Protein AF-0000000080868663 (afdb_homodimer)

InterPro domains:
  IPR003010 Carbon-nitrogen hydrolase [PF00795] (5-243)
  IPR003010 Carbon-nitrogen hydrolase [PS50263] (1-236)
  IPR036526 Carbon-nitrogen hydrolase superfamily [G3DSA:3.60.110.10] (1-256)
  IPR036526 Carbon-nitrogen hydrolase superfamily [SSF56317] (1-253)
  IPR050345 Aliphatic Amidase/Beta-Ureidopropionase [PTHR43674] (3-254)

Secondary structure (DSSP, 8-state):
-EEEEEE----TT-HHHHHHHHHHHHHHHHHTT-SEEE--TTTTT-SS-GGGHHHHPEETT-HHHHHHHHHHHHHT-EEEEEEEEE-TTS-EEEEEEEE-TTS-EEEEEE--S--GGGGGT-PPP---EEEEETTEEEEE--GGGGGSHHHHHHHHHTT-SEEEEE---BTT-HHHHHHHHHHHHHHHTSEEEEE---SEETTEEB----EEE-TTS-EEEE--SSSEEEEEE--THHHHHHTSS--HHHHPPPPPP---/-EEEEEE----TT-HHHHHHHHHHHHHHHHHTT-SEEE--TTTTT-SS-GGGHHHHPEETT-HHHHHHHHHHHHHT-EEEEEEEEE-TTS-EEEEEEEE-TTS-EEEEEE--S--GGGGGT-PPP---EEEEETTEEEEE--GGGGGSHHHHHHHHHTT-SEEEEE---BTT-HHHHHHHHHHHHHHHTSEEEEE---SEETTEEB----EEE-TTS-EEEE--SSSEEEEEE--THHHHHHTSS--HHHHPPPPPP---

Structure (mmCIF, N/CA/C/O backbone):
data_AF-0000000080868663-model_v1
#
loop_
_entity.id
_entity.type
_entity.pdbx_description
1 polymer 'Nitrilase-related carbon-nitrogen hydrolase'
#
loop_
_atom_site.group_PDB
_atom_site.id
_atom_site.type_symbol
_atom_site.label_atom_id
_atom_site.label_alt_id
_atom_site.label_comp_id
_atom_site.label_asym_id
_atom_site.label_entity_id
_atom_site.label_seq_id
_atom_site.pdbx_PDB_ins_code
_atom_site.Cartn_x
_atom_site.Cartn_y
_atom_site.Cartn_z
_atom_site.occupancy
_atom_site.B_iso_or_equiv
_ato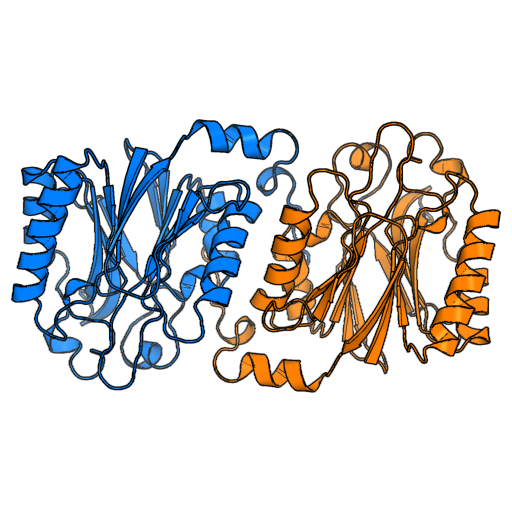m_site.auth_seq_id
_atom_site.auth_comp_id
_atom_site.auth_asym_id
_atom_site.auth_atom_id
_atom_site.pdbx_PDB_model_num
ATOM 1 N N . MET A 1 1 ? 17.953 15.281 8.109 1 97.31 1 MET A N 1
ATOM 2 C CA . MET A 1 1 ? 16.953 16.156 8.695 1 97.31 1 MET A CA 1
ATOM 3 C C . MET A 1 1 ? 16.453 15.602 10.023 1 97.31 1 MET A C 1
ATOM 5 O O . MET A 1 1 ? 16.203 14.398 10.133 1 97.31 1 MET A O 1
ATOM 9 N N . ARG A 1 2 ? 16.469 16.438 11.008 1 98.75 2 ARG A N 1
ATOM 10 C CA . ARG A 1 2 ? 15.836 16.062 12.273 1 98.75 2 ARG A CA 1
ATOM 11 C C . ARG A 1 2 ? 14.398 16.562 12.336 1 98.75 2 ARG A C 1
ATOM 13 O O . ARG A 1 2 ? 14.148 17.766 12.312 1 98.75 2 ARG A O 1
ATOM 20 N N . LEU A 1 3 ? 13.328 15.594 12.422 1 98.94 3 LEU A N 1
ATOM 21 C CA . LEU A 1 3 ? 11.898 15.844 12.328 1 98.94 3 LEU A CA 1
ATOM 22 C C . LEU A 1 3 ? 11.219 15.625 13.68 1 98.94 3 LEU A C 1
ATOM 24 O O . LEU A 1 3 ? 11.43 14.594 14.32 1 98.94 3 LEU A O 1
ATOM 28 N N . MET A 1 4 ? 10.5 16.594 14.125 1 98.94 4 MET A N 1
ATOM 29 C CA . MET A 1 4 ? 9.672 16.406 15.312 1 98.94 4 MET A CA 1
ATOM 30 C C . MET A 1 4 ? 8.195 16.359 14.945 1 98.94 4 MET A C 1
ATOM 32 O O . MET A 1 4 ? 7.684 17.281 14.305 1 98.94 4 MET A O 1
ATOM 36 N N . LEU A 1 5 ? 7.543 15.297 15.258 1 98.94 5 LEU A N 1
ATOM 37 C CA . LEU A 1 5 ? 6.09 15.188 15.18 1 98.94 5 LEU A CA 1
ATOM 38 C C . LEU A 1 5 ? 5.445 15.562 16.5 1 98.94 5 LEU A C 1
ATOM 40 O O . LEU A 1 5 ? 5.855 15.07 17.562 1 98.94 5 LEU A O 1
ATOM 44 N N . ALA A 1 6 ? 4.504 16.422 16.453 1 98.94 6 ALA A N 1
ATOM 45 C CA . ALA A 1 6 ? 3.719 16.734 17.656 1 98.94 6 ALA A CA 1
ATOM 46 C C . ALA A 1 6 ? 2.307 16.172 17.547 1 98.94 6 ALA A C 1
ATOM 48 O O . ALA A 1 6 ? 1.45 16.734 16.859 1 98.94 6 ALA A O 1
ATOM 49 N N . GLN A 1 7 ? 2.07 15.055 18.188 1 98.94 7 GLN A N 1
ATOM 50 C CA . GLN A 1 7 ? 0.729 14.492 18.312 1 98.94 7 GLN A CA 1
ATOM 51 C C . GLN A 1 7 ? -0.086 15.242 19.359 1 98.94 7 GLN A C 1
ATOM 53 O O . GLN A 1 7 ? -0.091 14.867 20.531 1 98.94 7 GLN A O 1
ATOM 58 N N . THR A 1 8 ? -0.831 16.234 18.906 1 98.75 8 THR A N 1
ATOM 59 C CA . THR A 1 8 ? -1.467 17.141 19.859 1 98.75 8 THR A CA 1
ATOM 60 C C . THR A 1 8 ? -2.91 16.719 20.125 1 98.75 8 THR A C 1
ATOM 62 O O . THR A 1 8 ? -3.516 16.016 19.312 1 98.75 8 THR A O 1
ATOM 65 N N . ALA A 1 9 ? -3.445 17.125 21.25 1 98.25 9 ALA A N 1
ATOM 66 C CA . ALA A 1 9 ? -4.859 17.172 21.594 1 98.25 9 ALA A CA 1
ATOM 67 C C . ALA A 1 9 ? -5.324 18.609 21.828 1 98.25 9 ALA A C 1
ATOM 69 O O . ALA A 1 9 ? -5.484 19.031 22.969 1 98.25 9 ALA A O 1
ATOM 70 N N . PRO A 1 10 ? -5.539 19.312 20.781 1 96.62 10 PRO A N 1
ATOM 71 C CA . PRO A 1 10 ? -5.816 20.75 20.922 1 96.62 10 PRO A CA 1
ATOM 72 C C . PRO A 1 10 ? -7.086 21.031 21.719 1 96.62 10 PRO A C 1
ATOM 74 O O . PRO A 1 10 ? -7.977 20.172 21.797 1 96.62 10 PRO A O 1
ATOM 77 N N . GLN A 1 11 ? -7.055 22.25 22.359 1 96.62 11 GLN A N 1
ATOM 78 C CA . GLN A 1 11 ? -8.312 22.734 22.922 1 96.62 11 GLN A CA 1
ATOM 79 C C . GLN A 1 11 ? -9.32 23.031 21.812 1 96.62 11 GLN A C 1
ATOM 81 O O . GLN A 1 11 ? -9.07 23.859 20.938 1 96.62 11 GLN A O 1
ATOM 86 N N . TRP A 1 12 ? -10.422 22.312 21.906 1 95.88 12 TRP A N 1
ATOM 87 C CA . TRP A 1 12 ? -11.43 22.328 20.844 1 95.88 12 TRP A CA 1
ATOM 88 C C . TRP A 1 12 ? -12 23.719 20.656 1 95.88 12 TRP A C 1
ATOM 90 O O . TRP A 1 12 ? -12.562 24.297 21.594 1 95.88 12 TRP A O 1
ATOM 100 N N . GLY A 1 13 ? -11.789 24.297 19.531 1 96.06 13 GLY A N 1
ATOM 101 C CA . GLY A 1 13 ? -12.344 25.594 19.156 1 96.06 13 GLY A CA 1
ATOM 102 C C . GLY A 1 13 ? -11.641 26.75 19.828 1 96.06 13 GLY A C 1
ATOM 103 O O . GLY A 1 13 ? -12.203 27.844 19.922 1 96.06 13 GLY A O 1
ATOM 104 N N . ASP A 1 14 ? -10.508 26.578 20.281 1 96.88 14 ASP A N 1
ATOM 105 C CA . ASP A 1 14 ? -9.773 27.641 20.969 1 96.88 14 ASP A CA 1
ATOM 106 C C . ASP A 1 14 ? -8.422 27.906 20.297 1 96.88 14 ASP A C 1
ATOM 108 O O . ASP A 1 14 ? -7.375 27.547 20.859 1 96.88 14 ASP A O 1
ATOM 112 N N . VAL A 1 15 ? -8.438 28.656 19.188 1 97.19 15 VAL A N 1
ATOM 113 C CA . VAL A 1 15 ? -7.258 28.906 18.375 1 97.19 15 VAL A CA 1
ATOM 114 C C . VAL A 1 15 ? -6.203 29.641 19.188 1 97.19 15 VAL A C 1
ATOM 116 O O . VAL A 1 15 ? -5.031 29.266 19.203 1 97.19 15 VAL A O 1
ATOM 119 N N . PRO A 1 16 ? -6.578 30.688 20 1 97.19 16 PRO A N 1
ATOM 120 C CA . PRO A 1 16 ? -5.559 31.375 20.797 1 97.19 16 PRO A CA 1
ATOM 121 C C . PRO A 1 16 ? -4.824 30.438 21.766 1 97.19 16 PRO A C 1
ATOM 123 O O . PRO A 1 16 ? -3.598 30.484 21.859 1 97.19 16 PRO A O 1
ATOM 126 N N . ALA A 1 17 ? -5.562 29.625 22.438 1 98.25 17 ALA A N 1
ATOM 127 C CA . ALA A 1 17 ? -4.941 28.703 23.375 1 98.25 17 ALA A CA 1
ATOM 128 C C . ALA A 1 17 ? -4.016 27.719 22.641 1 98.25 17 ALA A C 1
ATOM 130 O O . ALA A 1 17 ? -2.951 27.375 23.156 1 98.25 17 ALA A O 1
ATOM 131 N N . ASN A 1 18 ? -4.402 27.281 21.516 1 98.38 18 ASN A N 1
ATOM 132 C CA . ASN A 1 18 ? -3.598 26.312 20.766 1 98.38 18 ASN A CA 1
ATOM 133 C C . ASN A 1 18 ? -2.359 26.969 20.156 1 98.38 18 ASN A C 1
ATOM 135 O O . ASN A 1 18 ? -1.34 26.297 19.953 1 98.38 18 ASN A O 1
ATOM 139 N N . LEU A 1 19 ? -2.416 28.25 19.875 1 98.31 19 LEU A N 1
ATOM 140 C CA . LEU A 1 19 ? -1.23 28.984 19.438 1 98.31 19 LEU A CA 1
ATOM 141 C C . LEU A 1 19 ? -0.206 29.078 20.562 1 98.31 19 LEU A C 1
ATOM 143 O O . LEU A 1 19 ? 1.001 29.047 20.312 1 98.31 19 LEU A O 1
ATOM 147 N N . VAL A 1 20 ? -0.698 29.234 21.766 1 98.5 20 VAL A N 1
ATOM 148 C CA . VAL A 1 20 ? 0.197 29.219 22.922 1 98.5 20 VAL A CA 1
ATOM 149 C C . VAL A 1 20 ? 0.878 27.859 23.031 1 98.5 20 VAL A C 1
ATOM 151 O O . VAL A 1 20 ? 2.09 27.781 23.25 1 98.5 20 VAL A O 1
ATOM 154 N N . THR A 1 21 ? 0.083 26.828 22.906 1 98.5 21 THR A N 1
ATOM 155 C CA . THR A 1 21 ? 0.634 25.484 22.922 1 98.5 21 THR A CA 1
ATOM 156 C C . THR A 1 21 ? 1.666 25.312 21.812 1 98.5 21 THR A C 1
ATOM 158 O O . THR A 1 21 ? 2.707 24.688 22.016 1 98.5 21 THR A O 1
ATOM 161 N N . LEU A 1 22 ? 1.365 25.812 20.594 1 98.81 22 LEU A N 1
ATOM 162 C CA . LEU A 1 22 ? 2.293 25.734 19.484 1 98.81 22 LEU A CA 1
ATOM 163 C C . LEU A 1 22 ? 3.619 26.406 19.812 1 98.81 22 LEU A C 1
ATOM 165 O O . LEU A 1 22 ? 4.688 25.891 19.484 1 98.81 22 LEU A O 1
ATOM 169 N N . GLU A 1 23 ? 3.557 27.531 20.406 1 98.81 23 GLU A N 1
ATOM 170 C CA . GLU A 1 23 ? 4.797 28.219 20.766 1 98.81 23 GLU A CA 1
ATOM 171 C C . GLU A 1 23 ? 5.629 27.359 21.719 1 98.81 23 GLU A C 1
ATOM 173 O O . GLU A 1 23 ? 6.855 27.297 21.594 1 98.81 23 GLU A O 1
ATOM 178 N N . ALA A 1 24 ? 4.965 26.766 22.703 1 98.81 24 ALA A N 1
ATOM 179 C CA . ALA A 1 24 ? 5.668 25.859 23.609 1 98.81 24 ALA A CA 1
ATOM 180 C C . ALA A 1 24 ? 6.297 24.703 22.844 1 98.81 24 ALA A C 1
ATOM 182 O O . ALA A 1 24 ? 7.41 24.266 23.156 1 98.81 24 ALA A O 1
ATOM 183 N N . LEU A 1 25 ? 5.621 24.156 21.875 1 98.88 25 LEU A N 1
ATOM 184 C CA . LEU A 1 25 ? 6.145 23.078 21.047 1 98.88 25 LEU A CA 1
ATOM 185 C C . LEU A 1 25 ? 7.344 23.562 20.234 1 98.88 25 LEU A C 1
ATOM 187 O O . LEU A 1 25 ? 8.297 22.812 20.031 1 98.88 25 LEU A O 1
ATOM 191 N N . CYS A 1 26 ? 7.223 24.781 19.672 1 98.88 26 CYS A N 1
ATOM 192 C CA . CYS A 1 26 ? 8.367 25.344 18.969 1 98.88 26 CYS A CA 1
ATOM 193 C C . CYS A 1 26 ? 9.602 25.391 19.859 1 98.88 26 CYS A C 1
ATOM 195 O O . CYS A 1 26 ? 10.695 25.047 19.422 1 98.88 26 CYS A O 1
ATOM 197 N N . ARG A 1 27 ? 9.375 25.859 21.062 1 98.75 27 ARG A N 1
ATOM 198 C CA . ARG A 1 27 ? 10.469 25.891 22.031 1 98.75 27 ARG A CA 1
ATOM 199 C C . ARG A 1 27 ? 11.055 24.484 22.234 1 98.75 27 ARG A C 1
ATOM 201 O O . ARG A 1 27 ? 12.273 24.328 22.266 1 98.75 27 ARG A O 1
ATOM 208 N N . GLN A 1 28 ? 10.219 23.531 22.422 1 98.81 28 GLN A N 1
ATOM 209 C CA . GLN A 1 28 ? 10.648 22.141 22.609 1 98.81 28 GLN A CA 1
ATOM 210 C C . GLN A 1 28 ? 11.406 21.641 21.375 1 98.81 28 GLN A C 1
ATOM 212 O O . GLN A 1 28 ? 12.43 20.969 21.516 1 98.81 28 GLN A O 1
ATOM 217 N N . ALA A 1 29 ? 10.875 21.891 20.203 1 98.88 29 ALA A N 1
ATOM 218 C CA . ALA A 1 29 ? 11.5 21.469 18.953 1 98.88 29 ALA A CA 1
ATOM 219 C C . ALA A 1 29 ? 12.891 22.078 18.797 1 98.88 29 ALA A C 1
ATOM 221 O O . ALA A 1 29 ? 13.844 21.375 18.453 1 98.88 29 ALA A O 1
ATOM 222 N N . SER A 1 30 ? 12.938 23.359 19.031 1 98.5 30 SER A N 1
ATOM 223 C CA . SER A 1 30 ? 14.219 24.047 18.953 1 98.5 30 SER A CA 1
ATOM 224 C C . SER A 1 30 ? 15.227 23.453 19.938 1 98.5 30 SER A C 1
ATOM 226 O O . SER A 1 30 ? 16.375 23.219 19.578 1 98.5 30 SER A O 1
ATOM 228 N N . ALA A 1 31 ? 14.766 23.203 21.172 1 98.38 31 ALA A N 1
ATOM 229 C CA . ALA A 1 31 ? 15.625 22.609 22.203 1 98.38 31 ALA A CA 1
ATOM 230 C C . ALA A 1 31 ? 16.109 21.219 21.781 1 98.38 31 ALA A C 1
ATOM 232 O O . ALA A 1 31 ? 17.219 20.828 22.125 1 98.38 31 ALA A O 1
ATOM 233 N N . ALA A 1 32 ? 15.312 20.516 21.078 1 98.56 32 ALA A N 1
ATOM 234 C CA . ALA A 1 32 ? 15.633 19.156 20.641 1 98.56 32 ALA A CA 1
ATOM 235 C C . ALA A 1 32 ? 16.5 19.172 19.375 1 98.56 32 ALA A C 1
ATOM 237 O O . ALA A 1 32 ? 16.938 18.125 18.906 1 98.56 32 ALA A O 1
ATOM 238 N N . GLY A 1 33 ? 16.703 20.375 18.844 1 98.69 33 GLY A N 1
ATOM 239 C CA . GLY A 1 33 ? 17.5 20.5 17.625 1 98.69 33 GLY A CA 1
ATOM 240 C C . GLY A 1 33 ? 16.75 20.078 16.375 1 98.69 33 GLY A C 1
ATOM 241 O O . GLY A 1 33 ? 17.375 19.672 15.391 1 98.69 33 GLY A O 1
ATOM 242 N N . ALA A 1 34 ? 15.469 20.094 16.391 1 98.88 34 ALA A N 1
ATOM 243 C CA . ALA A 1 34 ? 14.672 19.719 15.234 1 98.88 34 ALA A CA 1
ATOM 244 C C . ALA A 1 34 ? 14.812 20.75 14.117 1 98.88 34 ALA A C 1
ATOM 246 O O . ALA A 1 34 ? 14.977 21.953 14.391 1 98.88 34 ALA A O 1
ATOM 247 N N . ASP A 1 35 ? 14.812 20.25 12.898 1 98.94 35 ASP A N 1
ATOM 248 C CA . ASP A 1 35 ? 14.781 21.125 11.734 1 98.94 35 ASP A CA 1
ATOM 249 C C . ASP A 1 35 ? 13.344 21.484 11.367 1 98.94 35 ASP A C 1
ATOM 251 O O . ASP A 1 35 ? 13.094 22.594 10.867 1 98.94 35 ASP A O 1
ATOM 255 N N . LEU A 1 36 ? 12.406 20.609 11.555 1 98.94 36 LEU A N 1
ATOM 256 C CA . LEU A 1 36 ? 11.008 20.75 11.148 1 98.94 36 LEU A CA 1
ATOM 257 C C . LEU A 1 36 ? 10.078 20.234 12.242 1 98.94 36 LEU A C 1
ATOM 259 O O . LEU A 1 36 ? 10.281 19.141 12.766 1 98.94 36 LEU A O 1
ATOM 263 N N . LEU A 1 37 ? 9.156 21.047 12.68 1 99 37 LEU A N 1
ATOM 264 C CA . LEU A 1 37 ? 8.055 20.672 13.555 1 99 37 LEU A CA 1
ATOM 265 C C . LEU A 1 37 ? 6.754 20.516 12.766 1 99 37 LEU A C 1
ATOM 267 O O . LEU A 1 37 ? 6.355 21.438 12.047 1 99 37 LEU A O 1
ATOM 271 N N . ALA A 1 38 ? 6.164 19.391 12.828 1 98.94 38 ALA A N 1
ATOM 272 C CA . ALA A 1 38 ? 4.93 19.125 12.094 1 98.94 38 ALA A CA 1
ATOM 273 C C . ALA A 1 38 ? 3.77 18.859 13.047 1 98.94 38 ALA A C 1
ATOM 275 O O . ALA A 1 38 ? 3.93 18.141 14.039 1 98.94 38 ALA A O 1
ATOM 276 N N . LEU A 1 39 ? 2.648 19.406 12.797 1 98.94 39 LEU A N 1
ATOM 277 C CA . LEU A 1 39 ? 1.442 19.25 13.602 1 98.94 39 LEU A CA 1
ATOM 278 C C . LEU A 1 39 ? 0.352 18.531 12.82 1 98.94 39 LEU A C 1
ATOM 280 O O . LEU A 1 39 ? 0.471 18.344 11.602 1 98.94 39 LEU A O 1
ATOM 284 N N . PRO A 1 40 ? -0.752 18.094 13.5 1 98.94 40 PRO A N 1
ATOM 285 C CA . PRO A 1 40 ? -1.833 17.328 12.875 1 98.94 40 PRO A CA 1
ATOM 286 C C . PRO A 1 40 ? -2.717 18.188 11.977 1 98.94 40 PRO A C 1
ATOM 288 O O . PRO A 1 40 ? -2.486 19.391 11.844 1 98.94 40 PRO A O 1
ATOM 291 N N . GLU A 1 41 ? -3.625 17.484 11.266 1 98.88 41 GLU A N 1
ATOM 292 C CA . GLU A 1 41 ? -4.707 18.078 10.484 1 98.88 41 GLU A CA 1
ATOM 293 C C . GLU A 1 41 ? -5.574 18.984 11.352 1 98.88 41 GLU A C 1
ATOM 295 O O . GLU A 1 41 ? -5.973 18.609 12.453 1 98.88 41 GLU A O 1
ATOM 300 N N . LEU A 1 42 ? -5.754 20.25 10.883 1 98.38 42 LEU A N 1
ATOM 301 C CA . LEU A 1 42 ? -6.586 21.219 11.578 1 98.38 42 LEU A CA 1
ATOM 302 C C . LEU A 1 42 ? -6.172 21.344 13.039 1 98.38 42 LEU A C 1
ATOM 304 O O . LEU A 1 42 ? -7.02 21.359 13.93 1 98.38 42 LEU A O 1
ATOM 308 N N . ALA A 1 43 ? -4.938 21.469 13.234 1 97.62 43 ALA A N 1
ATOM 309 C CA . ALA A 1 43 ? -4.312 21.344 14.547 1 97.62 43 ALA A CA 1
ATOM 310 C C . ALA A 1 43 ? -4.668 22.531 15.438 1 97.62 43 ALA A C 1
ATOM 312 O O . ALA A 1 43 ? -4.613 22.438 16.672 1 97.62 43 ALA A O 1
ATOM 313 N N . LEU A 1 44 ? -5.016 23.672 14.898 1 97.25 44 LEU A N 1
ATOM 314 C CA . LEU A 1 44 ? -5.156 24.875 15.703 1 97.25 44 LEU A CA 1
ATOM 315 C C . LEU A 1 44 ? -6.602 25.062 16.156 1 97.25 44 LEU A C 1
ATOM 317 O O . LEU A 1 44 ? -6.859 25.672 17.188 1 97.25 44 LEU A O 1
ATOM 321 N N . SER A 1 45 ? -7.527 24.594 15.383 1 96.94 45 SER A N 1
ATOM 322 C CA . SER A 1 45 ? -8.938 24.781 15.711 1 96.94 45 SER A CA 1
ATOM 323 C C . SER A 1 45 ? -9.531 23.516 16.328 1 96.94 45 SER A C 1
ATOM 325 O O . SER A 1 45 ? -10.531 23.578 17.047 1 96.94 45 SER A O 1
ATOM 327 N N . GLY A 1 46 ? -8.875 22.375 16.125 1 96.94 46 GLY A N 1
ATOM 328 C CA . GLY A 1 46 ? -9.555 21.109 16.234 1 96.94 46 GLY A CA 1
ATOM 329 C C . GLY A 1 46 ? -10.164 20.625 14.938 1 96.94 46 GLY A C 1
ATOM 330 O O . GLY A 1 46 ? -10.406 21.422 14.031 1 96.94 46 GLY A O 1
ATOM 331 N N . TYR A 1 47 ? -10.484 19.391 14.836 1 97.5 47 TYR A N 1
ATOM 332 C CA . TYR A 1 47 ? -10.945 18.781 13.594 1 97.5 47 TYR A CA 1
ATOM 333 C C . TYR A 1 47 ? -12.469 18.812 13.516 1 97.5 47 TYR A C 1
ATOM 335 O O . TYR A 1 47 ? -13.039 19.203 12.492 1 97.5 47 TYR A O 1
ATOM 343 N N . ASN A 1 48 ? -13.141 18.312 14.57 1 96.19 48 ASN A N 1
ATOM 344 C CA . ASN A 1 48 ? -14.602 18.219 14.578 1 96.19 48 ASN A CA 1
ATOM 345 C C . ASN A 1 48 ? -15.25 19.594 14.727 1 96.19 48 ASN A C 1
ATOM 347 O O . ASN A 1 48 ? -16.078 19.797 15.617 1 96.19 48 ASN A O 1
ATOM 351 N N . ILE A 1 49 ? -14.906 20.484 13.844 1 93.56 49 ILE A N 1
ATOM 352 C CA . ILE A 1 49 ? -15.289 21.891 13.977 1 93.56 49 ILE A CA 1
ATOM 353 C C . ILE A 1 49 ? -16.203 22.281 12.82 1 93.56 49 ILE A C 1
ATOM 355 O O . ILE A 1 49 ? -16.312 23.453 12.477 1 93.56 49 ILE A O 1
ATOM 359 N N . PHE A 1 50 ? -16.812 21.375 12.141 1 93.44 50 PHE A N 1
ATOM 360 C CA . PHE A 1 50 ? -17.516 21.562 10.875 1 93.44 50 PHE A CA 1
ATOM 361 C C . PHE A 1 50 ? -18.688 22.516 11.047 1 93.44 50 PHE A C 1
ATOM 363 O O . PHE A 1 50 ? -18.922 23.391 10.203 1 93.44 50 PHE A O 1
ATOM 370 N N . ALA A 1 51 ? -19.359 22.422 12.133 1 92.5 51 ALA A N 1
ATOM 371 C CA . ALA A 1 51 ? -20.531 23.266 12.375 1 92.5 51 ALA A CA 1
ATOM 372 C C . ALA A 1 51 ? -20.109 24.719 12.594 1 92.5 51 ALA A C 1
ATOM 374 O O . ALA A 1 51 ? -20.906 25.641 12.383 1 92.5 51 ALA A O 1
ATOM 375 N N . ARG A 1 52 ? -18.875 25 12.961 1 93.94 52 ARG A N 1
ATOM 376 C CA . ARG A 1 52 ? -18.375 26.328 13.258 1 93.94 52 ARG A CA 1
ATOM 377 C C . ARG A 1 52 ? -17.203 26.703 12.352 1 93.94 52 ARG A C 1
ATOM 379 O O . ARG A 1 52 ? -16.375 27.547 12.695 1 93.94 52 ARG A O 1
ATOM 386 N N . LEU A 1 53 ? -17.078 26.031 11.305 1 93.31 53 LEU A N 1
ATOM 387 C CA . LEU A 1 53 ? -15.922 26.156 10.414 1 93.31 53 LEU A CA 1
ATOM 388 C C . LEU A 1 53 ? -15.688 27.609 10.023 1 93.31 53 LEU A C 1
ATOM 390 O O . LEU A 1 53 ? -14.547 28.078 10.023 1 93.31 53 LEU A O 1
ATOM 394 N N . GLU A 1 54 ? -16.703 28.359 9.758 1 92.69 54 GLU A N 1
ATOM 395 C CA . GLU A 1 54 ? -16.625 29.75 9.32 1 92.69 54 GLU A CA 1
ATOM 396 C C . GLU A 1 54 ? -15.945 30.625 10.367 1 92.69 54 GLU A C 1
ATOM 398 O O . GLU A 1 54 ? -15.25 31.578 10.031 1 92.69 54 GLU A O 1
ATOM 403 N N . GLU A 1 55 ? -16.156 30.25 11.578 1 93.19 55 GLU A N 1
ATOM 404 C CA . GLU A 1 55 ? -15.602 31.016 12.688 1 93.19 55 GLU A CA 1
ATOM 405 C C . GLU A 1 55 ? -14.086 30.859 12.766 1 93.19 55 GLU A C 1
ATOM 407 O O . GLU A 1 55 ? -13.383 31.734 13.258 1 93.19 55 GLU A O 1
ATOM 412 N N . PHE A 1 56 ? -13.602 29.797 12.258 1 92.12 56 PHE A N 1
ATOM 413 C CA . PHE A 1 56 ? -12.211 29.453 12.539 1 92.12 56 PHE A CA 1
ATOM 414 C C . PHE A 1 56 ? -11.383 29.469 11.258 1 92.12 56 PHE A C 1
ATOM 416 O O . PHE A 1 56 ? -10.156 29.344 11.312 1 92.12 56 PHE A O 1
ATOM 423 N N . ALA A 1 57 ? -12.016 29.625 10.164 1 94.62 57 ALA A N 1
ATOM 424 C CA . ALA A 1 57 ? -11.297 29.625 8.898 1 94.62 57 ALA A CA 1
ATOM 425 C C . ALA A 1 57 ? -10.398 30.859 8.773 1 94.62 57 ALA A C 1
ATOM 427 O O . ALA A 1 57 ? -10.828 31.984 9.07 1 94.62 57 ALA A O 1
ATOM 428 N N . GLU A 1 58 ? -9.234 30.562 8.398 1 94.12 58 GLU A N 1
ATOM 429 C CA . GLU A 1 58 ? -8.211 31.594 8.203 1 94.12 58 GLU A CA 1
ATOM 430 C C . GLU A 1 58 ? -8.242 32.125 6.781 1 94.12 58 GLU A C 1
ATOM 432 O O . GLU A 1 58 ? -8.203 31.359 5.816 1 94.12 58 GLU A O 1
ATOM 437 N N . PRO A 1 59 ? -8.266 33.5 6.684 1 93.88 59 PRO A N 1
ATOM 438 C CA . PRO A 1 59 ? -8.039 34 5.328 1 93.88 59 PRO A CA 1
ATOM 439 C C . PRO A 1 59 ? -6.609 33.781 4.84 1 93.88 59 PRO A C 1
ATOM 441 O O . PRO A 1 59 ? -5.684 33.656 5.648 1 93.88 59 PRO A O 1
ATOM 444 N N . VAL A 1 60 ? -6.484 33.625 3.504 1 93.31 60 VAL A N 1
ATOM 445 C CA . VAL A 1 60 ? -5.152 33.469 2.932 1 93.31 60 VAL A CA 1
ATOM 446 C C . VAL A 1 60 ? -4.266 34.625 3.398 1 93.31 60 VAL A C 1
ATOM 448 O O . VAL A 1 60 ? -4.625 35.812 3.246 1 93.31 60 VAL A O 1
ATOM 451 N N . GLY A 1 61 ? -3.129 34.25 4.012 1 92.44 61 GLY A N 1
ATOM 452 C CA . GLY A 1 61 ? -2.225 35.281 4.516 1 92.44 61 GLY A CA 1
ATOM 453 C C . GLY A 1 61 ? -2.74 35.969 5.77 1 92.44 61 GLY A C 1
ATOM 454 O O . GLY A 1 61 ? -2.291 37.062 6.113 1 92.44 61 GLY A O 1
ATOM 455 N N . GLY A 1 62 ? -3.629 35.406 6.434 1 95.25 62 GLY A N 1
ATOM 456 C CA . GLY A 1 62 ? -4.27 35.969 7.598 1 95.25 62 GLY A CA 1
ATOM 457 C C . GLY A 1 62 ? -3.398 35.969 8.836 1 95.25 62 GLY A C 1
ATOM 458 O O . GLY A 1 62 ? -2.197 35.688 8.758 1 95.25 62 GLY A O 1
ATOM 459 N N . PRO A 1 63 ? -3.996 36.344 9.984 1 96.19 63 PRO A N 1
ATOM 460 C CA . PRO A 1 63 ? -3.24 36.531 11.227 1 96.19 63 PRO A CA 1
ATOM 461 C C . PRO A 1 63 ? -2.561 35.25 11.688 1 96.19 63 PRO A C 1
ATOM 463 O O . PRO A 1 63 ? -1.451 35.281 12.227 1 96.19 63 PRO A O 1
ATOM 466 N N . ILE A 1 64 ? -3.234 34.125 11.578 1 96.88 64 ILE A N 1
ATOM 467 C CA . ILE A 1 64 ? -2.645 32.875 12.008 1 96.88 64 ILE A CA 1
ATOM 468 C C . ILE A 1 64 ? -1.384 32.562 11.188 1 96.88 64 ILE A C 1
ATOM 470 O O . ILE A 1 64 ? -0.336 32.25 11.75 1 96.88 64 ILE A O 1
ATOM 474 N N . ALA A 1 65 ? -1.485 32.719 9.867 1 97.06 65 ALA A N 1
ATOM 475 C CA . ALA A 1 65 ? -0.335 32.5 8.992 1 97.06 65 ALA A CA 1
ATOM 476 C C . ALA A 1 65 ? 0.825 33.406 9.367 1 97.06 65 ALA A C 1
ATOM 478 O O . ALA A 1 65 ? 1.982 32.969 9.375 1 97.06 65 ALA A O 1
ATOM 479 N N . ARG A 1 66 ? 0.52 34.625 9.656 1 97.88 66 ARG A N 1
ATOM 480 C CA . ARG A 1 66 ? 1.548 35.594 10.062 1 97.88 66 ARG A CA 1
ATOM 481 C C . ARG A 1 66 ? 2.213 35.156 11.367 1 97.88 66 ARG A C 1
ATOM 483 O O . ARG A 1 66 ? 3.438 35.188 11.492 1 97.88 66 ARG A O 1
ATOM 490 N N . ARG A 1 67 ? 1.391 34.781 12.281 1 98.38 67 ARG A N 1
ATOM 491 C CA . ARG A 1 67 ? 1.914 34.312 13.562 1 98.38 67 ARG A CA 1
ATOM 492 C C . ARG A 1 67 ? 2.803 33.094 13.375 1 98.38 67 ARG A C 1
ATOM 494 O O . ARG A 1 67 ? 3.842 32.969 14.031 1 98.38 67 ARG A O 1
ATOM 501 N N . LEU A 1 68 ? 2.4 32.188 12.539 1 98.62 68 LEU A N 1
ATOM 502 C CA . LEU A 1 68 ? 3.205 31 12.242 1 98.62 68 LEU A CA 1
ATOM 503 C C . LEU A 1 68 ? 4.566 31.406 11.68 1 98.62 68 LEU A C 1
ATOM 505 O O . LEU A 1 68 ? 5.59 30.828 12.062 1 98.62 68 LEU A O 1
ATOM 509 N N . GLY A 1 69 ? 4.57 32.312 10.727 1 98.75 69 GLY A N 1
ATOM 510 C CA . GLY A 1 69 ? 5.828 32.812 10.203 1 98.75 69 GLY A CA 1
ATOM 511 C C . GLY A 1 69 ? 6.742 33.375 11.273 1 98.75 69 GLY A C 1
ATOM 512 O O . GLY A 1 69 ? 7.949 33.094 11.266 1 98.75 69 GLY A O 1
ATOM 513 N N . GLU A 1 70 ? 6.148 34.156 12.195 1 98.81 70 GLU A N 1
ATOM 514 C CA . GLU A 1 70 ? 6.91 34.719 13.297 1 98.81 70 GLU A CA 1
ATOM 515 C C . GLU A 1 70 ? 7.531 33.625 14.172 1 98.81 70 GLU A C 1
ATOM 517 O O . GLU A 1 70 ? 8.711 33.719 14.516 1 98.81 70 GLU A O 1
ATOM 522 N N . LEU A 1 71 ? 6.723 32.656 14.562 1 98.81 71 LEU A N 1
ATOM 523 C CA . LEU A 1 71 ? 7.215 31.578 15.398 1 98.81 71 LEU A CA 1
ATOM 524 C C . LEU A 1 71 ? 8.336 30.812 14.703 1 98.81 71 LEU A C 1
ATOM 526 O O . LEU A 1 71 ? 9.359 30.516 15.312 1 98.81 71 LEU A O 1
ATOM 530 N N . ALA A 1 72 ? 8.102 30.5 13.406 1 98.88 72 ALA A N 1
ATOM 531 C CA . ALA A 1 72 ? 9.117 29.781 12.641 1 98.88 72 ALA A CA 1
ATOM 532 C C . ALA A 1 72 ? 10.445 30.547 12.641 1 98.88 72 ALA A C 1
ATOM 534 O O . ALA A 1 72 ? 11.5 29.953 12.883 1 98.88 72 ALA A O 1
ATOM 535 N N . ALA A 1 73 ? 10.375 31.828 12.391 1 98.81 73 ALA A N 1
ATOM 536 C CA . ALA A 1 73 ? 11.562 32.688 12.344 1 98.81 73 ALA A CA 1
ATOM 537 C C . ALA A 1 73 ? 12.219 32.75 13.719 1 98.81 73 ALA A C 1
ATOM 539 O O . ALA A 1 73 ? 13.445 32.656 13.844 1 98.81 73 ALA A O 1
ATOM 540 N N . ASP A 1 74 ? 11.445 33 14.727 1 98.75 74 ASP A N 1
ATOM 541 C CA . ASP A 1 74 ? 11.945 33.188 16.094 1 98.75 74 ASP A CA 1
ATOM 542 C C . ASP A 1 74 ? 12.727 31.969 16.547 1 98.75 74 ASP A C 1
ATOM 544 O O . ASP A 1 74 ? 13.734 32.094 17.25 1 98.75 74 ASP A O 1
ATOM 548 N N . TYR A 1 75 ? 12.258 30.766 16.188 1 98.75 75 TYR A N 1
ATOM 549 C CA . TYR A 1 75 ? 12.844 29.547 16.734 1 98.75 75 TYR A CA 1
ATOM 550 C C . TYR A 1 75 ? 13.711 28.844 15.695 1 98.75 75 TYR A C 1
ATOM 552 O O . TYR A 1 75 ? 14.328 27.812 15.984 1 98.75 75 TYR A O 1
ATOM 560 N N . GLY A 1 76 ? 13.789 29.422 14.492 1 98.5 76 GLY A N 1
ATOM 561 C CA . GLY A 1 76 ? 14.594 28.844 13.43 1 98.5 76 GLY A CA 1
ATOM 562 C C . GLY A 1 76 ? 14.133 27.453 13.023 1 98.5 76 GLY A C 1
ATOM 563 O O . GLY A 1 76 ? 14.945 26.516 12.938 1 98.5 76 GLY A O 1
ATOM 564 N N . LEU A 1 77 ? 12.82 27.281 12.812 1 98.62 77 LEU A N 1
ATOM 565 C CA . LEU A 1 77 ? 12.211 26 12.516 1 98.62 77 LEU A CA 1
ATOM 566 C C . LEU A 1 77 ? 11.398 26.062 11.234 1 98.62 77 LEU A C 1
ATOM 568 O O . LEU A 1 77 ? 10.727 27.062 10.969 1 98.62 77 LEU A O 1
ATOM 572 N N . PHE A 1 78 ? 11.484 24.969 10.398 1 98.94 78 PHE A N 1
ATOM 573 C CA . PHE A 1 78 ? 10.367 24.734 9.492 1 98.94 78 PHE A CA 1
ATOM 574 C C . PHE A 1 78 ? 9.125 24.328 10.273 1 98.94 78 PHE A C 1
ATOM 576 O O . PHE A 1 78 ? 9.211 23.578 11.258 1 98.94 78 PHE A O 1
ATOM 583 N N . LEU A 1 79 ? 7.988 24.828 9.852 1 98.94 79 LEU A N 1
ATOM 584 C CA . LEU A 1 79 ? 6.711 24.438 10.445 1 98.94 79 LEU A CA 1
ATOM 585 C C . LEU A 1 79 ? 5.77 23.875 9.398 1 98.94 79 LEU A C 1
ATOM 587 O O . LEU A 1 79 ? 5.695 24.391 8.273 1 98.94 79 LEU A O 1
ATOM 591 N N . LEU A 1 80 ? 5.172 22.797 9.648 1 98.94 80 LEU A N 1
ATOM 592 C CA . LEU A 1 80 ? 4 22.297 8.938 1 98.94 80 LEU A CA 1
ATOM 593 C C . LEU A 1 80 ? 2.771 22.312 9.844 1 98.94 80 LEU A C 1
ATOM 595 O O . LEU A 1 80 ? 2.715 21.578 10.836 1 98.94 80 LEU A O 1
ATOM 599 N N . VAL A 1 81 ? 1.774 23.109 9.531 1 98.88 81 VAL A N 1
ATOM 600 C CA . VAL A 1 81 ? 0.631 23.312 10.414 1 98.88 81 VAL A CA 1
ATOM 601 C C . VAL A 1 81 ? -0.666 23.219 9.617 1 98.88 81 VAL A C 1
ATOM 603 O O . VAL A 1 81 ? -0.813 23.875 8.586 1 98.88 81 VAL A O 1
ATOM 606 N N . GLY A 1 82 ? -1.551 22.359 10.07 1 98.31 82 GLY A N 1
ATOM 607 C CA . GLY A 1 82 ? -2.863 22.234 9.461 1 98.31 82 GLY A CA 1
ATOM 608 C C . GLY A 1 82 ? -3.855 23.266 9.961 1 98.31 82 GLY A C 1
ATOM 609 O O . GLY A 1 82 ? -3.9 23.562 11.156 1 98.31 82 GLY A O 1
ATOM 610 N N . LEU A 1 83 ? -4.676 23.828 9.086 1 97.5 83 LEU A N 1
ATOM 611 C CA . LEU A 1 83 ? -5.734 24.781 9.43 1 97.5 83 LEU A CA 1
ATOM 612 C C . LEU A 1 83 ? -6.789 24.828 8.328 1 97.5 83 LEU A C 1
ATOM 614 O O . LEU A 1 83 ? -6.578 24.312 7.23 1 97.5 83 LEU A O 1
ATOM 618 N N . ALA A 1 84 ? -7.934 25.391 8.68 1 98 84 ALA A N 1
ATOM 619 C CA . ALA A 1 84 ? -8.945 25.703 7.668 1 98 84 ALA A CA 1
ATOM 620 C C . ALA A 1 84 ? -8.664 27.047 7.004 1 98 84 ALA A C 1
ATOM 622 O O . ALA A 1 84 ? -8.359 28.031 7.68 1 98 84 ALA A O 1
ATOM 623 N N . GLN A 1 85 ? -8.711 27.016 5.676 1 97.94 85 GLN A N 1
ATOM 624 C CA . GLN A 1 85 ? -8.398 28.25 4.977 1 97.94 85 GLN A CA 1
ATOM 625 C C . GLN A 1 85 ? -9.578 28.719 4.125 1 97.94 85 GLN A C 1
ATOM 627 O O . GLN A 1 85 ? -10.172 27.922 3.395 1 97.94 85 GLN A O 1
ATOM 632 N N . ARG A 1 86 ? -9.914 29.938 4.293 1 97.19 86 ARG A N 1
ATOM 633 C CA . ARG A 1 86 ? -10.906 30.578 3.428 1 97.19 86 ARG A CA 1
ATOM 634 C C . ARG A 1 86 ? -10.242 31.172 2.184 1 97.19 86 ARG A C 1
ATOM 636 O O . ARG A 1 86 ? -9.406 32.062 2.285 1 97.19 86 ARG A O 1
ATOM 643 N N . GLN A 1 87 ? -10.688 30.672 1.055 1 95.5 87 GLN A N 1
ATOM 644 C CA . GLN A 1 87 ? -10.133 31.125 -0.216 1 95.5 87 GLN A CA 1
ATOM 645 C C . GLN A 1 87 ? -10.781 32.438 -0.666 1 95.5 87 GLN A C 1
ATOM 647 O O . GLN A 1 87 ? -11.797 32.844 -0.113 1 95.5 87 GLN A O 1
ATOM 652 N N . ALA A 1 88 ? -10.141 33 -1.668 1 92.69 88 ALA A N 1
ATOM 653 C CA . ALA A 1 88 ? -10.602 34.312 -2.168 1 92.69 88 ALA A CA 1
ATOM 654 C C . ALA A 1 88 ? -12.031 34.188 -2.703 1 92.69 88 ALA A C 1
ATOM 656 O O . ALA A 1 88 ? -12.805 35.156 -2.596 1 92.69 88 ALA A O 1
ATOM 657 N N . ASP A 1 89 ? -12.383 33.062 -3.252 1 94.62 89 ASP A N 1
ATOM 658 C CA . ASP A 1 89 ? -13.703 32.875 -3.846 1 94.62 89 ASP A CA 1
ATOM 659 C C . ASP A 1 89 ? -14.727 32.469 -2.795 1 94.62 89 ASP A C 1
ATOM 661 O O . ASP A 1 89 ? -15.883 32.188 -3.125 1 94.62 89 ASP A O 1
ATOM 665 N N . GLY A 1 90 ? -14.336 32.406 -1.542 1 93.38 90 GLY A N 1
ATOM 666 C CA . GLY A 1 90 ? -15.25 32.125 -0.45 1 93.38 90 GLY A CA 1
ATOM 667 C C . GLY A 1 90 ? -15.242 30.656 -0.031 1 93.38 90 GLY A C 1
ATOM 668 O O . GLY A 1 90 ? -15.75 30.312 1.038 1 93.38 90 GLY A O 1
ATOM 669 N N . ARG A 1 91 ? -14.734 29.875 -0.849 1 95.19 91 ARG A N 1
ATOM 670 C CA . ARG A 1 91 ? -14.68 28.453 -0.493 1 95.19 91 ARG A CA 1
ATOM 671 C C . ARG A 1 91 ? -13.727 28.219 0.669 1 95.19 91 ARG A C 1
ATOM 673 O O . ARG A 1 91 ? -12.758 28.953 0.844 1 95.19 91 ARG A O 1
ATOM 680 N N . MET A 1 92 ? -14.039 27.172 1.42 1 97.75 92 MET A N 1
ATOM 681 C CA . MET A 1 92 ? -13.164 26.734 2.506 1 97.75 92 MET A CA 1
ATOM 682 C C . MET A 1 92 ? -12.398 25.469 2.123 1 97.75 92 MET A C 1
ATOM 684 O O . MET A 1 92 ? -12.969 24.562 1.52 1 97.75 92 MET A O 1
ATOM 688 N N . THR A 1 93 ? -11.18 25.453 2.443 1 98.19 93 THR A N 1
ATOM 689 C CA . THR A 1 93 ? -10.367 24.281 2.168 1 98.19 93 THR A CA 1
ATOM 690 C C . THR A 1 93 ? -9.672 23.797 3.436 1 98.19 93 THR A C 1
ATOM 692 O O . THR A 1 93 ? -9.414 24.578 4.348 1 98.19 93 THR A O 1
ATOM 695 N N . ASN A 1 94 ? -9.547 22.484 3.605 1 98.5 94 ASN A N 1
ATOM 696 C CA . ASN A 1 94 ? -8.648 21.859 4.574 1 98.5 94 ASN A CA 1
ATOM 697 C C . ASN A 1 94 ? -7.199 21.922 4.109 1 98.5 94 ASN A C 1
ATOM 699 O O . ASN A 1 94 ? -6.812 21.234 3.166 1 98.5 94 ASN A O 1
ATOM 703 N N . ALA A 1 95 ? -6.41 22.75 4.832 1 98.56 95 ALA A N 1
ATOM 704 C CA . ALA A 1 95 ? -5.105 23.109 4.277 1 98.56 95 ALA A CA 1
ATOM 705 C C . ALA A 1 95 ? -3.984 22.781 5.258 1 98.56 95 ALA A C 1
ATOM 707 O O . ALA A 1 95 ? -4.23 22.609 6.457 1 98.56 95 ALA A O 1
ATOM 708 N N . ALA A 1 96 ? -2.822 22.594 4.762 1 98.75 96 ALA A N 1
ATOM 709 C CA . ALA A 1 96 ? -1.564 22.531 5.504 1 98.75 96 ALA A CA 1
ATOM 710 C C . ALA A 1 96 ? -0.574 23.578 4.984 1 98.75 96 ALA A C 1
ATOM 712 O O . ALA A 1 96 ? -0.324 23.656 3.781 1 98.75 96 ALA A O 1
ATOM 713 N N . LEU A 1 97 ? -0.038 24.391 5.859 1 98.69 97 LEU A N 1
ATOM 714 C CA . LEU A 1 97 ? 0.955 25.391 5.508 1 98.69 97 LEU A CA 1
ATOM 715 C C . LEU A 1 97 ? 2.361 24.906 5.852 1 98.69 97 LEU A C 1
ATOM 717 O O . LEU A 1 97 ? 2.607 24.438 6.961 1 98.69 97 LEU A O 1
ATOM 721 N N . LEU A 1 98 ? 3.238 24.984 4.875 1 98.88 98 LEU A N 1
ATOM 722 C CA . LEU A 1 98 ? 4.66 24.75 5.094 1 98.88 98 LEU A CA 1
ATOM 723 C C . LEU A 1 98 ? 5.43 26.062 5.145 1 98.88 98 LEU A C 1
ATOM 725 O O . LEU A 1 98 ? 5.422 26.828 4.18 1 98.88 98 LEU A O 1
ATOM 729 N N . ILE A 1 99 ? 6.062 26.328 6.266 1 98.81 99 ILE A N 1
ATOM 730 C CA . ILE A 1 99 ? 6.789 27.562 6.512 1 98.81 99 ILE A CA 1
ATOM 731 C C . ILE A 1 99 ? 8.266 27.25 6.766 1 98.81 99 ILE A C 1
ATOM 733 O O . ILE A 1 99 ? 8.594 26.297 7.477 1 98.81 99 ILE A O 1
ATOM 737 N N . ASP A 1 100 ? 9.195 28.078 6.199 1 98.81 100 ASP A N 1
ATOM 738 C CA . ASP A 1 100 ? 10.617 27.812 6.402 1 98.81 100 ASP A CA 1
ATOM 739 C C . ASP A 1 100 ? 11.125 28.484 7.672 1 98.81 100 ASP A C 1
ATOM 741 O O . ASP A 1 100 ? 10.352 29.109 8.406 1 98.81 100 ASP A O 1
ATOM 745 N N . ASP A 1 101 ? 12.414 28.281 7.98 1 98.69 101 ASP A N 1
ATOM 746 C CA . ASP A 1 101 ? 12.992 28.734 9.242 1 98.69 101 ASP A CA 1
ATOM 747 C C . ASP A 1 101 ? 13.281 30.234 9.211 1 98.69 101 ASP A C 1
ATOM 749 O O . ASP A 1 101 ? 13.82 30.797 10.172 1 98.69 101 ASP A O 1
ATOM 753 N N . HIS A 1 102 ? 12.867 30.938 8.141 1 98.5 102 HIS A N 1
ATOM 754 C CA . HIS A 1 102 ? 12.938 32.406 8.062 1 98.5 102 HIS A CA 1
ATOM 755 C C . HIS A 1 102 ? 11.547 33 8.164 1 98.5 102 HIS A C 1
ATOM 757 O O . HIS A 1 102 ? 11.406 34.25 8.133 1 98.5 102 HIS A O 1
ATOM 763 N N . GLY A 1 103 ? 10.555 32.156 8.273 1 98.62 103 GLY A N 1
ATOM 764 C CA . GLY A 1 103 ? 9.195 32.625 8.445 1 98.62 103 GLY A CA 1
ATOM 765 C C . GLY A 1 103 ? 8.438 32.781 7.141 1 98.62 103 GLY A C 1
ATOM 766 O O . GLY A 1 103 ? 7.32 33.312 7.117 1 98.62 103 GLY A O 1
ATOM 767 N N . GLU A 1 104 ? 9.031 32.344 6.035 1 98.25 104 GLU A N 1
ATOM 768 C CA . GLU A 1 104 ? 8.391 32.438 4.727 1 98.25 104 GLU A CA 1
ATOM 769 C C . GLU A 1 104 ? 7.523 31.219 4.445 1 98.25 104 GLU A C 1
ATOM 771 O O . GLU A 1 104 ? 7.961 30.094 4.645 1 98.25 104 GLU A O 1
ATOM 776 N N . ARG A 1 105 ? 6.332 31.5 4.031 1 98.19 105 ARG A N 1
ATOM 777 C CA . ARG A 1 105 ? 5.477 30.406 3.586 1 98.19 105 ARG A CA 1
ATOM 778 C C . ARG A 1 105 ? 5.965 29.812 2.264 1 98.19 105 ARG A C 1
ATOM 780 O O . ARG A 1 105 ? 5.996 30.516 1.248 1 98.19 105 ARG A O 1
ATOM 787 N N . LEU A 1 106 ? 6.297 28.578 2.266 1 98.44 106 LEU A N 1
ATOM 788 C CA . LEU A 1 106 ? 6.836 27.938 1.077 1 98.44 106 LEU A CA 1
ATOM 789 C C . LEU A 1 106 ? 5.715 27.328 0.239 1 98.44 106 LEU A C 1
ATOM 791 O O . LEU A 1 106 ? 5.805 27.281 -0.99 1 98.44 106 LEU A O 1
ATOM 795 N N . ALA A 1 107 ? 4.703 26.828 0.873 1 98 107 ALA A N 1
ATOM 796 C CA . ALA A 1 107 ? 3.633 26.125 0.163 1 98 107 ALA A CA 1
ATOM 797 C C . ALA A 1 107 ? 2.367 26.047 1.013 1 98 107 ALA A C 1
ATOM 799 O O . ALA A 1 107 ? 2.432 26.125 2.242 1 98 107 ALA A O 1
ATOM 800 N N . THR A 1 108 ? 1.325 26.031 0.389 1 98 108 THR A N 1
ATOM 801 C CA . THR A 1 108 ? 0.038 25.641 0.946 1 98 108 THR A CA 1
ATOM 802 C C . THR A 1 108 ? -0.547 24.453 0.167 1 98 108 THR A C 1
ATOM 804 O O . THR A 1 108 ? -0.681 24.531 -1.057 1 98 108 THR A O 1
ATOM 807 N N . TYR A 1 109 ? -0.789 23.438 0.854 1 98.38 109 TYR A N 1
ATOM 808 C CA . TYR A 1 109 ? -1.459 22.297 0.243 1 98.38 109 TYR A CA 1
ATOM 809 C C . TYR A 1 109 ? -2.908 22.203 0.707 1 98.38 109 TYR A C 1
ATOM 811 O O . TYR A 1 109 ? -3.203 22.406 1.888 1 98.38 109 TYR A O 1
ATOM 819 N N . HIS A 1 110 ? -3.777 21.938 -0.236 1 98.44 110 HIS A N 1
ATOM 820 C CA . HIS A 1 110 ? -5.199 21.75 0.043 1 98.44 110 HIS A CA 1
ATOM 821 C C . HIS A 1 110 ? -5.613 20.297 -0.143 1 98.44 110 HIS A C 1
ATOM 823 O O . HIS A 1 110 ? -5.371 19.703 -1.198 1 98.44 110 HIS A O 1
ATOM 829 N N . LYS A 1 111 ? -6.258 19.781 0.897 1 98.56 111 LYS A N 1
ATOM 830 C CA . LYS A 1 111 ? -6.656 18.375 0.911 1 98.56 111 LYS A CA 1
ATOM 831 C C . LYS A 1 111 ? -7.48 18.031 -0.326 1 98.56 111 LYS A C 1
ATOM 833 O O . LYS A 1 111 ? -8.383 18.766 -0.708 1 98.56 111 LYS A O 1
ATOM 838 N N . ARG A 1 112 ? -7.145 16.891 -0.859 1 98 112 ARG A N 1
ATOM 839 C CA . ARG A 1 112 ? -7.809 16.516 -2.102 1 98 112 ARG A CA 1
ATOM 840 C C . ARG A 1 112 ? -8.883 15.461 -1.847 1 98 112 ARG A C 1
ATOM 842 O O . ARG A 1 112 ? -9.992 15.555 -2.381 1 98 112 ARG A O 1
ATOM 849 N N . GLN A 1 113 ? -8.484 14.391 -1.16 1 98.06 113 GLN A N 1
ATOM 850 C CA . GLN A 1 113 ? -9.453 13.359 -0.805 1 98.06 113 GLN A CA 1
ATOM 851 C C . GLN A 1 113 ? -10.234 13.75 0.442 1 98.06 113 GLN A C 1
ATOM 853 O O . GLN A 1 113 ? -9.758 13.578 1.564 1 98.06 113 GLN A O 1
ATOM 858 N N . LEU A 1 114 ? -11.453 14.156 0.242 1 97.75 114 LEU A N 1
ATOM 859 C CA . LEU A 1 114 ? -12.289 14.562 1.369 1 97.75 114 LEU A CA 1
ATOM 860 C C . LEU A 1 114 ? -13 13.359 1.979 1 97.75 114 LEU A C 1
ATOM 862 O O . LEU A 1 114 ? -13.492 12.492 1.256 1 97.75 114 LEU A O 1
ATOM 866 N N . TRP A 1 115 ? -13.078 13.281 3.262 1 95.75 115 TRP A N 1
ATOM 867 C CA . TRP A 1 115 ? -13.703 12.172 3.977 1 95.75 115 TRP A CA 1
ATOM 868 C C . TRP A 1 115 ? -15.109 12.555 4.438 1 95.75 115 TRP A C 1
ATOM 870 O O . TRP A 1 115 ? -15.297 13.578 5.105 1 95.75 115 TRP A O 1
ATOM 880 N N . ASP A 1 116 ? -16.094 11.781 4.059 1 92.88 116 ASP A N 1
ATOM 881 C CA . ASP A 1 116 ? -17.438 11.766 4.598 1 92.88 116 ASP A CA 1
ATOM 882 C C . ASP A 1 116 ? -17.984 13.188 4.727 1 92.88 116 ASP A C 1
ATOM 884 O O . ASP A 1 116 ? -18.312 13.828 3.725 1 92.88 116 ASP A O 1
ATOM 888 N N . ARG A 1 117 ? -18 13.742 6.016 1 91.56 117 ARG A N 1
ATOM 889 C CA . ARG A 1 117 ? -18.641 15.008 6.336 1 91.56 117 ARG A CA 1
ATOM 890 C C . ARG A 1 117 ? -17.891 16.172 5.723 1 91.56 117 ARG A C 1
ATOM 892 O O . ARG A 1 117 ? -18.438 17.281 5.586 1 91.56 117 ARG A O 1
ATOM 899 N N . GLU A 1 118 ? -16.641 15.93 5.391 1 96.44 118 GLU A N 1
ATOM 900 C CA . GLU A 1 118 ? -15.828 17.016 4.844 1 96.44 118 GLU A CA 1
ATOM 901 C C . GLU A 1 118 ? -16.406 17.531 3.529 1 96.44 118 GLU A C 1
ATOM 903 O O . GLU A 1 118 ? -16.266 18.703 3.203 1 96.44 118 GLU A O 1
ATOM 908 N N . HIS A 1 119 ? -17.141 16.672 2.863 1 95.62 119 HIS A N 1
ATOM 909 C CA . HIS A 1 119 ? -17.703 17.047 1.568 1 95.62 119 HIS A CA 1
ATOM 910 C C . HIS A 1 119 ? -18.703 18.172 1.708 1 95.62 119 HIS A C 1
ATOM 912 O O . HIS A 1 119 ? -18.906 18.953 0.768 1 95.62 119 HIS A O 1
ATOM 918 N N . ALA A 1 120 ? -19.25 18.266 2.848 1 95.81 120 ALA A N 1
ATOM 919 C CA . ALA A 1 120 ? -20.297 19.25 3.062 1 95.81 120 ALA A CA 1
ATOM 920 C C . ALA A 1 120 ? -19.703 20.625 3.357 1 95.81 120 ALA A C 1
ATOM 922 O O . ALA A 1 120 ? -20.391 21.641 3.242 1 95.81 120 ALA A O 1
ATOM 923 N N . VAL A 1 121 ? -18.406 20.672 3.668 1 96.75 121 VAL A N 1
ATOM 924 C CA . VAL A 1 121 ? -17.953 21.953 4.207 1 96.75 121 VAL A CA 1
ATOM 925 C C . VAL A 1 121 ? -16.672 22.375 3.502 1 96.75 121 VAL A C 1
ATOM 927 O O . VAL A 1 121 ? -16.344 23.562 3.453 1 96.75 121 VAL A O 1
ATOM 930 N N . PHE A 1 122 ? -15.875 21.438 2.994 1 98.19 122 PHE A N 1
ATOM 931 C CA . PHE A 1 122 ? -14.602 21.781 2.357 1 98.19 122 PHE A CA 1
ATOM 932 C C . PHE A 1 122 ? -14.68 21.562 0.851 1 98.19 122 PHE A C 1
ATOM 934 O O . PHE A 1 122 ? -15.32 20.609 0.387 1 98.19 122 PHE A O 1
ATOM 941 N N . ALA A 1 123 ? -14.031 22.469 0.138 1 97.69 123 ALA A N 1
ATOM 942 C CA . ALA A 1 123 ? -13.734 22.234 -1.271 1 97.69 123 ALA A CA 1
ATOM 943 C C . ALA A 1 123 ? -12.438 21.438 -1.426 1 97.69 123 ALA A C 1
ATOM 945 O O . ALA A 1 123 ? -11.461 21.688 -0.717 1 97.69 123 ALA A O 1
ATOM 946 N N . ALA A 1 124 ? -12.484 20.469 -2.312 1 97.94 124 ALA A N 1
ATOM 947 C CA . ALA A 1 124 ? -11.312 19.625 -2.555 1 97.94 124 ALA A CA 1
ATOM 948 C C . ALA A 1 124 ? -10.227 20.406 -3.293 1 97.94 124 ALA A C 1
ATOM 950 O O . ALA A 1 124 ? -10.531 21.188 -4.203 1 97.94 124 ALA A O 1
ATOM 951 N N . GLY A 1 125 ? -8.984 20.172 -2.848 1 96.81 125 GLY A N 1
ATOM 952 C CA . GLY A 1 125 ? -7.883 20.672 -3.646 1 96.81 125 GLY A CA 1
ATOM 953 C C . GLY A 1 125 ? -7.742 19.969 -4.984 1 96.81 125 GLY A C 1
ATOM 954 O O . GLY A 1 125 ? -8.32 18.906 -5.191 1 96.81 125 GLY A O 1
ATOM 955 N N . ASP A 1 126 ? -6.898 20.609 -5.875 1 94.12 126 ASP A N 1
ATOM 956 C CA . ASP A 1 126 ? -6.793 20.016 -7.211 1 94.12 126 ASP A CA 1
ATOM 957 C C . ASP A 1 126 ? -5.336 19.812 -7.605 1 94.12 126 ASP A C 1
ATOM 959 O O . ASP A 1 126 ? -5.043 19.422 -8.742 1 94.12 126 ASP A O 1
ATOM 963 N N . ALA A 1 127 ? -4.441 20.031 -6.684 1 95.38 127 ALA A N 1
ATOM 964 C CA . ALA A 1 127 ? -3.023 19.922 -7.008 1 95.38 127 ALA A CA 1
ATOM 965 C C . ALA A 1 127 ? -2.287 19.078 -5.961 1 95.38 127 ALA A C 1
ATOM 967 O O . ALA A 1 127 ? -2.695 19.031 -4.801 1 95.38 127 ALA A O 1
ATOM 968 N N . CYS A 1 128 ? -1.237 18.391 -6.473 1 97.38 128 CYS A N 1
ATOM 969 C CA . CYS A 1 128 ? -0.265 17.828 -5.547 1 97.38 128 CYS A CA 1
ATOM 970 C C . CYS A 1 128 ? 0.744 18.875 -5.098 1 97.38 128 CYS A C 1
ATOM 972 O O . CYS A 1 128 ? 0.842 19.938 -5.699 1 97.38 128 CYS A O 1
ATOM 974 N N . CYS A 1 129 ? 1.428 18.578 -4.055 1 97.69 129 CYS A N 1
ATOM 975 C CA . CYS A 1 129 ? 2.377 19.547 -3.518 1 97.69 129 CYS A CA 1
ATOM 976 C C . CYS A 1 129 ? 3.707 18.891 -3.188 1 97.69 129 CYS A C 1
ATOM 978 O O . CYS A 1 129 ? 3.773 18.031 -2.307 1 97.69 129 CYS A O 1
ATOM 980 N N . VAL A 1 130 ? 4.719 19.172 -3.916 1 98.44 130 VAL A N 1
ATOM 981 C CA . VAL A 1 130 ? 6.102 18.828 -3.613 1 98.44 130 VAL A CA 1
ATOM 982 C C . VAL A 1 130 ? 6.957 20.094 -3.604 1 98.44 130 VAL A C 1
ATOM 984 O O . VAL A 1 130 ? 7 20.828 -4.594 1 98.44 130 VAL A O 1
ATOM 987 N N . GLU A 1 131 ? 7.582 20.344 -2.5 1 98.25 131 GLU A N 1
ATOM 988 C CA . GLU A 1 131 ? 8.359 21.578 -2.33 1 98.25 131 GLU A CA 1
ATOM 989 C C . GLU A 1 131 ? 9.852 21.266 -2.203 1 98.25 131 GLU A C 1
ATOM 991 O O . GLU A 1 131 ? 10.25 20.406 -1.41 1 98.25 131 GLU A O 1
ATOM 996 N N . ASP A 1 132 ? 10.703 21.953 -3.021 1 98 132 ASP A N 1
ATOM 997 C CA . ASP A 1 132 ? 12.156 21.875 -2.891 1 98 132 ASP A CA 1
ATOM 998 C C . ASP A 1 132 ? 12.656 22.781 -1.76 1 98 132 ASP A C 1
ATOM 1000 O O . ASP A 1 132 ? 12.484 24 -1.81 1 98 132 ASP A O 1
ATOM 1004 N N . THR A 1 133 ? 13.258 22.188 -0.721 1 98.38 133 THR A N 1
ATOM 1005 C CA . THR A 1 133 ? 13.734 22.938 0.43 1 98.38 133 THR A CA 1
ATOM 1006 C C . THR A 1 133 ? 15.164 22.531 0.78 1 98.38 133 THR A C 1
ATOM 1008 O O . THR A 1 133 ? 15.688 21.562 0.246 1 98.38 133 THR A O 1
ATOM 1011 N N . ARG A 1 134 ? 15.789 23.25 1.646 1 97.5 134 ARG A N 1
ATOM 1012 C CA . ARG A 1 134 ? 17.125 22.891 2.088 1 97.5 134 ARG A CA 1
ATOM 1013 C C . ARG A 1 134 ? 17.109 21.594 2.9 1 97.5 134 ARG A C 1
ATOM 1015 O O . ARG A 1 134 ? 18.156 20.984 3.125 1 97.5 134 ARG A O 1
ATOM 1022 N N . LEU A 1 135 ? 15.914 21.188 3.371 1 98.44 135 LEU A N 1
ATOM 1023 C CA . LEU A 1 135 ? 15.789 19.938 4.113 1 98.44 135 LEU A CA 1
ATOM 1024 C C . LEU A 1 135 ? 15.609 18.766 3.166 1 98.44 135 LEU A C 1
ATOM 1026 O O . LEU A 1 135 ? 15.609 17.609 3.6 1 98.44 135 LEU A O 1
ATOM 1030 N N . GLY A 1 136 ? 15.477 19.047 1.925 1 97.94 136 GLY A N 1
ATOM 1031 C CA . GLY A 1 136 ? 15.109 18.078 0.914 1 97.94 136 GLY A CA 1
ATOM 1032 C C . GLY A 1 136 ? 13.773 18.375 0.254 1 97.94 136 GLY A C 1
ATOM 1033 O O . GLY A 1 136 ? 13.188 19.438 0.483 1 97.94 136 GLY A O 1
ATOM 1034 N N . ARG A 1 137 ? 13.383 17.562 -0.626 1 98.38 137 ARG A N 1
ATOM 1035 C CA . ARG A 1 137 ? 12.086 17.719 -1.288 1 98.38 137 ARG A CA 1
ATOM 1036 C C . ARG A 1 137 ? 10.961 17.125 -0.443 1 98.38 137 ARG A C 1
ATOM 1038 O O . ARG A 1 137 ? 10.922 15.922 -0.204 1 98.38 137 ARG A O 1
ATOM 1045 N N . LEU A 1 138 ? 10.078 17.938 -0.025 1 98.88 138 LEU A N 1
ATOM 1046 C CA . LEU A 1 138 ? 9 17.578 0.886 1 98.88 138 LEU A CA 1
ATOM 1047 C C . LEU A 1 138 ? 7.672 17.484 0.143 1 98.88 138 LEU A C 1
ATOM 1049 O O . LEU A 1 138 ? 7.277 18.422 -0.552 1 98.88 138 LEU A O 1
ATOM 1053 N N . GLY A 1 139 ? 7.027 16.312 0.176 1 98.81 139 GLY A N 1
ATOM 1054 C CA . GLY A 1 139 ? 5.66 16.172 -0.303 1 98.81 139 GLY A CA 1
ATOM 1055 C C . GLY A 1 139 ? 4.625 16.266 0.802 1 98.81 139 GLY A C 1
ATOM 1056 O O . GLY A 1 139 ? 4.891 15.891 1.944 1 98.81 139 GLY A O 1
ATOM 1057 N N . LEU A 1 140 ? 3.432 16.734 0.444 1 98.81 140 LEU A N 1
ATOM 1058 C CA . LEU A 1 140 ? 2.389 16.922 1.447 1 98.81 140 LEU A CA 1
ATOM 1059 C C . LEU A 1 140 ? 1.123 16.172 1.06 1 98.81 140 LEU A C 1
ATOM 1061 O O . LEU A 1 140 ? 0.724 16.172 -0.107 1 98.81 140 LEU A O 1
ATOM 1065 N N . MET A 1 141 ? 0.561 15.453 1.917 1 98.19 141 MET A N 1
ATOM 1066 C CA . MET A 1 141 ? -0.806 14.945 1.852 1 98.19 141 MET A CA 1
ATOM 1067 C C . MET A 1 141 ? -1.504 15.086 3.201 1 98.19 141 MET A C 1
ATOM 1069 O O . MET A 1 141 ? -0.852 15.297 4.223 1 98.19 141 MET A O 1
ATOM 1073 N N . ILE A 1 142 ? -2.795 15.102 3.254 1 98.88 142 ILE A N 1
ATOM 1074 C CA . ILE A 1 142 ? -3.52 15.305 4.504 1 98.88 142 ILE A CA 1
ATOM 1075 C C . ILE A 1 142 ? -4.465 14.133 4.754 1 98.88 142 ILE A C 1
ATOM 1077 O O . ILE A 1 142 ? -5.426 13.938 4.008 1 98.88 142 ILE A O 1
ATOM 1081 N N . CYS A 1 143 ? -4.195 13.352 5.715 1 98.75 143 CYS A N 1
ATOM 1082 C CA . CYS A 1 143 ? -5.07 12.352 6.32 1 98.75 143 CYS A CA 1
ATOM 1083 C C . CYS A 1 143 ? -5.656 11.43 5.262 1 98.75 143 CYS A C 1
ATOM 1085 O O . CYS A 1 143 ? -4.926 10.648 4.645 1 98.75 143 CYS A O 1
ATOM 1087 N N . TYR A 1 144 ? -6.984 11.586 4.918 1 98.62 144 TYR A N 1
ATOM 1088 C CA . TYR A 1 144 ? -7.648 10.688 3.98 1 98.62 144 TYR A CA 1
ATOM 1089 C C . TYR A 1 144 ? -6.848 10.562 2.689 1 98.62 144 TYR A C 1
ATOM 1091 O O . TYR A 1 144 ? -6.887 9.523 2.027 1 98.62 144 TYR A O 1
ATOM 1099 N N . ASP A 1 145 ? -6.035 11.555 2.268 1 98.5 145 ASP A N 1
ATOM 1100 C CA . ASP A 1 145 ? -5.133 11.469 1.123 1 98.5 145 ASP A CA 1
ATOM 1101 C C . ASP A 1 145 ? -4.207 10.258 1.247 1 98.5 145 ASP A C 1
ATOM 1103 O O . ASP A 1 145 ? -3.951 9.562 0.262 1 98.5 145 ASP A O 1
ATOM 1107 N N . ASN A 1 146 ? -3.701 10.008 2.447 1 98.19 146 ASN A N 1
ATOM 1108 C CA . ASN A 1 146 ? -2.66 8.992 2.576 1 98.19 146 ASN A CA 1
ATOM 1109 C C . ASN A 1 146 ? -3.24 7.582 2.496 1 98.19 146 ASN A C 1
ATOM 1111 O O . ASN A 1 146 ? -2.496 6.602 2.455 1 98.19 146 ASN A O 1
ATOM 1115 N N . GLU A 1 147 ? -4.586 7.457 2.477 1 98.56 147 GLU A N 1
ATOM 1116 C CA . GLU A 1 147 ? -5.219 6.145 2.379 1 98.56 147 GLU A CA 1
ATOM 1117 C C . GLU A 1 147 ? -5.32 5.691 0.926 1 98.56 147 GLU A C 1
ATOM 1119 O O . GLU A 1 147 ? -5.746 4.566 0.652 1 98.56 147 GLU A O 1
ATOM 1124 N N . PHE A 1 148 ? -4.957 6.48 0.026 1 98.38 148 PHE A N 1
ATOM 1125 C CA . PHE A 1 148 ? -4.934 6.191 -1.403 1 98.38 148 PHE A CA 1
ATOM 1126 C C . PHE A 1 148 ? -3.498 6.117 -1.915 1 98.38 148 PHE A C 1
ATOM 1128 O O . PHE A 1 148 ? -2.793 7.125 -1.95 1 98.38 148 PHE A O 1
ATOM 1135 N N . PRO A 1 149 ? -3.07 4.902 -2.381 1 98.38 149 PRO A N 1
ATOM 1136 C CA . PRO A 1 149 ? -1.684 4.789 -2.84 1 98.38 149 PRO A CA 1
ATOM 1137 C C . PRO A 1 149 ? -1.36 5.742 -3.986 1 98.38 149 PRO A C 1
ATOM 1139 O O . PRO A 1 149 ? -0.203 6.129 -4.164 1 98.38 149 PRO A O 1
ATOM 1142 N N . GLU A 1 150 ? -2.354 6.215 -4.746 1 97.44 150 GLU A N 1
ATOM 1143 C CA . GLU A 1 150 ? -2.176 7.133 -5.867 1 97.44 150 GLU A CA 1
ATOM 1144 C C . GLU A 1 150 ? -1.506 8.43 -5.418 1 97.44 150 GLU A C 1
ATOM 1146 O O . GLU A 1 150 ? -0.655 8.969 -6.129 1 97.44 150 GLU A O 1
ATOM 1151 N N . MET A 1 151 ? -1.867 8.891 -4.254 1 97.81 151 MET A N 1
ATOM 1152 C CA . MET A 1 151 ? -1.379 10.18 -3.787 1 97.81 151 MET A CA 1
ATOM 1153 C C . MET A 1 151 ? 0.111 10.117 -3.467 1 97.81 151 MET A C 1
ATOM 1155 O O . MET A 1 151 ? 0.893 10.93 -3.967 1 97.81 151 MET A O 1
ATOM 1159 N N . ALA A 1 152 ? 0.478 9.141 -2.635 1 98.44 152 ALA A N 1
ATOM 1160 C CA . ALA A 1 152 ? 1.895 8.992 -2.307 1 98.44 152 ALA A CA 1
ATOM 1161 C C . ALA A 1 152 ? 2.723 8.742 -3.562 1 98.44 152 ALA A C 1
ATOM 1163 O O . ALA A 1 152 ? 3.842 9.242 -3.689 1 98.44 152 ALA A O 1
ATOM 1164 N N . ARG A 1 153 ? 2.221 7.941 -4.473 1 97.56 153 ARG A N 1
ATOM 1165 C CA . ARG A 1 153 ? 2.914 7.652 -5.723 1 97.56 153 ARG A CA 1
ATOM 1166 C C . ARG A 1 153 ? 3.129 8.922 -6.539 1 97.56 153 ARG A C 1
ATOM 1168 O O . ARG A 1 153 ? 4.223 9.148 -7.062 1 97.56 153 ARG A O 1
ATOM 1175 N N . ALA A 1 154 ? 2.061 9.711 -6.652 1 97.62 154 ALA A N 1
ATOM 1176 C CA . ALA A 1 154 ? 2.178 10.969 -7.383 1 97.62 154 ALA A CA 1
ATOM 1177 C C . ALA A 1 154 ? 3.254 11.859 -6.77 1 97.62 154 ALA A C 1
ATOM 1179 O O . ALA A 1 154 ? 4.059 12.453 -7.488 1 97.62 154 ALA A O 1
ATOM 1180 N N . LEU A 1 155 ? 3.295 11.984 -5.473 1 98.44 155 LEU A N 1
ATOM 1181 C CA . LEU A 1 155 ? 4.289 12.797 -4.785 1 98.44 155 LEU A CA 1
ATOM 1182 C C . LEU A 1 155 ? 5.695 12.266 -5.035 1 98.44 155 LEU A C 1
ATOM 1184 O O . LEU A 1 155 ? 6.625 13.039 -5.285 1 98.44 155 LEU A O 1
ATOM 1188 N N . ALA A 1 156 ? 5.84 10.953 -4.926 1 97.81 156 ALA A N 1
ATOM 1189 C CA . ALA A 1 156 ? 7.141 10.336 -5.176 1 97.81 156 ALA A CA 1
ATOM 1190 C C . ALA A 1 156 ? 7.598 10.586 -6.609 1 97.81 156 ALA A C 1
ATOM 1192 O O . ALA A 1 156 ? 8.773 10.867 -6.852 1 97.81 156 ALA A O 1
ATOM 1193 N N . ARG A 1 157 ? 6.68 10.453 -7.562 1 96.69 157 ARG A N 1
ATOM 1194 C CA . ARG A 1 157 ? 6.996 10.75 -8.953 1 96.69 157 ARG A CA 1
ATOM 1195 C C . ARG A 1 157 ? 7.426 12.203 -9.125 1 96.69 157 ARG A C 1
ATOM 1197 O O . ARG A 1 157 ? 8.234 12.516 -9.992 1 96.69 157 ARG A O 1
ATOM 1204 N N . GLY A 1 158 ? 6.812 13.062 -8.328 1 97.44 158 GLY A N 1
ATOM 1205 C CA . GLY A 1 158 ? 7.195 14.469 -8.32 1 97.44 158 GLY A CA 1
ATOM 1206 C C . GLY A 1 158 ? 8.531 14.719 -7.648 1 97.44 158 GLY A C 1
ATOM 1207 O O . GLY A 1 158 ? 9.008 15.859 -7.617 1 97.44 158 GLY A O 1
ATOM 1208 N N . GLY A 1 159 ? 9.109 13.695 -7.039 1 97.56 159 GLY A N 1
ATOM 1209 C CA . GLY A 1 159 ? 10.461 13.789 -6.504 1 97.56 159 GLY A CA 1
ATOM 1210 C C . GLY A 1 159 ? 10.492 13.875 -4.988 1 97.56 159 GLY A C 1
ATOM 1211 O O . GLY A 1 159 ? 11.555 14.078 -4.398 1 97.56 159 GLY A O 1
ATOM 1212 N N . ALA A 1 160 ? 9.414 13.711 -4.312 1 98.5 160 ALA A N 1
ATOM 1213 C CA . ALA A 1 160 ? 9.383 13.82 -2.855 1 98.5 160 ALA A CA 1
ATOM 1214 C C . ALA A 1 160 ? 10.328 12.812 -2.211 1 98.5 160 ALA A C 1
ATOM 1216 O O . ALA A 1 160 ? 10.336 11.633 -2.58 1 98.5 160 ALA A O 1
ATOM 1217 N N . GLU A 1 161 ? 11.133 13.266 -1.298 1 98.75 161 GLU A N 1
ATOM 1218 C CA . GLU A 1 161 ? 12.016 12.422 -0.491 1 98.75 161 GLU A CA 1
ATOM 1219 C C . GLU A 1 161 ? 11.391 12.102 0.861 1 98.75 161 GLU A C 1
ATOM 1221 O O . GLU A 1 161 ? 11.664 11.055 1.447 1 98.75 161 GLU A O 1
ATOM 1226 N N . VAL A 1 162 ? 10.648 13.023 1.336 1 98.94 162 VAL A N 1
ATOM 1227 C CA . VAL A 1 162 ? 9.898 12.914 2.582 1 98.94 162 VAL A CA 1
ATOM 1228 C C . VAL A 1 162 ? 8.461 13.375 2.357 1 98.94 162 VAL A C 1
ATOM 1230 O O . VAL A 1 162 ? 8.227 14.461 1.814 1 98.94 162 VAL A O 1
ATOM 1233 N N . ILE A 1 163 ? 7.535 12.523 2.684 1 98.94 163 ILE A N 1
ATOM 1234 C CA . ILE A 1 163 ? 6.129 12.898 2.613 1 98.94 163 ILE A CA 1
ATOM 1235 C C . ILE A 1 163 ? 5.582 13.125 4.023 1 98.94 163 ILE A C 1
ATOM 1237 O O . ILE A 1 163 ? 5.754 12.281 4.906 1 98.94 163 ILE A O 1
ATOM 1241 N N . LEU A 1 164 ? 5.055 14.242 4.289 1 99 164 LEU A N 1
ATOM 1242 C CA . LEU A 1 164 ? 4.441 14.609 5.562 1 99 164 LEU A CA 1
ATOM 1243 C C . LEU A 1 164 ? 2.92 14.586 5.461 1 99 164 LEU A C 1
ATOM 1245 O O . LEU A 1 164 ? 2.346 15.164 4.535 1 99 164 LEU A O 1
ATOM 1249 N N . SER A 1 165 ? 2.301 13.938 6.41 1 98.94 165 SER A N 1
ATOM 1250 C CA . SER A 1 165 ? 0.855 13.742 6.344 1 98.94 165 SER A CA 1
ATOM 1251 C C . SER A 1 165 ? 0.18 14.172 7.645 1 98.94 165 SER A C 1
ATOM 1253 O O . SER A 1 165 ? -0.115 13.328 8.5 1 98.94 165 SER A O 1
ATOM 1255 N N . PRO A 1 166 ? -0.148 15.516 7.793 1 98.94 166 PRO A N 1
ATOM 1256 C CA . PRO A 1 166 ? -1.036 15.883 8.898 1 98.94 166 PRO A CA 1
ATOM 1257 C C . PRO A 1 166 ? -2.342 15.094 8.898 1 98.94 166 PRO A C 1
ATOM 1259 O O . PRO A 1 166 ? -2.99 14.969 7.855 1 98.94 166 PRO A O 1
ATOM 1262 N N . THR A 1 167 ? -2.723 14.555 10.039 1 98.94 167 THR A N 1
ATOM 1263 C CA . THR A 1 167 ? -3.811 13.586 10.07 1 98.94 167 THR A CA 1
ATOM 1264 C C . THR A 1 167 ? -4.688 13.789 11.305 1 98.94 167 THR A C 1
ATOM 1266 O O . THR A 1 167 ? -4.195 14.188 12.359 1 98.94 167 THR A O 1
ATOM 1269 N N . ALA A 1 168 ? -5.941 13.625 11.219 1 98.75 168 ALA A N 1
ATOM 1270 C CA . ALA A 1 168 ? -6.918 13.461 12.289 1 98.75 168 ALA A CA 1
ATOM 1271 C C . ALA A 1 168 ? -7.742 12.195 12.094 1 98.75 168 ALA A C 1
ATOM 1273 O O . ALA A 1 168 ? -8.898 12.258 11.664 1 98.75 168 ALA A O 1
ATOM 1274 N N . ASN A 1 169 ? -7.203 11.125 12.383 1 98.5 169 ASN A N 1
ATOM 1275 C CA . ASN A 1 169 ? -7.809 9.805 12.211 1 98.5 169 ASN A CA 1
ATOM 1276 C C . ASN A 1 169 ? -8.289 9.242 13.547 1 98.5 169 ASN A C 1
ATOM 1278 O O . ASN A 1 169 ? -7.688 9.492 14.586 1 98.5 169 ASN A O 1
ATOM 1282 N N . MET A 1 170 ? -9.328 8.508 13.539 1 98 170 MET A N 1
ATOM 1283 C CA . MET A 1 170 ? -10.023 8.094 14.758 1 98 170 MET A CA 1
ATOM 1284 C C . MET A 1 170 ? -9.859 6.598 15 1 98 170 MET A C 1
ATOM 1286 O O . MET A 1 170 ? -9.375 5.875 14.125 1 98 170 MET A O 1
ATOM 1290 N N . VAL A 1 171 ? -10.195 6.23 16.203 1 97.25 171 VAL A N 1
ATOM 1291 C CA . VAL A 1 171 ? -10.391 4.812 16.484 1 97.25 171 VAL A CA 1
ATOM 1292 C C . VAL A 1 171 ? -11.5 4.254 15.594 1 97.25 171 VAL A C 1
ATOM 1294 O O . VAL A 1 171 ? -12.484 4.941 15.32 1 97.25 171 VAL A O 1
ATOM 1297 N N . PRO A 1 172 ? -11.414 2.979 15.195 1 96.25 172 PRO A N 1
ATOM 1298 C CA . PRO A 1 172 ? -10.375 1.986 15.484 1 96.25 172 PRO A CA 1
ATOM 1299 C C . PRO A 1 172 ? -9.344 1.868 14.367 1 96.25 172 PRO A C 1
ATOM 1301 O O . PRO A 1 172 ? -8.938 0.759 14.008 1 96.25 172 PRO A O 1
ATOM 1304 N N . ASN A 1 173 ? -8.836 3.039 13.805 1 97.38 173 ASN A N 1
ATOM 1305 C CA . ASN A 1 173 ? -8.086 2.984 12.555 1 97.38 173 ASN A CA 1
ATOM 1306 C C . ASN A 1 173 ? -6.582 2.914 12.812 1 97.38 173 ASN A C 1
ATOM 1308 O O . ASN A 1 173 ? -5.781 2.986 11.875 1 97.38 173 ASN A O 1
ATOM 1312 N N . ALA A 1 174 ? -6.148 2.75 14.07 1 98.31 174 ALA A N 1
ATOM 1313 C CA . ALA A 1 174 ? -4.734 2.844 14.414 1 98.31 174 ALA A CA 1
ATOM 1314 C C . ALA A 1 174 ? -3.906 1.843 13.609 1 98.31 174 ALA A C 1
ATOM 1316 O O . ALA A 1 174 ? -2.898 2.207 13 1 98.31 174 ALA A O 1
ATOM 1317 N N . GLU A 1 175 ? -4.344 0.598 13.57 1 97.75 175 GLU A N 1
ATOM 1318 C CA . GLU A 1 175 ? -3.586 -0.439 12.875 1 97.75 175 GLU A CA 1
ATOM 1319 C C . GLU A 1 175 ? -3.574 -0.199 11.367 1 97.75 175 GLU A C 1
ATOM 1321 O O . GLU A 1 175 ? -2.545 -0.375 10.719 1 97.75 175 GLU A O 1
ATOM 1326 N N . ARG A 1 176 ? -4.723 0.144 10.828 1 98.12 176 ARG A N 1
ATOM 1327 C CA . ARG A 1 176 ? -4.82 0.441 9.406 1 98.12 176 ARG A CA 1
ATOM 1328 C C . ARG A 1 176 ? -3.92 1.614 9.031 1 98.12 176 ARG A C 1
ATOM 1330 O O . ARG A 1 176 ? -3.268 1.594 7.98 1 98.12 176 ARG A O 1
ATOM 1337 N N . GLN A 1 177 ? -3.885 2.619 9.859 1 98.69 177 GLN A N 1
ATOM 1338 C CA . GLN A 1 177 ? -3.037 3.789 9.664 1 98.69 177 GLN A CA 1
ATOM 1339 C C . GLN A 1 177 ? -1.565 3.395 9.578 1 98.69 177 GLN A C 1
ATOM 1341 O O . GLN A 1 177 ? -0.862 3.801 8.648 1 98.69 177 GLN A O 1
ATOM 1346 N N . VAL A 1 178 ? -1.126 2.6 10.5 1 98.88 178 VAL A N 1
ATOM 1347 C CA . VAL A 1 178 ? 0.266 2.162 10.523 1 98.88 178 VAL A CA 1
ATOM 1348 C C . VAL A 1 178 ? 0.583 1.368 9.266 1 98.88 178 VAL A C 1
ATOM 1350 O O . VAL A 1 178 ? 1.608 1.6 8.617 1 98.88 178 VAL A O 1
ATOM 1353 N N . LEU A 1 179 ? -0.293 0.489 8.93 1 98.88 179 LEU A N 1
ATOM 1354 C CA . LEU A 1 179 ? -0.111 -0.35 7.75 1 98.88 179 LEU A CA 1
ATOM 1355 C C . LEU A 1 179 ? 0.003 0.501 6.488 1 98.88 179 LEU A C 1
ATOM 1357 O O . LEU A 1 179 ? 0.932 0.326 5.699 1 98.88 179 LEU A O 1
ATOM 1361 N N . GLN A 1 180 ? -0.863 1.412 6.309 1 98.94 180 GLN A N 1
ATOM 1362 C CA . GLN A 1 180 ? -0.907 2.211 5.086 1 98.94 180 GLN A CA 1
ATOM 1363 C C . GLN A 1 180 ? 0.301 3.141 4.992 1 98.94 180 GLN A C 1
ATOM 1365 O O . GLN A 1 180 ? 0.898 3.283 3.926 1 98.94 180 GLN A O 1
ATOM 1370 N N . ILE A 1 181 ? 0.679 3.76 6.082 1 98.94 181 ILE A N 1
ATOM 1371 C CA . ILE A 1 181 ? 1.809 4.684 6.066 1 98.94 181 ILE A CA 1
ATOM 1372 C C . ILE A 1 181 ? 3.09 3.926 5.727 1 98.94 181 ILE A C 1
ATOM 1374 O O . ILE A 1 181 ? 3.902 4.395 4.926 1 98.94 181 ILE A O 1
ATOM 1378 N N . ARG A 1 182 ? 3.268 2.76 6.336 1 98.94 182 ARG A N 1
ATOM 1379 C CA . ARG A 1 182 ? 4.43 1.932 6.027 1 98.94 182 ARG A CA 1
ATOM 1380 C C . ARG A 1 182 ? 4.441 1.531 4.555 1 98.94 182 ARG A C 1
ATOM 1382 O O . ARG A 1 182 ? 5.488 1.548 3.91 1 98.94 182 ARG A O 1
ATOM 1389 N N . ALA A 1 183 ? 3.316 1.16 4.074 1 98.94 183 ALA A N 1
ATOM 1390 C CA . ALA A 1 183 ? 3.219 0.744 2.678 1 98.94 183 ALA A CA 1
ATOM 1391 C C . ALA A 1 183 ? 3.506 1.91 1.738 1 98.94 183 ALA A C 1
ATOM 1393 O O . ALA A 1 183 ? 4.152 1.736 0.702 1 98.94 183 ALA A O 1
ATOM 1394 N N . ARG A 1 184 ? 2.916 3.156 2.07 1 98.94 184 ARG A N 1
ATOM 1395 C CA . ARG A 1 184 ? 3.236 4.324 1.258 1 98.94 184 ARG A CA 1
ATOM 1396 C C . ARG A 1 184 ? 4.746 4.527 1.161 1 98.94 184 ARG A C 1
ATOM 1398 O O . ARG A 1 184 ? 5.27 4.824 0.085 1 98.94 184 ARG A O 1
ATOM 1405 N N . ALA A 1 185 ? 5.383 4.367 2.285 1 98.94 185 ALA A N 1
ATOM 1406 C CA . ALA A 1 185 ? 6.828 4.566 2.328 1 98.94 185 ALA A CA 1
ATOM 1407 C C . ALA A 1 185 ? 7.551 3.518 1.489 1 98.94 185 ALA A C 1
ATOM 1409 O O . ALA A 1 185 ? 8.359 3.857 0.619 1 98.94 185 ALA A O 1
ATOM 1410 N N . LEU A 1 186 ? 7.266 2.264 1.69 1 98.88 186 LEU A N 1
ATOM 1411 C CA . LEU A 1 186 ? 7.938 1.156 1.019 1 98.88 186 LEU A CA 1
ATOM 1412 C C . LEU A 1 186 ? 7.699 1.21 -0.487 1 98.88 186 LEU A C 1
ATOM 1414 O O . LEU A 1 186 ? 8.648 1.123 -1.271 1 98.88 186 LEU A O 1
ATOM 1418 N N . ASP A 1 187 ? 6.449 1.384 -0.916 1 98.81 187 ASP A N 1
ATOM 1419 C CA . ASP A 1 187 ? 6.078 1.344 -2.326 1 98.81 187 ASP A CA 1
ATOM 1420 C C . ASP A 1 187 ? 6.766 2.463 -3.107 1 98.81 187 ASP A C 1
ATOM 1422 O O . ASP A 1 187 ? 6.902 2.381 -4.332 1 98.81 187 ASP A O 1
ATOM 1426 N N . ASN A 1 188 ? 7.109 3.51 -2.395 1 98.75 188 ASN A N 1
ATOM 1427 C CA . ASN A 1 188 ? 7.68 4.668 -3.07 1 98.75 188 ASN A CA 1
ATOM 1428 C C . ASN A 1 188 ? 9.141 4.887 -2.676 1 98.75 188 ASN A C 1
ATOM 1430 O O . ASN A 1 188 ? 9.789 5.805 -3.174 1 98.75 188 ASN A O 1
ATOM 1434 N N . GLN A 1 189 ? 9.625 4.047 -1.76 1 98.62 189 GLN A N 1
ATOM 1435 C CA . GLN A 1 189 ? 11 4.07 -1.264 1 98.62 189 GLN A CA 1
ATOM 1436 C C . GLN A 1 189 ? 11.422 5.484 -0.877 1 98.62 189 GLN A C 1
ATOM 1438 O O . GLN A 1 189 ? 12.469 5.965 -1.316 1 98.62 189 GLN A O 1
ATOM 1443 N N . CYS A 1 190 ? 10.602 6.137 -0.027 1 98.75 190 CYS A N 1
ATOM 1444 C CA . CYS A 1 190 ? 10.844 7.426 0.607 1 98.75 190 CYS A CA 1
ATOM 1445 C C . CYS A 1 190 ? 10.352 7.426 2.051 1 98.75 190 CYS A C 1
ATOM 1447 O O . CYS A 1 190 ? 9.836 6.418 2.533 1 98.75 190 CYS A O 1
ATOM 1449 N N . PHE A 1 191 ? 10.688 8.5 2.801 1 98.94 191 PHE A N 1
ATOM 1450 C CA . PHE A 1 191 ? 10.18 8.625 4.16 1 98.94 191 PHE A CA 1
ATOM 1451 C C . PHE A 1 191 ? 8.727 9.102 4.152 1 98.94 191 PHE A C 1
ATOM 1453 O O . PHE A 1 191 ? 8.359 9.961 3.35 1 98.94 191 PHE A O 1
ATOM 1460 N N . VAL A 1 192 ? 7.938 8.57 5 1 99 192 VAL A N 1
ATOM 1461 C CA . VAL A 1 192 ? 6.574 9.062 5.191 1 99 192 VAL A CA 1
ATOM 1462 C C . VAL A 1 192 ? 6.305 9.266 6.684 1 99 192 VAL A C 1
ATOM 1464 O O . VAL A 1 192 ? 6.547 8.367 7.492 1 99 192 VAL A O 1
ATOM 1467 N N . ALA A 1 193 ? 5.906 10.414 7.039 1 99 193 ALA A N 1
ATOM 1468 C CA . ALA A 1 193 ? 5.551 10.742 8.414 1 99 193 ALA A CA 1
ATOM 1469 C C . ALA A 1 193 ? 4.062 11.055 8.531 1 99 193 ALA A C 1
ATOM 1471 O O . ALA A 1 193 ? 3.537 11.898 7.801 1 99 193 ALA A O 1
ATOM 1472 N N . CYS A 1 194 ? 3.414 10.359 9.336 1 99 194 CYS A N 1
ATOM 1473 C CA . CYS A 1 194 ? 2.02 10.609 9.68 1 99 194 CYS A CA 1
ATOM 1474 C C . CYS A 1 194 ? 1.903 11.281 11.047 1 99 194 CYS A C 1
ATOM 1476 O O . CYS A 1 194 ? 2.299 10.703 12.062 1 99 194 CYS A O 1
ATOM 1478 N N . ILE A 1 195 ? 1.442 12.508 11.07 1 98.94 195 ILE A N 1
ATOM 1479 C CA . ILE A 1 195 ? 1.236 13.25 12.312 1 98.94 195 ILE A CA 1
ATOM 1480 C C . ILE A 1 195 ? -0.248 13.258 12.664 1 98.94 195 ILE A C 1
ATOM 1482 O O . ILE A 1 195 ? -1.012 14.086 12.156 1 98.94 195 ILE A O 1
ATOM 1486 N N . ASN A 1 196 ? -0.631 12.367 13.516 1 98.94 196 ASN A N 1
ATOM 1487 C CA . ASN A 1 196 ? -2.045 12.219 13.844 1 98.94 196 ASN A CA 1
ATOM 1488 C C . ASN A 1 196 ? -2.396 12.938 15.141 1 98.94 196 ASN A C 1
ATOM 1490 O O . ASN A 1 196 ? -1.508 13.352 15.883 1 98.94 196 ASN A O 1
ATOM 1494 N N . ARG A 1 197 ? -3.689 13.055 15.344 1 98.38 197 ARG A N 1
ATOM 1495 C CA . ARG A 1 197 ? -4.219 13.711 16.531 1 98.38 197 ARG A CA 1
ATOM 1496 C C . ARG A 1 197 ? -4.406 12.719 17.672 1 98.38 197 ARG A C 1
ATOM 1498 O O . ARG A 1 197 ? -4.543 11.516 17.438 1 98.38 197 ARG A O 1
ATOM 1505 N N . ALA A 1 198 ? -4.371 13.312 18.891 1 98.69 198 ALA A N 1
ATOM 1506 C CA . ALA A 1 198 ? -4.824 12.617 20.094 1 98.69 198 ALA A CA 1
ATOM 1507 C C . ALA A 1 198 ? -6.043 13.305 20.703 1 98.69 198 ALA A C 1
ATOM 1509 O O . ALA A 1 198 ? -6.406 14.406 20.297 1 98.69 198 ALA A O 1
ATOM 1510 N N . GLY A 1 199 ? -6.621 12.625 21.625 1 98.12 199 GLY A N 1
ATOM 1511 C CA . GLY A 1 199 ? -7.715 13.227 22.375 1 98.12 199 GLY A CA 1
ATOM 1512 C C . GLY A 1 199 ? -9.078 12.906 21.797 1 98.12 199 GLY A C 1
ATOM 1513 O O . GLY A 1 199 ? -9.219 11.977 21 1 98.12 199 GLY A O 1
ATOM 1514 N N . THR A 1 200 ? -10.07 13.633 22.297 1 98 200 THR A N 1
ATOM 1515 C CA . THR A 1 200 ? -11.469 13.43 21.938 1 98 200 THR A CA 1
ATOM 1516 C C . THR A 1 200 ? -12.156 14.773 21.672 1 98 200 THR A C 1
ATOM 1518 O O . THR A 1 200 ? -11.906 15.75 22.375 1 98 200 THR A O 1
ATOM 1521 N N . GLU A 1 201 ? -12.859 14.859 20.656 1 96.88 201 GLU A N 1
ATOM 1522 C CA . GLU A 1 201 ? -13.766 15.969 20.375 1 96.88 201 GLU A CA 1
ATOM 1523 C C . GLU A 1 201 ? -15.195 15.477 20.172 1 96.88 201 GLU A C 1
ATOM 1525 O O . GLU A 1 201 ? -15.539 14.945 19.125 1 96.88 201 GLU A O 1
ATOM 1530 N N . ALA A 1 202 ? -15.992 15.719 21.188 1 95 202 ALA A N 1
ATOM 1531 C CA . ALA A 1 202 ? -17.359 15.203 21.172 1 95 202 ALA A CA 1
ATOM 1532 C C . ALA A 1 202 ? -17.375 13.695 20.938 1 95 202 ALA A C 1
ATOM 1534 O O . ALA A 1 202 ? -16.719 12.938 21.641 1 95 202 ALA A O 1
ATOM 1535 N N . GLU A 1 203 ? -17.953 13.273 19.797 1 94.62 203 GLU A N 1
ATOM 1536 C CA . GLU A 1 203 ? -18.125 11.844 19.562 1 94.62 203 GLU A CA 1
ATOM 1537 C C . GLU A 1 203 ? -16.891 11.242 18.875 1 94.62 203 GLU A C 1
ATOM 1539 O O . GLU A 1 203 ? -16.75 10.023 18.797 1 94.62 203 GLU A O 1
ATOM 1544 N N . LEU A 1 204 ? -15.984 12.055 18.438 1 96.75 204 LEU A N 1
ATOM 1545 C CA . LEU A 1 204 ? -14.805 11.562 17.719 1 96.75 204 LEU A CA 1
ATOM 1546 C C . LEU A 1 204 ? -13.656 11.312 18.688 1 96.75 204 LEU A C 1
ATOM 1548 O O . LEU A 1 204 ? -13.273 12.203 19.453 1 96.75 204 LEU A O 1
ATOM 1552 N N . HIS A 1 205 ? -13.172 10.086 18.734 1 98.25 205 HIS A N 1
ATOM 1553 C CA . HIS A 1 205 ? -11.984 9.688 19.5 1 98.25 205 HIS A CA 1
ATOM 1554 C C . HIS A 1 205 ? -10.812 9.398 18.562 1 98.25 205 HIS A C 1
ATOM 1556 O O . HIS A 1 205 ? -10.844 8.422 17.812 1 98.25 205 HIS A O 1
ATOM 1562 N N . TYR A 1 206 ? -9.812 10.227 18.625 1 98.69 206 TYR A N 1
ATOM 1563 C CA . TYR A 1 206 ? -8.68 10.109 17.719 1 98.69 206 TYR A CA 1
ATOM 1564 C C . TYR A 1 206 ? -7.715 9.023 18.188 1 98.69 206 TYR A C 1
ATOM 1566 O O . TYR A 1 206 ? -7.492 8.859 19.391 1 98.69 206 TYR A O 1
ATOM 1574 N N . CYS A 1 207 ? -7.062 8.344 17.281 1 98.62 207 CYS A N 1
ATOM 1575 C CA . CYS A 1 207 ? -6.402 7.09 17.641 1 98.62 207 CYS A CA 1
ATOM 1576 C C . CYS A 1 207 ? -4.922 7.312 17.906 1 98.62 207 CYS A C 1
ATOM 1578 O O . CYS A 1 207 ? -4.234 6.418 18.391 1 98.62 207 CYS A O 1
ATOM 1580 N N . GLY A 1 208 ? -4.398 8.586 17.719 1 98.81 208 GLY A N 1
ATOM 1581 C CA . GLY A 1 208 ? -2.961 8.781 17.828 1 98.81 208 GLY A CA 1
ATOM 1582 C C . GLY A 1 208 ? -2.162 7.918 16.875 1 98.81 208 GLY A C 1
ATOM 1583 O O . GLY A 1 208 ? -2.449 7.891 15.672 1 98.81 208 GLY A O 1
ATOM 1584 N N . ASN A 1 209 ? -1.082 7.34 17.438 1 98.88 209 ASN A N 1
ATOM 1585 C CA . ASN A 1 209 ? -0.225 6.449 16.656 1 98.88 209 ASN A CA 1
ATOM 1586 C C . ASN A 1 209 ? 0.459 7.188 15.516 1 98.88 209 ASN A C 1
ATOM 1588 O O . ASN A 1 209 ? 0.575 6.656 14.414 1 98.88 209 ASN A O 1
ATOM 1592 N N . SER A 1 210 ? 0.848 8.484 15.742 1 98.94 210 SER A N 1
ATOM 1593 C CA . SER A 1 210 ? 1.76 9.141 14.812 1 98.94 210 SER A CA 1
ATOM 1594 C C . SER A 1 210 ? 3.023 8.312 14.602 1 98.94 210 SER A C 1
ATOM 1596 O O . SER A 1 210 ? 3.508 7.66 15.523 1 98.94 210 SER A O 1
ATOM 1598 N N . LEU A 1 211 ? 3.518 8.328 13.359 1 98.94 211 LEU A N 1
ATOM 1599 C CA . LEU A 1 211 ? 4.691 7.5 13.117 1 98.94 211 LEU A CA 1
ATOM 1600 C C . LEU A 1 211 ? 5.484 8.023 11.922 1 98.94 211 LEU A C 1
ATOM 1602 O O . LEU A 1 211 ? 4.969 8.797 11.117 1 98.94 211 LEU A O 1
ATOM 1606 N N . VAL A 1 212 ? 6.742 7.613 11.883 1 99 212 VAL A N 1
ATOM 1607 C CA . VAL A 1 212 ? 7.609 7.816 10.727 1 99 212 VAL A CA 1
ATOM 1608 C C . VAL A 1 212 ? 8.039 6.469 10.156 1 99 212 VAL A C 1
ATOM 1610 O O . VAL A 1 212 ? 8.539 5.609 10.891 1 99 212 VAL A O 1
ATOM 1613 N N . ALA A 1 213 ? 7.758 6.266 8.93 1 98.94 213 ALA A N 1
ATOM 1614 C CA . ALA A 1 213 ? 8.203 5.066 8.227 1 98.94 213 ALA A CA 1
ATOM 1615 C C . ALA A 1 213 ? 9.383 5.375 7.312 1 98.94 213 ALA A C 1
ATOM 1617 O O . ALA A 1 213 ? 9.414 6.414 6.645 1 98.94 213 ALA A O 1
ATOM 1618 N N . GLY A 1 214 ? 10.328 4.488 7.316 1 98.88 214 GLY A N 1
ATOM 1619 C CA . GLY A 1 214 ? 11.469 4.621 6.426 1 98.88 214 GLY A CA 1
ATOM 1620 C C . GLY A 1 214 ? 11.211 4.059 5.039 1 98.88 214 GLY A C 1
ATOM 1621 O O .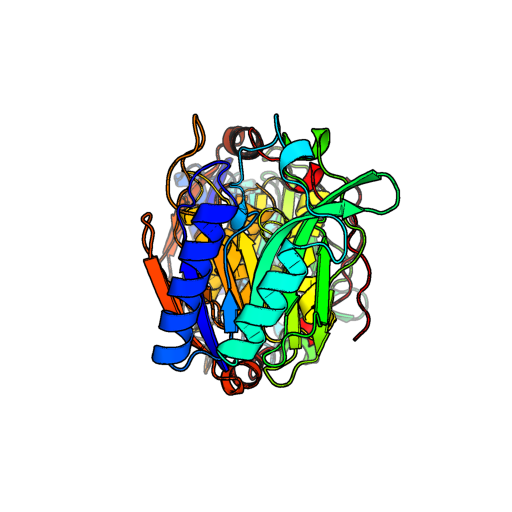 GLY A 1 214 ? 10.172 3.434 4.797 1 98.88 214 GLY A O 1
ATOM 1622 N N . PRO A 1 215 ? 12.234 4.27 4.125 1 98.75 215 PRO A N 1
ATOM 1623 C CA . PRO A 1 215 ? 12.039 3.914 2.719 1 98.75 215 PRO A CA 1
ATOM 1624 C C . PRO A 1 215 ? 11.859 2.412 2.508 1 98.75 215 PRO A C 1
ATOM 1626 O O . PRO A 1 215 ? 11.461 1.981 1.422 1 98.75 215 PRO A O 1
ATOM 1629 N N . ASP A 1 216 ? 12.086 1.579 3.537 1 98.12 216 ASP A N 1
ATOM 1630 C CA . ASP A 1 216 ? 11.883 0.137 3.428 1 98.12 216 ASP A CA 1
ATOM 1631 C C . ASP A 1 216 ? 10.625 -0.299 4.172 1 98.12 216 ASP A C 1
ATOM 1633 O O . ASP A 1 216 ? 10.422 -1.49 4.418 1 98.12 216 ASP A O 1
ATOM 1637 N N . GLY A 1 217 ? 9.883 0.687 4.613 1 98.56 217 GLY A N 1
ATOM 1638 C CA . GLY A 1 217 ? 8.641 0.39 5.309 1 98.56 217 GLY A CA 1
ATOM 1639 C C . GLY A 1 217 ? 8.82 0.168 6.797 1 98.56 217 GLY A C 1
ATOM 1640 O O . GLY A 1 217 ? 7.855 -0.082 7.52 1 98.56 217 GLY A O 1
ATOM 1641 N N . GLU A 1 218 ? 10.023 0.193 7.277 1 98.38 218 GLU A N 1
ATOM 1642 C CA . GLU A 1 218 ? 10.258 0.022 8.711 1 98.38 218 GLU A CA 1
ATOM 1643 C C . GLU A 1 218 ? 9.758 1.226 9.5 1 98.38 218 GLU A C 1
ATOM 1645 O O . GLU A 1 218 ? 9.758 2.352 9 1 98.38 218 GLU A O 1
ATOM 1650 N N . VAL A 1 219 ? 9.367 0.996 10.711 1 98.81 219 VAL A N 1
ATOM 1651 C CA . VAL A 1 219 ? 8.945 2.072 11.602 1 98.81 219 VAL A CA 1
ATOM 1652 C C . VAL A 1 219 ? 10.156 2.639 12.344 1 98.81 219 VAL A C 1
ATOM 1654 O O . VAL A 1 219 ? 10.789 1.938 13.133 1 98.81 219 VAL A O 1
ATOM 1657 N N . LEU A 1 220 ? 10.453 3.861 12.055 1 98.88 220 LEU A N 1
ATOM 1658 C CA . LEU A 1 220 ? 11.609 4.508 12.672 1 98.88 220 LEU A CA 1
ATOM 1659 C C . LEU A 1 220 ? 11.25 5.07 14.047 1 98.88 220 LEU A C 1
ATOM 1661 O O . LEU A 1 220 ? 12.117 5.254 14.898 1 98.88 220 LEU A O 1
ATOM 1665 N N . GLY A 1 221 ? 9.984 5.406 14.289 1 98.88 221 GLY A N 1
ATOM 1666 C CA . GLY A 1 221 ? 9.391 5.879 15.531 1 98.88 221 GLY A CA 1
ATOM 1667 C C . GLY A 1 221 ? 7.875 5.914 15.492 1 98.88 221 GLY A C 1
ATOM 1668 O O . GLY A 1 221 ? 7.281 6.172 14.445 1 98.88 221 GLY A O 1
ATOM 1669 N N . GLN A 1 222 ? 7.316 5.723 16.609 1 98.94 222 GLN A N 1
ATOM 1670 C CA . GLN A 1 222 ? 5.859 5.703 16.703 1 98.94 222 GLN A CA 1
ATOM 1671 C C . GLN A 1 222 ? 5.391 6.09 18.109 1 98.94 222 GLN A C 1
ATOM 1673 O O . GLN A 1 222 ? 5.984 5.676 19.109 1 98.94 222 GLN A O 1
ATOM 1678 N N . LEU A 1 223 ? 4.391 6.891 18.172 1 98.94 223 LEU A N 1
ATOM 1679 C CA . LEU A 1 223 ? 3.764 7.254 19.438 1 98.94 223 LEU A CA 1
ATOM 1680 C C . LEU A 1 223 ? 2.578 6.34 19.734 1 98.94 223 LEU A C 1
ATOM 1682 O O . LEU A 1 223 ? 2.143 5.578 18.859 1 98.94 223 LEU A O 1
ATOM 1686 N N . GLY A 1 224 ? 2.078 6.324 21.016 1 98.62 224 GLY A N 1
ATOM 1687 C CA . GLY A 1 224 ? 0.846 5.656 21.406 1 98.62 224 GLY A CA 1
ATOM 1688 C C . GLY A 1 224 ? -0.394 6.488 21.125 1 98.62 224 GLY A C 1
ATOM 1689 O O . GLY A 1 224 ? -0.395 7.332 20.234 1 98.62 224 GLY A O 1
ATOM 1690 N N . ALA A 1 225 ? -1.444 6.344 21.812 1 98.56 225 ALA A N 1
ATOM 1691 C CA . ALA A 1 225 ? -2.744 6.961 21.562 1 98.56 225 ALA A CA 1
ATOM 1692 C C . ALA A 1 225 ? -2.799 8.375 22.125 1 98.56 225 ALA A C 1
ATOM 1694 O O . ALA A 1 225 ? -3.545 9.219 21.641 1 98.56 225 ALA A O 1
ATOM 1695 N N . GLY A 1 226 ? -2.047 8.609 23.156 1 98.56 226 GLY A N 1
ATOM 1696 C CA . GLY A 1 226 ? -2.143 9.883 23.844 1 98.56 226 GLY A CA 1
ATOM 1697 C C . GLY A 1 226 ? -1.284 10.969 23.219 1 98.56 226 GLY A C 1
ATOM 1698 O O . GLY A 1 226 ? -0.469 10.695 22.344 1 98.56 226 GLY A O 1
ATOM 1699 N N . ALA A 1 227 ? -1.479 12.234 23.672 1 98.75 227 ALA A N 1
ATOM 1700 C CA . ALA A 1 227 ? -0.659 13.344 23.203 1 98.75 227 ALA A CA 1
ATOM 1701 C C . ALA A 1 227 ? 0.819 13.102 23.5 1 98.75 227 ALA A C 1
ATOM 1703 O O . ALA A 1 227 ? 1.163 12.438 24.469 1 98.75 227 ALA A O 1
ATOM 1704 N N . GLY A 1 228 ? 1.643 13.531 22.656 1 98.69 228 GLY A N 1
ATOM 1705 C CA . GLY A 1 228 ? 3.078 13.352 22.797 1 98.69 228 GLY A CA 1
ATOM 1706 C C . GLY A 1 228 ? 3.865 13.852 21.594 1 98.69 228 GLY A C 1
ATOM 1707 O O . GLY A 1 228 ? 3.285 14.375 20.641 1 98.69 228 GLY A O 1
ATOM 1708 N N . SER A 1 229 ? 5.148 13.844 21.719 1 98.69 229 SER A N 1
ATOM 1709 C CA . SER A 1 229 ? 6.027 14.242 20.625 1 98.69 229 SER A CA 1
ATOM 1710 C C . SER A 1 229 ? 7.031 13.148 20.281 1 98.69 229 SER A C 1
ATOM 1712 O O . SER A 1 229 ? 7.383 12.336 21.141 1 98.69 229 SER A O 1
ATOM 1714 N N . LEU A 1 230 ? 7.398 13.047 19.125 1 98.81 230 LEU A N 1
ATOM 1715 C CA . LEU A 1 230 ? 8.375 12.102 18.594 1 98.81 230 LEU A CA 1
ATOM 1716 C C . LEU A 1 230 ? 9.43 12.812 17.766 1 98.81 230 LEU A C 1
ATOM 1718 O O . LEU A 1 230 ? 9.102 13.633 16.906 1 98.81 230 LEU A O 1
ATOM 1722 N N . VAL A 1 231 ? 10.68 12.617 18.094 1 98.94 231 VAL A N 1
ATOM 1723 C CA . VAL A 1 231 ? 11.781 13.172 17.312 1 98.94 231 VAL A CA 1
ATOM 1724 C C . VAL A 1 231 ? 12.516 12.047 16.578 1 98.94 231 VAL A C 1
ATOM 1726 O O . VAL A 1 231 ? 12.906 11.047 17.203 1 98.94 231 VAL A O 1
ATOM 1729 N N . VAL A 1 232 ? 12.672 12.188 15.289 1 98.88 232 VAL A N 1
ATOM 1730 C CA . VAL A 1 232 ? 13.305 11.156 14.469 1 98.88 232 VAL A CA 1
ATOM 1731 C C . VAL A 1 232 ? 14.32 11.805 13.531 1 98.88 232 VAL A C 1
ATOM 1733 O O . VAL A 1 232 ? 14.039 12.836 12.914 1 98.88 232 VAL A O 1
ATOM 1736 N N . ASP A 1 233 ? 15.531 11.219 13.43 1 98.88 233 ASP A N 1
ATOM 1737 C CA . ASP A 1 233 ? 16.516 11.625 12.438 1 98.88 233 ASP A CA 1
ATOM 1738 C C . ASP A 1 233 ? 16.312 10.875 11.125 1 98.88 233 ASP A C 1
ATOM 1740 O O . ASP A 1 233 ? 16.328 9.641 11.102 1 98.88 233 ASP A O 1
ATOM 1744 N N . LEU A 1 234 ? 16.078 11.625 10.102 1 98.81 234 LEU A N 1
ATOM 1745 C CA . LEU A 1 234 ? 15.93 11.031 8.773 1 98.81 234 LEU A CA 1
ATOM 1746 C C . LEU A 1 234 ? 17.25 11.086 8 1 98.81 234 LEU A C 1
ATOM 1748 O O . LEU A 1 234 ? 17.719 12.172 7.645 1 98.81 234 LEU A O 1
ATOM 1752 N N . ASP A 1 235 ? 17.781 9.922 7.723 1 98.44 235 ASP A N 1
ATOM 1753 C CA . ASP A 1 235 ? 19.047 9.789 6.988 1 98.44 235 ASP A CA 1
ATOM 1754 C C . ASP A 1 235 ? 18.781 9.648 5.488 1 98.44 235 ASP A C 1
ATOM 1756 O O . ASP A 1 235 ? 18.375 8.586 5.023 1 98.44 235 ASP A O 1
ATOM 1760 N N . ARG A 1 236 ? 19.109 10.688 4.816 1 97 236 ARG A N 1
ATOM 1761 C CA . ARG A 1 236 ? 18.859 10.727 3.379 1 97 236 ARG A CA 1
ATOM 1762 C C . ARG A 1 236 ? 19.547 9.57 2.664 1 97 236 ARG A C 1
ATOM 1764 O O . ARG A 1 236 ? 19.109 9.148 1.59 1 97 236 ARG A O 1
ATOM 1771 N N . GLY A 1 237 ? 20.641 9.102 3.195 1 97.56 237 GLY A N 1
ATOM 1772 C CA . GLY A 1 237 ? 21.344 7.977 2.609 1 97.56 237 GLY A CA 1
ATOM 1773 C C . GLY A 1 237 ? 20.484 6.738 2.463 1 97.56 237 GLY A C 1
ATOM 1774 O O . GLY A 1 237 ? 20.734 5.906 1.585 1 97.56 237 GLY A O 1
ATOM 1775 N N . ARG A 1 238 ? 19.516 6.641 3.246 1 97.88 238 ARG A N 1
ATOM 1776 C CA . ARG A 1 238 ? 18.641 5.469 3.236 1 97.88 238 ARG A CA 1
ATOM 1777 C C . ARG A 1 238 ? 17.797 5.43 1.969 1 97.88 238 ARG A C 1
ATOM 1779 O O . ARG A 1 238 ? 17.281 4.375 1.596 1 97.88 238 ARG A O 1
ATOM 1786 N N . LEU A 1 239 ? 17.578 6.574 1.353 1 98.06 239 LEU A N 1
ATOM 1787 C CA . LEU A 1 239 ? 16.797 6.617 0.118 1 98.06 239 LEU A CA 1
ATOM 1788 C C . LEU A 1 239 ? 17.484 5.801 -0.978 1 98.06 239 LEU A C 1
ATOM 1790 O O . LEU A 1 239 ? 16.875 4.895 -1.551 1 98.06 239 LEU A O 1
ATOM 1794 N N . GLY A 1 240 ? 18.75 6.152 -1.219 1 96.94 240 GLY A N 1
ATOM 1795 C CA . GLY A 1 240 ? 19.5 5.41 -2.219 1 96.94 240 GLY A CA 1
ATOM 1796 C C . GLY A 1 240 ? 19.672 3.943 -1.873 1 96.94 240 GLY A C 1
ATOM 1797 O O . GLY A 1 240 ? 19.609 3.082 -2.752 1 96.94 240 GLY A O 1
ATOM 1798 N N . GLU A 1 241 ? 19.891 3.658 -0.618 1 97.06 241 GLU A N 1
ATOM 1799 C CA . GLU A 1 241 ? 20.062 2.283 -0.157 1 97.06 241 GLU A CA 1
ATOM 1800 C C . GLU A 1 241 ? 18.844 1.433 -0.46 1 97.06 241 GLU A C 1
ATOM 1802 O O . GLU A 1 241 ? 18.969 0.275 -0.867 1 97.06 241 GLU A O 1
ATOM 1807 N N . SER A 1 242 ? 17.703 1.964 -0.273 1 96.81 242 SER A N 1
ATOM 1808 C CA . SER A 1 242 ? 16.469 1.221 -0.465 1 96.81 242 SER A CA 1
ATOM 1809 C C . SER A 1 242 ? 16.25 0.883 -1.936 1 96.81 242 SER A C 1
ATOM 1811 O O . SER A 1 242 ? 15.453 0.001 -2.264 1 96.81 242 SER A O 1
ATOM 1813 N N . ARG A 1 243 ? 16.875 1.564 -2.801 1 95.88 243 ARG A N 1
ATOM 1814 C CA . ARG A 1 243 ? 16.656 1.417 -4.238 1 95.88 243 ARG A CA 1
ATOM 1815 C C . ARG A 1 243 ? 17.766 0.591 -4.871 1 95.88 243 ARG A C 1
ATOM 1817 O O . ARG A 1 243 ? 17.797 0.409 -6.09 1 95.88 243 ARG A O 1
ATOM 1824 N N . ALA A 1 244 ? 18.656 0.069 -4.086 1 92.56 244 ALA A N 1
ATOM 1825 C CA . ALA A 1 244 ? 19.875 -0.577 -4.578 1 92.56 244 ALA A CA 1
ATOM 1826 C C . ALA A 1 244 ? 19.531 -1.837 -5.375 1 92.56 244 ALA A C 1
ATOM 1828 O O . ALA A 1 244 ? 20.141 -2.096 -6.418 1 92.56 244 ALA A O 1
ATOM 1829 N N . ASN A 1 245 ? 18.594 -2.611 -4.883 1 86.12 245 ASN A N 1
ATOM 1830 C CA . ASN A 1 245 ? 18.297 -3.887 -5.527 1 86.12 245 ASN A CA 1
ATOM 1831 C C . ASN A 1 245 ? 17.078 -3.785 -6.43 1 86.12 245 ASN A C 1
ATOM 1833 O O . ASN A 1 245 ? 16.953 -4.531 -7.402 1 86.12 245 ASN A O 1
ATOM 1837 N N . GLN A 1 246 ? 16.188 -3.025 -6.023 1 91.75 246 GLN A N 1
ATOM 1838 C CA . GLN A 1 246 ? 15 -2.74 -6.828 1 91.75 246 GLN A CA 1
ATOM 1839 C C . GLN A 1 246 ? 14.562 -1.286 -6.668 1 91.75 246 GLN A C 1
ATOM 1841 O O . GLN A 1 246 ? 14.602 -0.739 -5.566 1 91.75 246 GLN A O 1
ATOM 1846 N N . A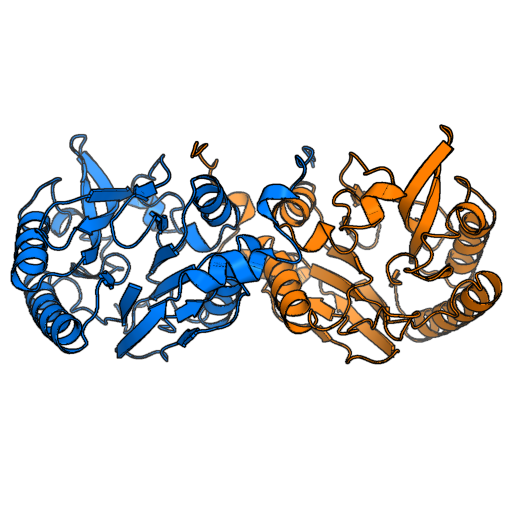SP A 1 247 ? 14.281 -0.661 -7.785 1 96 247 ASP A N 1
ATOM 1847 C CA . ASP A 1 247 ? 13.781 0.708 -7.863 1 96 247 ASP A CA 1
ATOM 1848 C C . ASP A 1 247 ? 12.375 0.748 -8.445 1 96 247 ASP A C 1
ATOM 1850 O O . ASP A 1 247 ? 12.203 0.693 -9.664 1 96 247 ASP A O 1
ATOM 1854 N N . TYR A 1 248 ? 11.398 0.859 -7.57 1 97.62 248 TYR A N 1
ATOM 1855 C CA . TYR A 1 248 ? 10.016 0.648 -7.965 1 97.62 248 TYR A CA 1
ATOM 1856 C C . TYR A 1 248 ? 9.562 1.699 -8.977 1 97.62 248 TYR A C 1
ATOM 1858 O O . TYR A 1 248 ? 8.844 1.39 -9.93 1 97.62 248 TYR A O 1
ATOM 1866 N N . LEU A 1 249 ? 9.938 2.971 -8.773 1 96.38 249 LEU A N 1
ATOM 1867 C CA . LEU A 1 249 ? 9.523 4.012 -9.711 1 96.38 249 LEU A CA 1
ATOM 1868 C C . LEU A 1 249 ? 10.109 3.754 -11.102 1 96.38 249 LEU A C 1
ATOM 1870 O O . LEU A 1 249 ? 9.414 3.928 -12.109 1 96.38 249 LEU A O 1
ATOM 1874 N N . LYS A 1 250 ? 11.328 3.348 -11.133 1 95.5 250 LYS A N 1
ATOM 1875 C CA . LYS A 1 250 ? 12.008 3.098 -12.398 1 95.5 250 LYS A CA 1
ATOM 1876 C C . LYS A 1 250 ? 11.445 1.854 -13.086 1 95.5 250 LYS A C 1
ATOM 1878 O O . LYS A 1 250 ? 11.328 1.813 -14.312 1 95.5 250 LYS A O 1
ATOM 1883 N N . ASP A 1 251 ? 11.07 0.835 -12.312 1 96.5 251 ASP A N 1
ATOM 1884 C CA . ASP A 1 251 ? 10.703 -0.475 -12.836 1 96.5 251 ASP A CA 1
ATOM 1885 C C . ASP A 1 251 ? 9.227 -0.522 -13.219 1 96.5 251 ASP A C 1
ATOM 1887 O O . ASP A 1 251 ? 8.789 -1.44 -13.914 1 96.5 251 ASP A O 1
ATOM 1891 N N . LEU A 1 252 ? 8.438 0.452 -12.75 1 96.19 252 LEU A N 1
ATOM 1892 C CA . LEU A 1 252 ? 6.996 0.43 -12.977 1 96.19 252 LEU A CA 1
ATOM 1893 C C . LEU A 1 252 ? 6.676 0.531 -14.469 1 96.19 252 LEU A C 1
ATOM 1895 O O . LEU A 1 252 ? 7.117 1.468 -15.141 1 96.19 252 LEU A O 1
ATOM 1899 N N . ARG A 1 253 ? 5.93 -0.429 -14.977 1 95.06 253 ARG A N 1
ATOM 1900 C CA . ARG A 1 253 ? 5.406 -0.396 -16.328 1 95.06 253 ARG A CA 1
ATOM 1901 C C . ARG A 1 253 ? 4.02 0.243 -16.375 1 95.06 253 ARG A C 1
ATOM 1903 O O . ARG A 1 253 ? 3.285 0.204 -15.383 1 95.06 253 ARG A O 1
ATOM 1910 N N . PRO A 1 254 ? 3.66 0.834 -17.516 1 91.75 254 PRO A N 1
ATOM 1911 C CA . PRO A 1 254 ? 2.295 1.354 -17.609 1 91.75 254 PRO A CA 1
ATOM 1912 C C . PRO A 1 254 ? 1.233 0.288 -17.359 1 91.75 254 PRO A C 1
ATOM 1914 O O . PRO A 1 254 ? 1.358 -0.843 -17.828 1 91.75 254 PRO A O 1
ATOM 1917 N N . THR A 1 255 ? 0.353 0.661 -16.531 1 89.31 255 THR A N 1
ATOM 1918 C CA . THR A 1 255 ? -0.704 -0.283 -16.188 1 89.31 255 THR A CA 1
ATOM 1919 C C . THR A 1 255 ? -1.866 -0.176 -17.172 1 89.31 255 THR A C 1
ATOM 1921 O O . THR A 1 255 ? -2.381 0.917 -17.406 1 89.31 255 THR A O 1
ATOM 1924 N N . PRO A 1 256 ? -2.168 -1.306 -17.734 1 86.69 256 PRO A N 1
ATOM 1925 C CA . PRO A 1 256 ? -3.287 -1.249 -18.672 1 86.69 256 PRO A CA 1
ATOM 1926 C C . PRO A 1 256 ? -4.617 -0.925 -17.984 1 86.69 256 PRO A C 1
ATOM 1928 O O . PRO A 1 256 ? -4.785 -1.193 -16.797 1 86.69 256 PRO A O 1
ATOM 1931 N N . GLU A 1 257 ? -5.48 -0.296 -18.781 1 78.75 257 GLU A N 1
ATOM 1932 C CA . GLU A 1 257 ? -6.836 -0.059 -18.281 1 78.75 257 GLU A CA 1
ATOM 1933 C C . GLU A 1 257 ? -7.652 -1.347 -18.281 1 78.75 257 GLU A C 1
ATOM 1935 O O . GLU A 1 257 ? -7.539 -2.168 -19.188 1 78.75 257 GLU A O 1
ATOM 1940 N N . ILE A 1 258 ? -8.203 -1.583 -17.078 1 78.88 258 ILE A N 1
ATOM 1941 C CA . ILE A 1 258 ? -9.125 -2.711 -17.016 1 78.88 258 ILE A CA 1
ATOM 1942 C C . ILE A 1 258 ? -10.555 -2.199 -16.844 1 78.88 258 ILE A C 1
ATOM 1944 O O . ILE A 1 258 ? -10.82 -1.337 -16.016 1 78.88 258 ILE A O 1
ATOM 1948 N N . THR A 1 259 ? -11.453 -2.322 -17.75 1 68.25 259 THR A N 1
ATOM 1949 C CA . THR A 1 259 ? -12.859 -1.964 -17.609 1 68.25 259 THR A CA 1
ATOM 1950 C C . THR A 1 259 ? -13.656 -3.121 -17 1 68.25 259 THR A C 1
ATOM 1952 O O . THR A 1 259 ? -13.508 -4.27 -17.438 1 68.25 259 THR A O 1
ATOM 1955 N N . PRO A 1 260 ? -14.414 -2.799 -15.953 1 67 260 PRO A N 1
ATOM 1956 C CA . PRO A 1 260 ? -15.266 -3.852 -15.398 1 67 260 PRO A CA 1
ATOM 1957 C C . PRO A 1 260 ? -16.125 -4.531 -16.453 1 67 260 PRO A C 1
ATOM 1959 O O . PRO A 1 260 ? -16.484 -3.91 -17.469 1 67 260 PRO A O 1
ATOM 1962 N N . MET B 1 1 ? -15.656 -19.078 -0.291 1 97.31 1 MET B N 1
ATOM 1963 C CA . MET B 1 1 ? -14.688 -19.938 -0.974 1 97.31 1 MET B CA 1
ATOM 1964 C C . MET B 1 1 ? -13.641 -20.453 0.003 1 97.31 1 MET B C 1
ATOM 1966 O O . MET B 1 1 ? -13.172 -19.719 0.869 1 97.31 1 MET B O 1
ATOM 1970 N N . ARG B 1 2 ? -13.422 -21.734 -0.056 1 98.75 2 ARG B N 1
ATOM 1971 C CA . ARG B 1 2 ? -12.32 -22.328 0.701 1 98.75 2 ARG 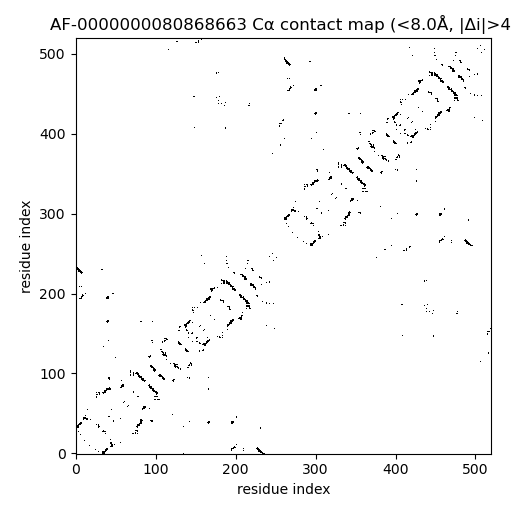B CA 1
ATOM 1972 C C . ARG B 1 2 ? -11.07 -22.453 -0.158 1 98.75 2 ARG B C 1
ATOM 1974 O O . ARG B 1 2 ? -11.062 -23.172 -1.159 1 98.75 2 ARG B O 1
ATOM 1981 N N . LEU B 1 3 ? -9.898 -21.703 0.217 1 98.94 3 LEU B N 1
ATOM 1982 C CA . LEU B 1 3 ? -8.664 -21.547 -0.548 1 98.94 3 LEU B CA 1
ATOM 1983 C C . LEU B 1 3 ? -7.512 -22.281 0.124 1 98.94 3 LEU B C 1
ATOM 1985 O O . LEU B 1 3 ? -7.293 -22.125 1.328 1 98.94 3 LEU B O 1
ATOM 1989 N N . MET B 1 4 ? -6.859 -23.109 -0.596 1 98.94 4 MET B N 1
ATOM 1990 C CA . MET B 1 4 ? -5.633 -23.719 -0.091 1 98.94 4 MET B CA 1
ATOM 1991 C C . MET B 1 4 ? -4.41 -23.172 -0.816 1 98.94 4 MET B C 1
ATOM 1993 O O . MET B 1 4 ? -4.344 -23.203 -2.045 1 98.94 4 MET B O 1
ATOM 1997 N N . LEU B 1 5 ? -3.525 -22.594 -0.087 1 98.94 5 LEU B N 1
ATOM 1998 C CA . LEU B 1 5 ? -2.207 -22.219 -0.586 1 98.94 5 LEU B CA 1
ATOM 1999 C C . LEU B 1 5 ? -1.199 -23.344 -0.355 1 98.94 5 LEU B C 1
ATOM 2001 O O . LEU B 1 5 ? -1.11 -23.875 0.749 1 98.94 5 LEU B O 1
ATOM 2005 N N . ALA B 1 6 ? -0.498 -23.688 -1.362 1 98.94 6 ALA B N 1
ATOM 2006 C CA . ALA B 1 6 ? 0.604 -24.641 -1.21 1 98.94 6 ALA B CA 1
ATOM 2007 C C . ALA B 1 6 ? 1.952 -23.953 -1.37 1 98.94 6 ALA B C 1
ATOM 2009 O O . ALA B 1 6 ? 2.381 -23.656 -2.49 1 98.94 6 ALA B O 1
ATOM 2010 N N . GLN B 1 7 ? 2.605 -23.672 -0.275 1 98.94 7 GLN B N 1
ATOM 2011 C CA . GLN B 1 7 ? 3.975 -23.156 -0.285 1 98.94 7 GLN B CA 1
ATOM 2012 C C . GLN B 1 7 ? 4.977 -24.281 -0.547 1 98.94 7 GLN B C 1
ATOM 2014 O O . GLN B 1 7 ? 5.477 -24.906 0.39 1 98.94 7 GLN B O 1
ATOM 2019 N N . THR B 1 8 ? 5.312 -24.469 -1.815 1 98.75 8 THR B N 1
ATOM 2020 C CA . THR B 1 8 ? 6.082 -25.656 -2.188 1 98.75 8 THR B CA 1
ATOM 2021 C C . THR B 1 8 ? 7.57 -25.328 -2.256 1 98.75 8 THR B C 1
ATOM 2023 O O . THR B 1 8 ? 7.949 -24.156 -2.42 1 98.75 8 THR B O 1
ATOM 2026 N N . ALA B 1 9 ? 8.398 -26.312 -2.094 1 98.25 9 ALA B N 1
ATOM 2027 C CA . ALA B 1 9 ? 9.82 -26.359 -2.447 1 98.25 9 ALA B CA 1
ATOM 2028 C C . ALA B 1 9 ? 10.07 -27.375 -3.555 1 98.25 9 ALA B C 1
ATOM 2030 O O . ALA B 1 9 ? 10.555 -28.469 -3.291 1 98.25 9 ALA B O 1
ATOM 2031 N N . PRO B 1 10 ? 9.773 -27.031 -4.75 1 96.62 10 PRO B N 1
ATOM 2032 C CA . PRO B 1 10 ? 9.828 -28.016 -5.832 1 96.62 10 PRO B CA 1
ATOM 2033 C C . PRO B 1 10 ? 11.234 -28.562 -6.059 1 96.62 10 PRO B C 1
ATOM 2035 O O . PRO B 1 10 ? 12.219 -27.922 -5.711 1 96.62 10 PRO B O 1
ATOM 2038 N N . GLN B 1 11 ? 11.219 -29.844 -6.59 1 96.62 11 GLN B N 1
ATOM 2039 C CA . GLN B 1 11 ? 12.484 -30.344 -7.098 1 96.62 11 GLN B CA 1
ATOM 2040 C C . GLN B 1 11 ? 12.953 -29.547 -8.312 1 96.62 11 GLN B C 1
ATOM 2042 O O . GLN B 1 11 ? 12.258 -29.5 -9.336 1 96.62 11 GLN B O 1
ATOM 2047 N N . TRP B 1 12 ? 14.117 -28.969 -8.133 1 96 12 TRP B N 1
ATOM 2048 C CA . TRP B 1 12 ? 14.641 -28.016 -9.109 1 96 12 TRP B CA 1
ATOM 2049 C C . TRP B 1 12 ? 14.859 -28.688 -10.461 1 96 12 TRP B C 1
ATOM 2051 O O . TRP B 1 12 ? 15.617 -29.641 -10.57 1 96 12 TRP B O 1
ATOM 2061 N N . GLY B 1 13 ? 14.141 -28.266 -11.438 1 96.12 13 GLY B N 1
ATOM 2062 C CA . GLY B 1 13 ? 14.297 -28.734 -12.805 1 96.12 13 GLY B CA 1
ATOM 2063 C C . GLY B 1 13 ? 13.688 -30.094 -13.039 1 96.12 13 GLY B C 1
ATOM 2064 O O . GLY B 1 13 ? 14.047 -30.781 -14 1 96.12 13 GLY B O 1
ATOM 2065 N N . ASP B 1 14 ? 12.859 -30.516 -12.227 1 96.94 14 ASP B N 1
ATOM 2066 C CA . ASP B 1 14 ? 12.258 -31.844 -12.352 1 96.94 14 ASP B CA 1
ATOM 2067 C C . ASP B 1 14 ? 10.734 -31.75 -12.422 1 96.94 14 ASP B C 1
ATOM 2069 O O . ASP B 1 14 ? 10.039 -32.125 -11.469 1 96.94 14 ASP B O 1
ATOM 2073 N N . VAL B 1 15 ? 10.211 -31.422 -13.633 1 97.25 15 VAL B N 1
ATOM 2074 C CA . VAL B 1 15 ? 8.789 -31.172 -13.844 1 97.25 15 VAL B CA 1
ATOM 2075 C C . VAL B 1 15 ? 7.996 -32.438 -13.547 1 97.25 15 VAL B C 1
ATOM 2077 O O . VAL B 1 15 ? 6.996 -32.406 -12.828 1 97.25 15 VAL B O 1
ATOM 2080 N N . PRO B 1 16 ? 8.445 -33.656 -13.984 1 97.25 16 PRO B N 1
ATOM 2081 C CA . PRO B 1 16 ? 7.684 -34.875 -13.672 1 97.25 16 PRO B CA 1
ATOM 2082 C C . PRO B 1 16 ? 7.531 -35.094 -12.172 1 97.25 16 PRO B C 1
ATOM 2084 O O . PRO B 1 16 ? 6.434 -35.406 -11.703 1 97.25 16 PRO B O 1
ATOM 2087 N N . ALA B 1 17 ? 8.594 -34.938 -11.453 1 98.25 17 ALA B N 1
ATOM 2088 C CA . ALA B 1 17 ? 8.531 -35.156 -10.008 1 98.25 17 ALA B CA 1
ATOM 2089 C C . ALA B 1 17 ? 7.59 -34.125 -9.359 1 98.25 17 ALA B C 1
ATOM 2091 O O . ALA B 1 17 ? 6.867 -34.469 -8.414 1 98.25 17 ALA B O 1
ATOM 2092 N N . ASN B 1 18 ? 7.609 -32.938 -9.805 1 98.38 18 ASN B N 1
ATOM 2093 C CA . ASN B 1 18 ? 6.77 -31.906 -9.219 1 98.38 18 ASN B CA 1
ATOM 2094 C C . ASN B 1 18 ? 5.305 -32.094 -9.594 1 98.38 18 ASN B C 1
ATOM 2096 O O . ASN B 1 18 ? 4.41 -31.688 -8.844 1 98.38 18 ASN B O 1
ATOM 2100 N N . LEU B 1 19 ? 5.023 -32.719 -10.727 1 98.31 19 LEU B N 1
ATOM 2101 C CA . LEU B 1 19 ? 3.652 -33.062 -11.078 1 98.31 19 LEU B CA 1
ATOM 2102 C C . LEU B 1 19 ? 3.107 -34.125 -10.141 1 98.31 19 LEU B C 1
ATOM 2104 O O . LEU B 1 19 ? 1.92 -34.125 -9.812 1 98.31 19 LEU B O 1
ATOM 2108 N N . VAL B 1 20 ? 3.969 -35.031 -9.758 1 98.5 20 VAL B N 1
ATOM 2109 C CA . VAL B 1 20 ? 3.574 -36.031 -8.773 1 98.5 20 VAL B CA 1
ATOM 2110 C C . VAL B 1 20 ? 3.23 -35.344 -7.453 1 98.5 20 VAL B C 1
ATOM 2112 O O . VAL B 1 20 ? 2.217 -35.656 -6.828 1 98.5 20 VAL B O 1
ATOM 2115 N N . THR B 1 21 ? 4.098 -34.438 -7.051 1 98.5 21 THR B N 1
ATOM 2116 C CA . THR B 1 21 ? 3.832 -33.688 -5.844 1 98.5 21 THR B CA 1
ATOM 2117 C C . THR B 1 21 ? 2.514 -32.906 -5.969 1 98.5 21 THR B C 1
ATOM 2119 O O . THR B 1 21 ? 1.741 -32.844 -5.008 1 98.5 21 THR B O 1
ATOM 2122 N N . LEU B 1 22 ? 2.256 -32.312 -7.137 1 98.81 22 LEU B N 1
ATOM 2123 C CA . LEU B 1 22 ? 1.011 -31.578 -7.367 1 98.81 22 LEU B CA 1
ATOM 2124 C C . LEU B 1 22 ? -0.194 -32.5 -7.191 1 98.81 22 LEU B C 1
ATOM 2126 O O . LEU B 1 22 ? -1.2 -32.094 -6.598 1 98.81 22 LEU B O 1
ATOM 2130 N N . GLU B 1 23 ? -0.122 -33.656 -7.719 1 98.81 23 GLU B N 1
ATOM 2131 C CA . GLU B 1 23 ? -1.236 -34.562 -7.559 1 98.81 23 GLU B CA 1
ATOM 2132 C C . GLU B 1 23 ? -1.501 -34.875 -6.086 1 98.81 23 GLU B C 1
ATOM 2134 O O . GLU B 1 23 ? -2.654 -34.938 -5.66 1 98.81 23 GLU B O 1
ATOM 2139 N N . ALA B 1 24 ? -0.43 -35.094 -5.336 1 98.81 24 ALA B N 1
ATOM 2140 C CA . ALA B 1 24 ? -0.583 -35.312 -3.896 1 98.81 24 ALA B CA 1
ATOM 2141 C C . ALA B 1 24 ? -1.238 -34.094 -3.236 1 98.81 24 ALA B C 1
ATOM 2143 O O . ALA B 1 24 ? -2.064 -34.25 -2.334 1 98.81 24 ALA B O 1
ATOM 2144 N N . LEU B 1 25 ? -0.878 -32.906 -3.631 1 98.88 25 LEU B N 1
ATOM 2145 C CA . LEU B 1 25 ? -1.476 -31.688 -3.115 1 98.88 25 LEU B CA 1
ATOM 2146 C C . LEU B 1 25 ? -2.951 -31.609 -3.488 1 98.88 25 LEU B C 1
ATOM 2148 O O . LEU B 1 25 ? -3.771 -31.125 -2.695 1 98.88 25 LEU B O 1
ATOM 2152 N N . CYS B 1 26 ? -3.258 -31.969 -4.742 1 98.88 26 CYS B N 1
ATOM 2153 C CA . CYS B 1 26 ? -4.66 -32.031 -5.145 1 98.88 26 CYS B CA 1
ATOM 2154 C C . CYS B 1 26 ? -5.465 -32.906 -4.219 1 98.88 26 CYS B C 1
ATOM 2156 O O . CYS B 1 26 ? -6.566 -32.562 -3.801 1 98.88 26 CYS B O 1
ATOM 2158 N N . ARG B 1 27 ? -4.902 -34.062 -3.969 1 98.75 27 ARG B N 1
ATOM 2159 C CA . ARG B 1 27 ? -5.559 -35 -3.049 1 98.75 27 ARG B CA 1
ATOM 2160 C C . ARG B 1 27 ? -5.773 -34.344 -1.684 1 98.75 27 ARG B C 1
ATOM 2162 O O . ARG B 1 27 ? -6.848 -34.469 -1.092 1 98.75 27 ARG B O 1
ATOM 2169 N N . GLN B 1 28 ? -4.766 -33.719 -1.169 1 98.81 28 GLN B N 1
ATOM 2170 C CA . GLN B 1 28 ? -4.848 -33.031 0.113 1 98.81 28 GLN B CA 1
ATOM 2171 C C . GLN B 1 28 ? -5.902 -31.922 0.075 1 98.81 28 GLN B C 1
ATOM 2173 O O . GLN B 1 28 ? -6.672 -31.75 1.024 1 98.81 28 GLN B O 1
ATOM 2178 N N . ALA B 1 29 ? -5.895 -31.125 -0.971 1 98.88 29 ALA B N 1
ATOM 2179 C CA . ALA B 1 29 ? -6.848 -30.031 -1.123 1 98.88 29 ALA B CA 1
ATOM 2180 C C . ALA B 1 29 ? -8.281 -30.547 -1.153 1 98.88 29 ALA B C 1
ATOM 2182 O O . ALA B 1 29 ? -9.164 -30 -0.486 1 98.88 29 ALA B O 1
ATOM 2183 N N . SER B 1 30 ? -8.469 -31.547 -1.956 1 98.5 30 SER B N 1
ATOM 2184 C CA . SER B 1 30 ? -9.797 -32.156 -2.037 1 98.5 30 SER B CA 1
ATOM 2185 C C . SER B 1 30 ? -10.25 -32.688 -0.674 1 98.5 30 SER B C 1
ATOM 2187 O O . SER B 1 30 ? -11.391 -32.469 -0.275 1 98.5 30 SER B O 1
ATOM 2189 N N . ALA B 1 31 ? -9.32 -33.344 0.037 1 98.38 31 ALA B N 1
ATOM 2190 C CA . ALA B 1 31 ? -9.633 -33.875 1.361 1 98.38 31 ALA B CA 1
ATOM 2191 C C . ALA B 1 31 ? -9.977 -32.75 2.336 1 98.38 31 ALA B C 1
ATOM 2193 O O . ALA B 1 31 ? -10.805 -32.938 3.232 1 98.38 31 ALA B O 1
ATOM 2194 N N . ALA B 1 32 ? -9.391 -31.641 2.17 1 98.56 32 ALA B N 1
ATOM 2195 C CA . ALA B 1 32 ? -9.609 -30.484 3.049 1 98.56 32 ALA B CA 1
ATOM 2196 C C . ALA B 1 32 ? -10.859 -29.719 2.643 1 98.56 32 ALA B C 1
ATOM 2198 O O . ALA B 1 32 ? -11.258 -28.766 3.32 1 98.56 32 ALA B O 1
ATOM 2199 N N . GLY B 1 33 ? -11.461 -30.125 1.534 1 98.69 33 GLY B N 1
ATOM 2200 C CA . GLY B 1 33 ? -12.656 -29.453 1.049 1 98.69 33 GLY B CA 1
ATOM 2201 C C . GLY B 1 33 ? -12.367 -28.125 0.375 1 98.69 33 GLY B C 1
ATOM 2202 O O . GLY B 1 33 ? -13.219 -27.234 0.349 1 98.69 33 GLY B O 1
ATOM 2203 N N . ALA B 1 34 ? -11.18 -27.938 -0.09 1 98.88 34 ALA B N 1
ATOM 2204 C CA . ALA B 1 34 ? -10.812 -26.688 -0.769 1 98.88 34 ALA B CA 1
ATOM 2205 C C . ALA B 1 34 ? -11.539 -26.562 -2.107 1 98.88 34 ALA B C 1
ATOM 2207 O O . ALA B 1 34 ? -11.797 -27.562 -2.779 1 98.88 34 ALA B O 1
ATOM 2208 N N . ASP B 1 35 ? -11.891 -25.328 -2.414 1 98.94 35 ASP B N 1
ATOM 2209 C CA . ASP B 1 35 ? -12.445 -25.031 -3.73 1 98.94 35 ASP B CA 1
ATOM 2210 C C . ASP B 1 35 ? -11.336 -24.75 -4.738 1 98.94 35 ASP B C 1
ATOM 2212 O O . ASP B 1 35 ? -11.477 -25.047 -5.926 1 98.94 35 ASP B O 1
ATOM 2216 N N . LEU B 1 36 ? -10.25 -24.156 -4.328 1 98.94 36 LEU B N 1
ATOM 2217 C CA . LEU B 1 36 ? -9.148 -23.703 -5.168 1 98.94 36 LEU B CA 1
ATOM 2218 C C . LEU B 1 36 ? -7.805 -24 -4.512 1 98.94 36 LEU B C 1
ATOM 2220 O O . LEU B 1 36 ? -7.609 -23.719 -3.33 1 98.94 36 LEU B O 1
ATOM 2224 N N . LEU B 1 37 ? -6.941 -24.688 -5.203 1 99 37 LEU B N 1
ATOM 2225 C CA . LEU B 1 37 ? -5.547 -24.906 -4.832 1 99 37 LEU B CA 1
ATOM 2226 C C . LEU B 1 37 ? -4.625 -24 -5.648 1 99 37 LEU B C 1
ATOM 2228 O O . LEU B 1 37 ? -4.684 -24 -6.883 1 99 37 LEU B O 1
ATOM 2232 N N . ALA B 1 38 ? -3.865 -23.219 -4.992 1 98.94 38 ALA B N 1
ATOM 2233 C CA . ALA B 1 38 ? -2.963 -22.281 -5.668 1 98.94 38 ALA B CA 1
ATOM 2234 C C . ALA B 1 38 ? -1.505 -22.609 -5.359 1 98.94 38 ALA B C 1
ATOM 2236 O O . ALA B 1 38 ? -1.16 -22.922 -4.215 1 98.94 38 ALA B O 1
ATOM 2237 N N . LEU B 1 39 ? -0.663 -22.578 -6.309 1 98.94 39 LEU B N 1
ATOM 2238 C CA . LEU B 1 39 ? 0.762 -22.875 -6.188 1 98.94 39 LEU B CA 1
ATOM 2239 C C . LEU B 1 39 ? 1.597 -21.641 -6.5 1 98.94 39 LEU B C 1
ATOM 2241 O O . LEU B 1 39 ? 1.074 -20.641 -7.008 1 98.94 39 LEU B O 1
ATOM 2245 N N . PRO B 1 40 ? 2.93 -21.672 -6.195 1 98.94 40 PRO B N 1
ATOM 2246 C CA . PRO B 1 40 ? 3.82 -20.531 -6.383 1 98.94 40 PRO B CA 1
ATOM 2247 C C . PRO B 1 40 ? 4.148 -20.266 -7.852 1 98.94 40 PRO B C 1
ATOM 2249 O O . PRO B 1 40 ? 3.682 -21 -8.734 1 98.94 40 PRO B O 1
ATOM 2252 N N . GLU B 1 41 ? 4.844 -19.125 -8.062 1 98.88 41 GLU B N 1
ATOM 2253 C CA . GLU B 1 41 ? 5.445 -18.75 -9.344 1 98.88 41 GLU B CA 1
ATOM 2254 C C . GLU B 1 41 ? 6.398 -19.828 -9.844 1 98.88 41 GLU B C 1
ATOM 2256 O O . GLU B 1 41 ? 7.227 -20.328 -9.078 1 98.88 41 GLU B O 1
ATOM 2261 N N . LEU B 1 42 ? 6.172 -20.266 -11.109 1 98.38 42 LEU B N 1
ATOM 2262 C CA . LEU B 1 42 ? 7.016 -21.281 -11.75 1 98.38 42 LEU B CA 1
ATOM 2263 C C . LEU B 1 42 ? 7.145 -22.516 -10.859 1 98.38 42 LEU B C 1
ATOM 2265 O O . LEU B 1 42 ? 8.25 -23.031 -10.672 1 98.38 42 LEU B O 1
ATOM 2269 N N . ALA B 1 43 ? 6.062 -22.953 -10.398 1 97.69 43 ALA B N 1
ATOM 2270 C CA . ALA B 1 43 ? 5.992 -23.953 -9.328 1 97.69 43 ALA B CA 1
ATOM 2271 C C . ALA B 1 43 ? 6.441 -25.328 -9.828 1 97.69 43 ALA B C 1
ATOM 2273 O O . ALA B 1 43 ? 6.855 -26.172 -9.039 1 97.69 43 ALA B O 1
ATOM 2274 N N . LEU B 1 44 ? 6.375 -25.594 -11.109 1 97.31 44 LEU B N 1
ATOM 2275 C CA . LEU B 1 44 ? 6.59 -26.953 -11.594 1 97.31 44 LEU B CA 1
ATOM 2276 C C . LEU B 1 44 ? 8.047 -27.156 -12.008 1 97.31 44 LEU B C 1
ATOM 2278 O O . LEU B 1 44 ? 8.555 -28.281 -11.945 1 97.31 44 LEU B O 1
ATOM 2282 N N . SER B 1 45 ? 8.688 -26.125 -12.438 1 96.94 45 SER B N 1
ATOM 2283 C CA . SER B 1 45 ? 10.07 -26.25 -12.906 1 96.94 45 SER B CA 1
ATOM 2284 C C . SER B 1 45 ? 11.055 -25.781 -11.836 1 96.94 45 SER B C 1
ATOM 2286 O O . SER B 1 45 ? 12.219 -26.172 -11.844 1 96.94 45 SER B O 1
ATOM 2288 N N . GLY B 1 46 ? 10.57 -24.984 -10.883 1 97 46 GLY B N 1
ATOM 2289 C CA . GLY B 1 46 ? 11.453 -24.125 -10.117 1 97 46 GLY B CA 1
ATOM 2290 C C . GLY B 1 46 ? 11.617 -22.75 -10.727 1 97 46 GLY B C 1
ATOM 2291 O O . GLY B 1 46 ? 11.367 -22.547 -11.914 1 97 46 GLY B O 1
ATOM 2292 N N . TYR B 1 47 ? 12.078 -21.812 -9.977 1 97.62 47 TYR B N 1
ATOM 2293 C CA . TYR B 1 47 ? 12.148 -20.422 -10.406 1 97.62 47 TYR B CA 1
ATOM 2294 C C . TYR B 1 47 ? 13.508 -20.109 -11.023 1 97.62 47 TYR B C 1
ATOM 2296 O O . TYR B 1 47 ? 13.586 -19.516 -12.102 1 97.62 47 TYR B O 1
ATOM 2304 N N . ASN B 1 48 ? 14.602 -20.438 -10.297 1 96.31 48 ASN B N 1
ATOM 2305 C CA . ASN B 1 48 ? 15.945 -20.141 -10.758 1 96.31 48 ASN B CA 1
ATOM 2306 C C . ASN B 1 48 ? 16.359 -21.031 -11.922 1 96.31 48 ASN B C 1
ATOM 2308 O O . ASN B 1 48 ? 17.406 -21.672 -11.875 1 96.31 48 ASN B O 1
ATOM 2312 N N . ILE B 1 49 ? 15.57 -21.016 -12.961 1 93.88 49 ILE B N 1
ATOM 2313 C CA . ILE B 1 49 ? 15.727 -21.953 -14.062 1 93.88 49 ILE B CA 1
ATOM 2314 C C . ILE B 1 49 ? 16.062 -21.203 -15.344 1 93.88 49 ILE B C 1
ATOM 2316 O O . ILE B 1 49 ? 15.82 -21.703 -16.453 1 93.88 49 ILE B O 1
ATOM 2320 N N . PHE B 1 50 ? 16.531 -20 -15.289 1 93.75 50 PHE B N 1
ATOM 2321 C CA . PHE B 1 50 ? 16.672 -19.062 -16.391 1 93.75 50 PHE B CA 1
ATOM 2322 C C . PHE B 1 50 ? 17.641 -19.609 -17.438 1 93.75 50 PHE B C 1
ATOM 2324 O O . PHE B 1 50 ? 17.375 -19.531 -18.641 1 93.75 50 PHE B O 1
ATOM 2331 N N . ALA B 1 51 ? 18.672 -20.234 -17.016 1 92.69 51 ALA B N 1
ATOM 2332 C CA . ALA B 1 51 ? 19.672 -20.766 -17.922 1 92.69 51 ALA B CA 1
ATOM 2333 C C . ALA B 1 51 ? 19.109 -21.953 -18.719 1 92.69 51 ALA B C 1
ATOM 2335 O O . ALA B 1 51 ? 19.609 -22.266 -19.812 1 92.69 51 ALA B O 1
ATOM 2336 N N . ARG B 1 52 ? 18.062 -22.609 -18.266 1 94.06 52 ARG B N 1
ATOM 2337 C CA . ARG B 1 52 ? 17.484 -23.781 -18.891 1 94.06 52 ARG B CA 1
ATOM 2338 C C . ARG B 1 52 ? 16.031 -23.547 -19.25 1 94.06 52 ARG B C 1
ATOM 2340 O O . ARG B 1 52 ? 15.25 -24.5 -19.391 1 94.06 52 ARG B O 1
ATOM 2347 N N . LEU B 1 53 ? 15.648 -22.359 -19.312 1 93.44 53 LEU B N 1
ATOM 2348 C CA . LEU B 1 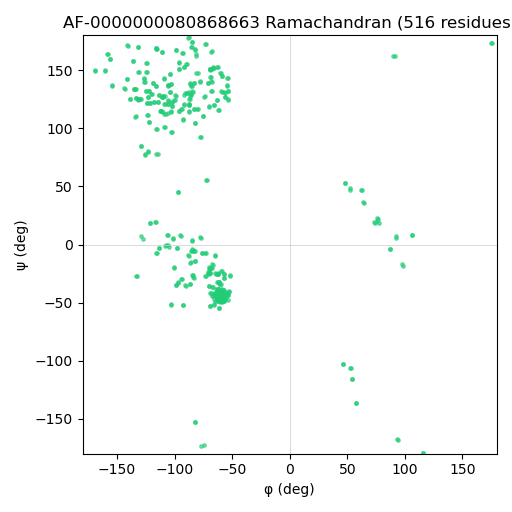53 ? 14.25 -21.984 -19.5 1 93.44 53 LEU B CA 1
ATOM 2349 C C . LEU B 1 53 ? 13.648 -22.688 -20.703 1 93.44 53 LEU B C 1
ATOM 2351 O O . LEU B 1 53 ? 12.523 -23.188 -20.641 1 93.44 53 LEU B O 1
ATOM 2355 N N . GLU B 1 54 ? 14.359 -22.797 -21.766 1 92.69 54 GLU B N 1
ATOM 2356 C CA . GLU B 1 54 ? 13.891 -23.391 -23.016 1 92.69 54 GLU B CA 1
ATOM 2357 C C . GLU B 1 54 ? 13.5 -24.859 -22.828 1 92.69 54 GLU B C 1
ATOM 2359 O O . GLU B 1 54 ? 12.578 -25.344 -23.484 1 92.69 54 GLU B O 1
ATOM 2364 N N . GLU B 1 55 ? 14.203 -25.469 -21.953 1 93.31 55 GLU B N 1
ATOM 2365 C CA . GLU B 1 55 ? 13.969 -26.891 -21.688 1 93.31 55 GLU B CA 1
ATOM 2366 C C . GLU B 1 55 ? 12.633 -27.109 -20.969 1 93.31 55 GLU B C 1
ATOM 2368 O O . GLU B 1 55 ? 12.016 -28.156 -21.109 1 93.31 55 GLU B O 1
ATOM 2373 N N . PHE B 1 56 ? 12.203 -26.125 -20.281 1 92.19 56 PHE B N 1
ATOM 2374 C CA . PHE B 1 56 ? 11.102 -26.359 -19.359 1 92.19 56 PHE B CA 1
ATOM 2375 C C . PHE B 1 56 ? 9.867 -25.578 -19.781 1 92.19 56 PHE B C 1
ATOM 2377 O O . PHE B 1 56 ? 8.789 -25.75 -19.219 1 92.19 56 PHE B O 1
ATOM 2384 N N . ALA B 1 57 ? 10.008 -24.75 -20.75 1 94.56 57 ALA B N 1
ATOM 2385 C CA . ALA B 1 57 ? 8.883 -23.938 -21.188 1 94.56 57 ALA B CA 1
ATOM 2386 C C . ALA B 1 57 ? 7.805 -24.797 -21.844 1 94.56 57 ALA B C 1
ATOM 2388 O O . ALA B 1 57 ? 8.109 -25.672 -22.656 1 94.56 57 ALA B O 1
ATOM 2389 N N . GLU B 1 58 ? 6.66 -24.531 -21.406 1 94.19 58 GLU B N 1
ATOM 2390 C CA . GLU B 1 58 ? 5.477 -25.234 -21.906 1 94.19 58 GLU B CA 1
ATOM 2391 C C . GLU B 1 58 ? 4.883 -24.531 -23.125 1 94.19 58 GLU B C 1
ATOM 2393 O O . GLU B 1 58 ? 4.633 -23.328 -23.078 1 94.19 58 GLU B O 1
ATOM 2398 N N . PRO B 1 59 ? 4.625 -25.344 -24.203 1 93.88 59 PRO B N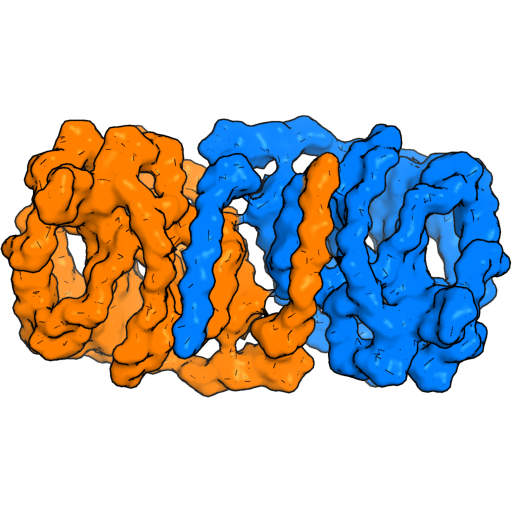 1
ATOM 2399 C CA . PRO B 1 59 ? 3.834 -24.703 -25.266 1 93.88 59 PRO B CA 1
ATOM 2400 C C . PRO B 1 59 ? 2.395 -24.438 -24.844 1 93.88 59 PRO B C 1
ATOM 2402 O O . PRO B 1 59 ? 1.86 -25.125 -23.969 1 93.88 59 PRO B O 1
ATOM 2405 N N . VAL B 1 60 ? 1.822 -23.375 -25.438 1 93.44 60 VAL B N 1
ATOM 2406 C CA . VAL B 1 60 ? 0.417 -23.094 -25.156 1 93.44 60 VAL B CA 1
ATOM 2407 C C . VAL B 1 60 ? -0.422 -24.344 -25.438 1 93.44 60 VAL B C 1
ATOM 2409 O O . VAL B 1 60 ? -0.352 -24.922 -26.516 1 93.44 60 VAL B O 1
ATOM 2412 N N . GLY B 1 61 ? -1.176 -24.75 -24.406 1 92.56 61 GLY B N 1
ATOM 2413 C CA . GLY B 1 61 ? -1.993 -25.938 -24.547 1 92.56 61 GLY B CA 1
ATOM 2414 C C . GLY B 1 61 ? -1.183 -27.219 -24.531 1 92.56 61 GLY B C 1
ATOM 2415 O O . GLY B 1 61 ? -1.657 -28.266 -24.984 1 92.56 61 GLY B O 1
ATOM 2416 N N . GLY B 1 62 ? -0.034 -27.188 -24.047 1 95.31 62 GLY B N 1
ATOM 2417 C CA . GLY B 1 62 ? 0.876 -28.312 -24.062 1 95.31 62 GLY B CA 1
ATOM 2418 C C . GLY B 1 62 ? 0.535 -29.359 -23.016 1 95.31 62 GLY B C 1
ATOM 2419 O O . GLY B 1 62 ? -0.545 -29.328 -22.422 1 95.31 62 GLY B O 1
ATOM 2420 N N . PRO B 1 63 ? 1.435 -30.375 -22.891 1 96.25 63 PRO B N 1
ATOM 2421 C CA . PRO B 1 63 ? 1.167 -31.531 -22.047 1 96.25 63 PRO B CA 1
ATOM 2422 C C . PRO B 1 63 ? 0.937 -31.156 -20.578 1 96.25 63 PRO B C 1
ATOM 2424 O O . PRO B 1 63 ? 0.115 -31.781 -19.906 1 96.25 63 PRO B O 1
ATOM 2427 N N . ILE B 1 64 ? 1.699 -30.234 -20.062 1 96.88 64 ILE B N 1
ATOM 2428 C CA . ILE B 1 64 ? 1.538 -29.828 -18.672 1 96.88 64 ILE B CA 1
ATOM 2429 C C . ILE B 1 64 ? 0.137 -29.266 -18.453 1 96.88 64 ILE B C 1
ATOM 2431 O O . ILE B 1 64 ? -0.557 -29.641 -17.516 1 96.88 64 ILE B O 1
ATOM 2435 N N . ALA B 1 65 ? -0.278 -28.344 -19.344 1 97.12 65 ALA B N 1
ATOM 2436 C CA . ALA B 1 65 ? -1.611 -27.766 -19.25 1 97.12 65 ALA B CA 1
ATOM 2437 C C . ALA B 1 65 ? -2.691 -28.828 -19.281 1 97.12 65 ALA B C 1
ATOM 2439 O O . ALA B 1 65 ? -3.674 -28.766 -18.547 1 97.12 65 ALA B O 1
ATOM 2440 N N . ARG B 1 66 ? -2.523 -29.797 -20.141 1 97.94 66 ARG B N 1
ATOM 2441 C CA . ARG B 1 66 ? -3.479 -30.891 -20.234 1 97.94 66 ARG B CA 1
ATOM 2442 C C . ARG B 1 66 ? -3.531 -31.688 -18.938 1 97.94 66 ARG B C 1
ATOM 2444 O O . ARG B 1 66 ? -4.613 -32 -18.453 1 97.94 66 ARG B O 1
ATOM 2451 N N . ARG B 1 67 ? -2.381 -31.984 -18.453 1 98.38 67 ARG B N 1
ATOM 2452 C CA . ARG B 1 67 ? -2.309 -32.719 -17.188 1 98.38 67 ARG B CA 1
ATOM 2453 C C . ARG B 1 67 ? -2.975 -31.938 -16.062 1 98.38 67 ARG B C 1
ATOM 2455 O O . ARG B 1 67 ? -3.662 -32.531 -15.219 1 98.38 67 ARG B O 1
ATOM 2462 N N . LEU B 1 68 ? -2.75 -30.656 -16.016 1 98.62 68 LEU B N 1
ATOM 2463 C CA . LEU B 1 68 ? -3.389 -29.812 -15.016 1 98.62 68 LEU B CA 1
ATOM 2464 C C . LEU B 1 68 ? -4.91 -29.891 -15.125 1 98.62 68 LEU B C 1
ATOM 2466 O O . LEU B 1 68 ? -5.602 -29.984 -14.109 1 98.62 68 LEU B O 1
ATOM 2470 N N . GLY B 1 69 ? -5.418 -29.766 -16.328 1 98.75 69 GLY B N 1
ATOM 2471 C CA . GLY B 1 69 ? -6.852 -29.922 -16.531 1 98.75 69 GLY B CA 1
ATOM 2472 C C . GLY B 1 69 ? -7.391 -31.234 -16.016 1 98.75 69 GLY B C 1
ATOM 2473 O O . GLY B 1 69 ? -8.445 -31.266 -15.375 1 98.75 69 GLY B O 1
ATOM 2474 N N . GLU B 1 70 ? -6.648 -32.312 -16.281 1 98.81 70 GLU B N 1
ATOM 2475 C CA . GLU B 1 70 ? -7.043 -33.656 -15.812 1 98.81 70 GLU B CA 1
ATOM 2476 C C . GLU B 1 70 ? -7.098 -33.719 -14.289 1 98.81 70 GLU B C 1
ATOM 2478 O O . GLU B 1 70 ? -8.07 -34.219 -13.711 1 98.81 70 GLU B O 1
ATOM 2483 N N . LEU B 1 71 ? -6.051 -33.219 -13.648 1 98.81 71 LEU B N 1
ATOM 2484 C CA . LEU B 1 71 ? -6 -33.219 -12.188 1 98.81 71 LEU B CA 1
ATOM 2485 C C . LEU B 1 71 ? -7.148 -32.406 -11.609 1 98.81 71 LEU B C 1
ATOM 2487 O O . LEU B 1 71 ? -7.809 -32.844 -10.656 1 98.81 71 LEU B O 1
ATOM 2491 N N . ALA B 1 72 ? -7.359 -31.203 -12.195 1 98.88 72 ALA B N 1
ATOM 2492 C CA . ALA B 1 72 ? -8.445 -30.344 -11.727 1 98.88 72 ALA B CA 1
ATOM 2493 C C . ALA B 1 72 ? -9.789 -31.062 -11.789 1 98.88 72 ALA B C 1
ATOM 2495 O O . ALA B 1 72 ? -10.555 -31.031 -10.828 1 98.88 72 ALA B O 1
ATOM 2496 N N . ALA B 1 73 ? -10.031 -31.703 -12.906 1 98.81 73 ALA B N 1
ATOM 2497 C CA . ALA B 1 73 ? -11.281 -32.438 -13.117 1 98.81 73 ALA B CA 1
ATOM 2498 C C . ALA B 1 73 ? -11.391 -33.625 -12.164 1 98.81 73 ALA B C 1
ATOM 2500 O O . ALA B 1 73 ? -12.445 -33.844 -11.555 1 98.81 73 ALA B O 1
ATOM 2501 N N . ASP B 1 74 ? -10.359 -34.375 -12.055 1 98.75 74 ASP B N 1
ATOM 2502 C CA . ASP B 1 74 ? -10.344 -35.594 -11.242 1 98.75 74 ASP B CA 1
ATOM 2503 C C . ASP B 1 74 ? -10.68 -35.281 -9.789 1 98.75 74 ASP B C 1
ATOM 2505 O O . ASP B 1 74 ? -11.367 -36.062 -9.125 1 98.75 74 ASP B O 1
ATOM 2509 N N . TYR B 1 75 ? -10.172 -34.156 -9.281 1 98.75 75 TYR B N 1
ATOM 2510 C CA . TYR B 1 75 ? -10.297 -33.875 -7.855 1 98.75 75 TYR B CA 1
ATOM 2511 C C . TYR B 1 75 ? -11.352 -32.812 -7.609 1 98.75 75 TYR B C 1
ATOM 2513 O O . TYR B 1 75 ? -11.633 -32.438 -6.461 1 98.75 75 TYR B O 1
ATOM 2521 N N . GLY B 1 76 ? -11.961 -32.281 -8.688 1 98.44 76 GLY B N 1
ATOM 2522 C CA . GLY B 1 76 ? -12.984 -31.266 -8.555 1 98.44 76 GLY B CA 1
ATOM 2523 C C . GLY B 1 76 ? -12.477 -29.984 -7.922 1 98.44 76 GLY B C 1
ATOM 2524 O O . GLY B 1 76 ? -13.086 -29.453 -6.992 1 98.44 76 GLY B O 1
ATOM 2525 N N . LEU B 1 77 ? -11.328 -29.484 -8.398 1 98.56 77 LEU B N 1
ATOM 2526 C CA . LEU B 1 77 ? -10.656 -28.328 -7.832 1 98.56 77 LEU B CA 1
ATOM 2527 C C . LEU B 1 77 ? -10.391 -27.281 -8.898 1 98.56 77 LEU B C 1
ATOM 2529 O O . LEU B 1 77 ? -10.055 -27.609 -10.039 1 98.56 77 LEU B O 1
ATOM 2533 N N . PHE B 1 78 ? -10.586 -25.969 -8.539 1 98.94 78 PHE B N 1
ATOM 2534 C CA . PHE B 1 78 ? -9.852 -24.938 -9.281 1 98.94 78 PHE B CA 1
ATOM 2535 C C . PHE B 1 78 ? -8.359 -25.047 -9 1 98.94 78 PHE B C 1
ATOM 2537 O O . PHE B 1 78 ? -7.949 -25.297 -7.867 1 98.94 78 PHE B O 1
ATOM 2544 N N . LEU B 1 79 ? -7.566 -24.859 -10.023 1 98.94 79 LEU B N 1
ATOM 2545 C CA . LEU B 1 79 ? -6.113 -24.828 -9.875 1 98.94 79 LEU B CA 1
ATOM 2546 C C . LEU B 1 79 ? -5.539 -23.516 -10.391 1 98.94 79 LEU B C 1
ATOM 2548 O O . LEU B 1 79 ? -5.973 -23.016 -11.43 1 98.94 79 LEU B O 1
ATOM 2552 N N . LEU B 1 80 ? -4.715 -22.906 -9.672 1 98.94 80 LEU B N 1
ATOM 2553 C CA . LEU B 1 80 ? -3.818 -21.859 -10.141 1 98.94 80 LEU B CA 1
ATOM 2554 C C . LEU B 1 80 ? -2.365 -22.312 -10.094 1 98.94 80 LEU B C 1
ATOM 2556 O O . LEU B 1 80 ? -1.825 -22.578 -9.016 1 98.94 80 LEU B O 1
ATOM 2560 N N . VAL B 1 81 ? -1.704 -22.438 -11.227 1 98.88 81 VAL B N 1
ATOM 2561 C CA . VAL B 1 81 ? -0.369 -23.016 -11.289 1 98.88 81 VAL B CA 1
ATOM 2562 C C . VAL B 1 81 ? 0.538 -22.141 -12.148 1 98.88 81 VAL B C 1
ATOM 2564 O O . VAL B 1 81 ? 0.178 -21.766 -13.273 1 98.88 81 VAL B O 1
ATOM 2567 N N . GLY B 1 82 ? 1.658 -21.766 -11.57 1 98.31 82 GLY B N 1
ATOM 2568 C CA . GLY B 1 82 ? 2.654 -21 -12.305 1 98.31 82 GLY B CA 1
ATOM 2569 C C . GLY B 1 82 ? 3.566 -21.859 -13.156 1 98.31 82 GLY B C 1
ATOM 2570 O O . GLY B 1 82 ? 4 -22.938 -12.711 1 98.31 82 GLY B O 1
ATOM 2571 N N . LEU B 1 83 ? 3.895 -21.453 -14.375 1 97.56 83 LEU B N 1
ATOM 2572 C CA . LEU B 1 83 ? 4.82 -22.141 -15.273 1 97.56 83 LEU B CA 1
ATOM 2573 C C . LEU B 1 83 ? 5.375 -21.172 -16.312 1 97.56 83 LEU B C 1
ATOM 2575 O O . LEU B 1 83 ? 4.867 -20.062 -16.484 1 97.56 83 LEU B O 1
ATOM 2579 N N . ALA B 1 84 ? 6.465 -21.609 -16.953 1 98 84 ALA B N 1
ATOM 2580 C CA . ALA B 1 84 ? 6.965 -20.875 -18.109 1 98 84 ALA B CA 1
ATOM 2581 C C . ALA B 1 84 ? 6.234 -21.312 -19.375 1 98 84 ALA B C 1
ATOM 2583 O O . ALA B 1 84 ? 6.031 -22.5 -19.609 1 98 84 ALA B O 1
ATOM 2584 N N . GLN B 1 85 ? 5.797 -20.297 -20.141 1 97.94 85 GLN B N 1
ATOM 2585 C CA . GLN B 1 85 ? 5.043 -20.641 -21.328 1 97.94 85 GLN B CA 1
ATOM 2586 C C . GLN B 1 85 ? 5.727 -20.109 -22.594 1 97.94 85 GLN B C 1
ATOM 2588 O O . GLN B 1 85 ? 6.133 -18.953 -22.625 1 97.94 85 GLN B O 1
ATOM 2593 N N . ARG B 1 86 ? 5.875 -20.984 -23.516 1 97.25 86 ARG B N 1
ATOM 2594 C CA . ARG B 1 86 ? 6.348 -20.578 -24.844 1 97.25 86 ARG B CA 1
ATOM 2595 C C . ARG B 1 86 ? 5.184 -20.156 -25.734 1 97.25 86 ARG B C 1
ATOM 2597 O O . ARG B 1 86 ? 4.301 -20.969 -26.031 1 97.25 86 ARG B O 1
ATOM 2604 N N . GLN B 1 87 ? 5.254 -18.922 -26.172 1 95.5 87 GLN B N 1
ATOM 2605 C CA . GLN B 1 87 ? 4.203 -18.375 -27.016 1 95.5 87 GLN B CA 1
ATOM 2606 C C . GLN B 1 87 ? 4.406 -18.781 -28.484 1 95.5 87 GLN B C 1
ATOM 2608 O O . GLN B 1 87 ? 5.477 -19.281 -28.844 1 95.5 87 GLN B O 1
ATOM 2613 N N . ALA B 1 88 ? 3.359 -18.531 -29.234 1 92.81 88 ALA B N 1
ATOM 2614 C CA . ALA B 1 88 ? 3.379 -18.922 -30.641 1 92.81 88 ALA B CA 1
ATOM 2615 C C . ALA B 1 88 ? 4.5 -18.203 -31.391 1 92.81 88 ALA B C 1
ATOM 2617 O O . ALA B 1 88 ? 5.086 -18.766 -32.312 1 92.81 88 ALA B O 1
ATOM 2618 N N . ASP B 1 89 ? 4.805 -16.984 -30.984 1 94.69 89 ASP B N 1
ATOM 2619 C CA . ASP B 1 89 ? 5.82 -16.203 -31.672 1 94.69 89 ASP B CA 1
ATOM 2620 C C . ASP B 1 89 ? 7.219 -16.531 -31.156 1 94.69 89 ASP B C 1
ATOM 2622 O O . ASP B 1 89 ? 8.195 -15.891 -31.547 1 94.69 89 ASP B O 1
ATOM 2626 N N . GLY B 1 90 ? 7.348 -17.484 -30.25 1 93.38 90 GLY B N 1
ATOM 2627 C CA . GLY B 1 90 ? 8.641 -17.938 -29.766 1 93.38 90 GLY B CA 1
ATOM 2628 C C . GLY B 1 90 ? 9.039 -17.312 -28.438 1 93.38 90 GLY B C 1
ATOM 2629 O O . GLY B 1 90 ? 9.953 -17.781 -27.766 1 93.38 90 GLY B O 1
ATOM 2630 N N . ARG B 1 91 ? 8.414 -16.281 -28.141 1 95.25 91 ARG B N 1
ATOM 2631 C CA . ARG B 1 91 ? 8.742 -15.641 -26.875 1 95.25 91 ARG B CA 1
ATOM 2632 C C . ARG B 1 91 ? 8.336 -16.516 -25.703 1 95.25 91 ARG B C 1
ATOM 2634 O O . ARG B 1 91 ? 7.383 -17.297 -25.797 1 95.25 91 ARG B O 1
ATOM 2641 N N . MET B 1 92 ? 9.078 -16.328 -24.594 1 97.75 92 MET B N 1
ATOM 2642 C CA . MET B 1 92 ? 8.75 -17 -23.344 1 97.75 92 MET B CA 1
ATOM 2643 C C . MET B 1 92 ? 8.125 -16.031 -22.344 1 97.75 92 MET B C 1
ATOM 2645 O O . MET B 1 92 ? 8.578 -14.891 -22.219 1 97.75 92 MET B O 1
ATOM 2649 N N . THR B 1 93 ? 7.129 -16.469 -21.703 1 98.25 93 THR B N 1
ATOM 2650 C CA . THR B 1 93 ? 6.484 -15.641 -20.688 1 98.25 93 THR B CA 1
ATOM 2651 C C . THR B 1 93 ? 6.395 -16.391 -19.359 1 98.25 93 THR B C 1
ATOM 2653 O O . THR B 1 93 ? 6.359 -17.625 -19.344 1 98.25 93 THR B O 1
ATOM 2656 N N . ASN B 1 94 ? 6.578 -15.672 -18.25 1 98.5 94 ASN B N 1
ATOM 2657 C CA . ASN B 1 94 ? 6.219 -16.141 -16.922 1 98.5 94 ASN B CA 1
ATOM 2658 C C . ASN B 1 94 ? 4.707 -16.094 -16.703 1 98.5 94 ASN B C 1
ATOM 2660 O O . ASN B 1 94 ? 4.129 -15.008 -16.578 1 98.5 94 ASN B O 1
ATOM 2664 N N . ALA B 1 95 ? 4.109 -17.297 -16.625 1 98.56 95 ALA B N 1
ATOM 2665 C CA . ALA B 1 95 ? 2.654 -17.344 -16.719 1 98.56 95 ALA B CA 1
ATOM 2666 C C . ALA B 1 95 ? 2.045 -18.047 -15.508 1 98.56 95 ALA B C 1
ATOM 2668 O O . ALA B 1 95 ? 2.734 -18.797 -14.805 1 98.56 95 ALA B O 1
ATOM 2669 N N . ALA B 1 96 ? 0.833 -17.766 -15.211 1 98.75 96 ALA B N 1
ATOM 2670 C CA . ALA B 1 96 ? -0.033 -18.5 -14.289 1 98.75 96 ALA B CA 1
ATOM 2671 C C . ALA B 1 96 ? -1.311 -18.953 -14.984 1 98.75 96 ALA B C 1
ATOM 2673 O O . ALA B 1 96 ? -1.997 -18.156 -15.625 1 98.75 96 ALA B O 1
ATOM 2674 N N . LEU B 1 97 ? -1.616 -20.219 -14.906 1 98.69 97 LEU B N 1
ATOM 2675 C CA . LEU B 1 97 ? -2.828 -20.797 -15.477 1 98.69 97 LEU B CA 1
ATOM 2676 C C . LEU B 1 97 ? -3.904 -20.969 -14.414 1 98.69 97 LEU B C 1
ATOM 2678 O O . LEU B 1 97 ? -3.635 -21.531 -13.344 1 98.69 97 LEU B O 1
ATOM 2682 N N . LEU B 1 98 ? -5.074 -20.453 -14.695 1 98.88 98 LEU B N 1
ATOM 2683 C CA . LEU B 1 98 ? -6.258 -20.719 -13.883 1 98.88 98 LEU B CA 1
ATOM 2684 C C . LEU B 1 98 ? -7.168 -21.734 -14.539 1 98.88 98 LEU B C 1
ATOM 2686 O O . LEU B 1 98 ? -7.652 -21.516 -15.656 1 98.88 98 LEU B O 1
ATOM 2690 N N . ILE B 1 99 ? -7.379 -22.844 -13.867 1 98.81 99 ILE B N 1
ATOM 2691 C CA . ILE B 1 99 ? -8.172 -23.953 -14.375 1 98.81 99 ILE B CA 1
ATOM 2692 C C . ILE B 1 99 ? -9.367 -24.203 -13.461 1 98.81 99 ILE B C 1
ATOM 2694 O O . ILE B 1 99 ? -9.242 -24.156 -12.234 1 98.81 99 ILE B O 1
ATOM 2698 N N . ASP B 1 100 ? -10.578 -24.484 -14.055 1 98.81 100 ASP B N 1
ATOM 2699 C CA . ASP B 1 100 ? -11.75 -24.703 -13.219 1 98.81 100 ASP B CA 1
ATOM 2700 C C . ASP B 1 100 ? -11.875 -26.172 -12.82 1 98.81 100 ASP B C 1
ATOM 2702 O O . ASP B 1 100 ? -11.008 -26.984 -13.156 1 98.81 100 ASP B O 1
ATOM 2706 N N . ASP B 1 101 ? -12.891 -26.5 -12.016 1 98.69 101 ASP B N 1
ATOM 2707 C CA . ASP B 1 101 ? -13.039 -27.828 -11.43 1 98.69 101 ASP B CA 1
ATOM 2708 C C . ASP B 1 101 ? -13.578 -28.828 -12.453 1 98.69 101 ASP B C 1
ATOM 2710 O O . ASP B 1 101 ? -13.812 -29.984 -12.125 1 98.69 101 ASP B O 1
ATOM 2714 N N . HIS B 1 102 ? -13.727 -28.406 -13.727 1 98.5 102 HIS B N 1
ATOM 2715 C CA . HIS B 1 102 ? -14.07 -29.297 -14.82 1 98.5 102 HIS B CA 1
ATOM 2716 C C . HIS B 1 102 ? -12.875 -29.531 -15.734 1 98.5 102 HIS B C 1
ATOM 2718 O O . HIS B 1 102 ? -12.969 -30.281 -16.719 1 98.5 102 HIS B O 1
ATOM 2724 N N . GLY B 1 103 ? -11.766 -28.906 -15.406 1 98.62 103 GLY B N 1
ATOM 2725 C CA . GLY B 1 103 ? -10.539 -29.109 -16.156 1 98.62 103 GLY B CA 1
ATOM 2726 C C . GLY B 1 103 ? -10.352 -28.094 -17.281 1 98.62 103 GLY B C 1
ATOM 2727 O O . GLY B 1 103 ? -9.438 -28.234 -18.094 1 98.62 103 GLY B O 1
ATOM 2728 N N . GLU B 1 104 ? -11.227 -27.109 -17.375 1 98.31 104 GLU B N 1
ATOM 2729 C CA . GLU B 1 104 ? -11.148 -26.078 -18.406 1 98.31 104 GLU B CA 1
ATOM 2730 C C . GLU B 1 104 ? -10.242 -24.938 -17.984 1 98.31 104 GLU B C 1
ATOM 2732 O O . GLU B 1 104 ? -10.367 -24.422 -16.859 1 98.31 104 GLU B O 1
ATOM 2737 N N . ARG B 1 105 ? -9.359 -24.609 -18.844 1 98.25 105 ARG B N 1
ATOM 2738 C CA . ARG B 1 105 ? -8.539 -23.422 -18.609 1 98.25 105 ARG B CA 1
ATOM 2739 C C . ARG B 1 105 ? -9.367 -22.141 -18.75 1 98.25 105 ARG B C 1
ATOM 2741 O O . ARG B 1 105 ? -9.891 -21.844 -19.828 1 98.25 105 ARG B O 1
ATOM 2748 N N . LEU B 1 106 ? -9.461 -21.391 -17.703 1 98.44 106 LEU B N 1
ATOM 2749 C CA . LEU B 1 106 ? -10.273 -20.188 -17.703 1 98.44 106 LEU B CA 1
ATOM 2750 C C . LEU B 1 106 ? -9.453 -18.984 -18.141 1 98.44 106 LEU B C 1
ATOM 2752 O O . LEU B 1 106 ? -9.977 -18.062 -18.766 1 98.44 106 LEU B O 1
ATOM 2756 N N . ALA B 1 107 ? -8.203 -18.938 -17.781 1 98 107 ALA B N 1
ATOM 2757 C CA . ALA B 1 107 ? -7.363 -17.781 -18.062 1 98 107 ALA B CA 1
ATOM 2758 C C . ALA B 1 107 ? -5.883 -18.141 -17.984 1 98 107 ALA B C 1
ATOM 2760 O O . ALA B 1 107 ? -5.504 -19.109 -17.328 1 98 107 ALA B O 1
ATOM 2761 N N . THR B 1 108 ? -5.156 -17.484 -18.719 1 98 108 THR B N 1
ATOM 2762 C CA . THR B 1 108 ? -3.705 -17.422 -18.578 1 98 108 THR B CA 1
ATOM 2763 C C . THR B 1 108 ? -3.252 -15.977 -18.359 1 98 108 THR B C 1
ATOM 2765 O O . THR B 1 108 ? -3.586 -15.094 -19.141 1 98 108 THR B O 1
ATOM 2768 N N . TYR B 1 109 ? -2.607 -15.781 -17.297 1 98.38 109 TYR B N 1
ATOM 2769 C CA . TYR B 1 109 ? -2.02 -14.469 -17.047 1 98.38 109 TYR B CA 1
ATOM 2770 C C . TYR B 1 109 ? -0.51 -14.5 -17.25 1 98.38 109 TYR B C 1
ATOM 2772 O O . TYR B 1 109 ? 0.158 -15.453 -16.828 1 98.38 109 TYR B O 1
ATOM 2780 N N . HIS B 1 110 ? -0.017 -13.469 -17.906 1 98.44 110 HIS B N 1
ATOM 2781 C CA . HIS B 1 110 ? 1.414 -13.312 -18.141 1 98.44 110 HIS B CA 1
ATOM 2782 C C . HIS B 1 110 ? 1.979 -12.156 -17.312 1 98.44 110 HIS B C 1
ATOM 2784 O O . HIS B 1 110 ? 1.471 -11.039 -17.375 1 98.44 110 HIS B O 1
ATOM 2790 N N . LYS B 1 111 ? 3.047 -12.477 -16.578 1 98.62 111 LYS B N 1
ATOM 2791 C CA . LYS B 1 111 ? 3.658 -11.508 -15.68 1 98.62 111 LYS B CA 1
ATOM 2792 C C . LYS B 1 111 ? 4.016 -10.219 -16.422 1 98.62 111 LYS B C 1
ATOM 2794 O O . LYS B 1 111 ? 4.578 -10.266 -17.516 1 98.62 111 LYS B O 1
ATOM 2799 N N . ARG B 1 112 ? 3.707 -9.148 -15.758 1 98 112 ARG B N 1
ATOM 2800 C CA . ARG B 1 112 ? 3.922 -7.867 -16.422 1 98 112 ARG B CA 1
ATOM 2801 C C . ARG B 1 112 ? 5.18 -7.184 -15.891 1 98 112 ARG B C 1
ATOM 2803 O O . ARG B 1 112 ? 5.969 -6.645 -16.672 1 98 112 ARG B O 1
ATOM 2810 N N . GLN B 1 113 ? 5.254 -7.078 -14.562 1 98.06 113 GLN B N 1
ATOM 2811 C CA . GLN B 1 113 ? 6.449 -6.5 -13.953 1 98.06 113 GLN B CA 1
ATOM 2812 C C . GLN B 1 113 ? 7.559 -7.539 -13.828 1 98.06 113 GLN B C 1
ATOM 2814 O O . GLN B 1 113 ? 7.566 -8.336 -12.891 1 98.06 113 GLN B O 1
ATOM 2819 N N . LEU B 1 114 ? 8.531 -7.438 -14.695 1 97.75 114 LEU B N 1
ATOM 2820 C CA . LEU B 1 114 ? 9.633 -8.391 -14.664 1 97.75 114 LEU B CA 1
ATOM 2821 C C . LEU B 1 114 ? 10.719 -7.941 -13.688 1 97.75 114 LEU B C 1
ATOM 2823 O O . LEU B 1 114 ? 11.047 -6.754 -13.625 1 97.75 114 LEU B O 1
ATOM 2827 N N . TRP B 1 115 ? 11.266 -8.828 -12.93 1 95.88 115 TRP B N 1
ATOM 2828 C CA . TRP B 1 115 ? 12.297 -8.531 -11.938 1 95.88 115 TRP B CA 1
ATOM 2829 C C . TRP B 1 115 ? 13.688 -8.867 -12.469 1 95.88 115 TRP B C 1
ATOM 2831 O O . TRP B 1 115 ? 13.93 -9.984 -12.93 1 95.88 115 TRP B O 1
ATOM 2841 N N . ASP B 1 116 ? 14.562 -7.91 -12.461 1 92.94 116 ASP B N 1
ATOM 2842 C CA . ASP B 1 116 ? 16 -8.062 -12.648 1 92.94 116 ASP B CA 1
ATOM 2843 C C . ASP B 1 116 ? 16.312 -8.984 -13.828 1 92.94 116 ASP B C 1
ATOM 2845 O O . ASP B 1 116 ? 16.125 -8.602 -14.984 1 92.94 116 ASP B O 1
ATOM 2849 N N . ARG B 1 117 ? 16.703 -10.297 -13.516 1 91.69 117 ARG B N 1
ATOM 2850 C CA . ARG B 1 117 ? 17.188 -11.242 -14.508 1 91.69 117 ARG B CA 1
ATOM 2851 C C . ARG B 1 117 ? 16.062 -11.68 -15.445 1 91.69 117 ARG B C 1
ATOM 2853 O O . ARG B 1 117 ? 16.328 -12.203 -16.531 1 91.69 117 ARG B O 1
ATOM 2860 N N . GLU B 1 118 ? 14.859 -11.484 -15 1 96.56 118 GLU B N 1
ATOM 2861 C CA . GLU B 1 118 ? 13.727 -11.93 -15.805 1 96.56 118 GLU B CA 1
ATOM 2862 C C . GLU B 1 118 ? 13.68 -11.195 -17.141 1 96.56 118 GLU B C 1
ATOM 2864 O O . GLU B 1 118 ? 13.211 -11.742 -18.141 1 96.56 118 GLU B O 1
ATOM 2869 N N . HIS B 1 119 ? 14.242 -10.031 -17.156 1 95.75 119 HIS B N 1
ATOM 2870 C CA . HIS B 1 119 ? 14.219 -9.211 -18.375 1 95.75 119 HIS B CA 1
ATOM 2871 C C . HIS B 1 119 ? 14.992 -9.875 -19.5 1 95.75 119 HIS B C 1
ATOM 2873 O O . HIS B 1 119 ? 14.703 -9.648 -20.672 1 95.75 119 HIS B O 1
ATOM 2879 N N . ALA B 1 120 ? 15.891 -10.68 -19.125 1 95.94 120 ALA B N 1
ATOM 2880 C CA . ALA B 1 120 ? 16.766 -11.297 -20.109 1 95.94 120 ALA B CA 1
ATOM 2881 C C . ALA B 1 120 ? 16.094 -12.516 -20.75 1 95.94 120 ALA B C 1
ATOM 2883 O O . ALA B 1 120 ? 16.516 -12.977 -21.812 1 95.94 120 ALA B O 1
ATOM 2884 N N . VAL B 1 121 ? 15.008 -13 -20.141 1 96.81 121 VAL B N 1
ATOM 2885 C CA . VAL B 1 121 ? 14.57 -14.312 -20.609 1 96.81 121 VAL B CA 1
ATOM 2886 C C . VAL B 1 121 ? 13.062 -14.297 -20.844 1 96.81 121 VAL B C 1
ATOM 2888 O O . VAL B 1 121 ? 12.547 -15.094 -21.625 1 96.81 121 VAL B O 1
ATOM 2891 N N . PHE B 1 122 ? 12.312 -13.438 -20.141 1 98.25 122 PHE B N 1
ATOM 2892 C CA . PHE B 1 122 ? 10.859 -13.414 -20.297 1 98.25 122 PHE B CA 1
ATOM 2893 C C . PHE B 1 122 ? 10.414 -12.141 -21.016 1 98.25 122 PHE B C 1
ATOM 2895 O O . PHE B 1 122 ? 11 -11.07 -20.812 1 98.25 122 PHE B O 1
ATOM 2902 N N . ALA B 1 123 ? 9.398 -12.328 -21.844 1 97.75 123 ALA B N 1
ATOM 2903 C CA . ALA B 1 123 ? 8.648 -11.172 -22.344 1 97.75 123 ALA B CA 1
ATOM 2904 C C . ALA B 1 123 ? 7.551 -10.766 -21.375 1 97.75 123 ALA B C 1
ATOM 2906 O O . ALA B 1 123 ? 6.871 -11.625 -20.812 1 97.75 123 ALA B O 1
ATOM 2907 N N . ALA B 1 124 ? 7.445 -9.477 -21.172 1 97.94 124 ALA B N 1
ATOM 2908 C CA . ALA B 1 124 ? 6.426 -8.961 -20.266 1 97.94 124 ALA B CA 1
ATOM 2909 C C . ALA B 1 124 ? 5.031 -9.109 -20.859 1 97.94 124 ALA B C 1
ATOM 2911 O O . ALA B 1 124 ? 4.836 -8.891 -22.062 1 97.94 124 ALA B O 1
ATOM 2912 N N . GLY B 1 125 ? 4.102 -9.492 -19.984 1 96.88 125 GLY B N 1
ATOM 2913 C CA . GLY B 1 125 ? 2.707 -9.422 -20.391 1 96.88 125 GLY B CA 1
ATOM 2914 C C . GLY B 1 125 ? 2.211 -8 -20.562 1 96.88 125 GLY B C 1
ATOM 2915 O O . GLY B 1 125 ? 2.846 -7.051 -20.094 1 96.88 125 GLY B O 1
ATOM 2916 N N . ASP B 1 126 ? 1.009 -7.895 -21.234 1 94.06 126 ASP B N 1
ATOM 2917 C CA . ASP B 1 126 ? 0.523 -6.547 -21.516 1 94.06 126 ASP B CA 1
ATOM 2918 C C . ASP B 1 126 ? -0.916 -6.371 -21.031 1 94.06 126 ASP B C 1
ATOM 2920 O O . ASP B 1 126 ? -1.518 -5.312 -21.234 1 94.06 126 ASP B O 1
ATOM 2924 N N . ALA B 1 127 ? -1.44 -7.363 -20.375 1 95.31 127 ALA B N 1
ATOM 2925 C CA . ALA B 1 127 ? -2.834 -7.289 -19.953 1 95.31 127 ALA B CA 1
ATOM 2926 C C . ALA B 1 127 ? -2.975 -7.648 -18.469 1 95.31 127 ALA B C 1
ATOM 2928 O O . ALA B 1 127 ? -2.168 -8.414 -17.938 1 95.31 127 ALA B O 1
ATOM 2929 N N . CYS B 1 128 ? -4 -6.992 -17.859 1 97.38 128 CYS B N 1
ATOM 2930 C CA . CYS B 1 128 ? -4.449 -7.473 -16.562 1 97.38 128 CYS B CA 1
ATOM 2931 C C . CYS B 1 128 ? -5.395 -8.656 -16.703 1 97.38 128 CYS B C 1
ATOM 2933 O O . CYS B 1 128 ? -5.895 -8.922 -17.797 1 97.38 128 CYS B O 1
ATOM 2935 N N . CYS B 1 129 ? -5.578 -9.367 -15.656 1 97.62 129 CYS B N 1
ATOM 2936 C CA . CYS B 1 129 ? -6.422 -10.555 -15.727 1 97.62 129 CYS B CA 1
ATOM 2937 C C . CYS B 1 129 ? -7.398 -10.594 -14.555 1 97.62 129 CYS B C 1
ATOM 2939 O O . CYS B 1 129 ? -6.988 -10.703 -13.398 1 97.62 129 CYS B O 1
ATOM 2941 N N . VAL B 1 130 ? -8.633 -10.422 -14.797 1 98.44 130 VAL B N 1
ATOM 2942 C CA . VAL B 1 130 ? -9.734 -10.664 -13.867 1 98.44 130 VAL B CA 1
ATOM 2943 C C . VAL B 1 130 ? -10.727 -11.648 -14.484 1 98.44 130 VAL B C 1
ATOM 2945 O O . VAL B 1 130 ? -11.258 -11.398 -15.57 1 98.44 130 VAL B O 1
ATOM 2948 N N . GLU B 1 131 ? -10.938 -12.734 -13.82 1 98.25 131 GLU B N 1
ATOM 2949 C CA . GLU B 1 131 ? -11.789 -13.789 -14.344 1 98.25 131 GLU B CA 1
ATOM 2950 C C . GLU B 1 131 ? -13.055 -13.945 -13.5 1 98.25 131 GLU B C 1
ATOM 2952 O O . GLU B 1 131 ? -12.984 -14.047 -12.273 1 98.25 131 GLU B O 1
ATOM 2957 N N . ASP B 1 132 ? -14.258 -13.945 -14.164 1 98 132 ASP B N 1
ATOM 2958 C CA . ASP B 1 132 ? -15.523 -14.234 -13.5 1 98 132 ASP B CA 1
ATOM 2959 C C . ASP B 1 132 ? -15.727 -15.742 -13.344 1 98 132 ASP B C 1
ATOM 2961 O O . ASP B 1 132 ? -15.805 -16.469 -14.336 1 98 132 ASP B O 1
ATOM 2965 N N . THR B 1 133 ? -15.789 -16.234 -12.094 1 98.38 133 THR B N 1
ATOM 2966 C CA . THR B 1 133 ? -15.945 -17.656 -11.828 1 98.38 133 THR B CA 1
ATOM 2967 C C . THR B 1 133 ? -17.047 -17.891 -10.812 1 98.38 133 THR B C 1
ATOM 2969 O O . THR B 1 133 ? -17.547 -16.953 -10.188 1 98.38 133 THR B O 1
ATOM 2972 N N . ARG B 1 134 ? -17.438 -19.109 -10.625 1 97.5 134 ARG B N 1
ATOM 2973 C CA . ARG B 1 134 ? -18.438 -19.438 -9.609 1 97.5 134 ARG B CA 1
ATOM 2974 C C . ARG B 1 134 ? -17.891 -19.188 -8.211 1 97.5 134 ARG B C 1
ATOM 2976 O O . ARG B 1 134 ? -18.656 -19.125 -7.242 1 97.5 134 ARG B O 1
ATOM 2983 N N . LEU B 1 135 ? -16.547 -19.078 -8.078 1 98.44 135 LEU B N 1
ATOM 2984 C CA . LEU B 1 135 ? -15.945 -18.797 -6.781 1 98.44 135 LEU B CA 1
ATOM 2985 C C . LEU B 1 135 ? -15.922 -17.297 -6.508 1 98.44 135 LEU B C 1
ATOM 2987 O O . LEU B 1 135 ? -15.562 -16.859 -5.406 1 98.44 135 LEU B O 1
ATOM 2991 N N . GLY B 1 136 ? -16.312 -16.531 -7.473 1 97.94 136 GLY B N 1
ATOM 2992 C CA . GLY B 1 136 ? -16.172 -15.086 -7.453 1 97.94 136 GLY B CA 1
ATOM 2993 C C . GLY B 1 136 ? -15.242 -14.562 -8.539 1 97.94 136 GLY B C 1
ATOM 2994 O O . GLY B 1 136 ? -14.797 -15.32 -9.398 1 97.94 136 GLY B O 1
ATOM 2995 N N . ARG B 1 137 ? -15.062 -13.305 -8.57 1 98.44 137 ARG B N 1
ATOM 2996 C CA . ARG B 1 137 ? -14.156 -12.695 -9.531 1 98.44 137 ARG B CA 1
ATOM 2997 C C . ARG B 1 137 ? -12.711 -12.75 -9.039 1 98.44 137 ARG B C 1
ATOM 2999 O O . ARG B 1 137 ? -12.375 -12.133 -8.023 1 98.44 137 ARG B O 1
ATOM 3006 N N . LEU B 1 138 ? -11.898 -13.43 -9.719 1 98.88 138 LEU B N 1
ATOM 3007 C CA . LEU B 1 138 ? -10.508 -13.688 -9.336 1 98.88 138 LEU B CA 1
ATOM 3008 C C . LEU B 1 138 ? -9.555 -12.844 -10.18 1 98.88 138 LEU B C 1
ATOM 3010 O O . LEU B 1 138 ? -9.609 -12.875 -11.406 1 98.88 138 LEU B O 1
ATOM 3014 N N . GLY B 1 139 ? -8.75 -12 -9.531 1 98.81 139 GLY B N 1
ATOM 3015 C CA . GLY B 1 139 ? -7.656 -11.312 -10.195 1 98.81 139 GLY B CA 1
ATOM 3016 C C . GLY B 1 139 ? -6.324 -12.023 -10.031 1 98.81 139 GLY B C 1
ATOM 3017 O O . GLY B 1 139 ? -6.082 -12.672 -9.008 1 98.81 139 GLY B O 1
ATOM 3018 N N . LEU B 1 140 ? -5.438 -11.852 -11.016 1 98.81 140 LEU B N 1
ATOM 3019 C CA . LEU B 1 140 ? -4.148 -12.531 -10.969 1 98.81 140 LEU B CA 1
ATOM 3020 C C . LEU B 1 140 ? -3.004 -11.531 -11.094 1 98.81 140 LEU B C 1
ATOM 3022 O O . LEU B 1 140 ? -3.064 -10.609 -11.906 1 98.81 140 LEU B O 1
ATOM 3026 N N . MET B 1 141 ? -2.059 -11.609 -10.289 1 98.12 141 MET B N 1
ATOM 3027 C CA . MET B 1 141 ? -0.744 -11 -10.445 1 98.12 141 MET B CA 1
ATOM 3028 C C . MET B 1 141 ? 0.362 -11.969 -10.055 1 98.12 141 MET B C 1
ATOM 3030 O O . MET B 1 141 ? 0.098 -12.992 -9.422 1 98.12 141 MET B O 1
ATOM 3034 N N . ILE B 1 142 ? 1.566 -11.781 -10.516 1 98.88 142 ILE B N 1
ATOM 3035 C CA . ILE B 1 142 ? 2.65 -12.719 -10.227 1 98.88 142 ILE B CA 1
ATOM 3036 C C . ILE B 1 142 ? 3.811 -11.977 -9.57 1 98.88 142 ILE B C 1
ATOM 3038 O O . ILE B 1 142 ? 4.453 -11.133 -10.195 1 98.88 142 ILE B O 1
ATOM 3042 N N . CYS B 1 143 ? 4.043 -12.234 -8.344 1 98.75 143 CYS B N 1
ATOM 3043 C CA . CYS B 1 143 ? 5.242 -11.883 -7.59 1 98.75 143 CYS B CA 1
ATOM 3044 C C . CYS B 1 143 ? 5.547 -10.391 -7.711 1 98.75 143 CYS B C 1
ATOM 3046 O O . CYS B 1 143 ? 4.805 -9.555 -7.199 1 98.75 143 CYS B O 1
ATOM 3048 N N . TYR B 1 144 ? 6.613 -10 -8.516 1 98.62 144 TYR B N 1
ATOM 3049 C CA . TYR B 1 144 ? 7.031 -8.609 -8.617 1 98.62 144 TYR B CA 1
ATOM 3050 C C . TYR B 1 144 ? 5.852 -7.707 -8.961 1 98.62 144 TYR B C 1
ATOM 3052 O O . TYR B 1 144 ? 5.828 -6.535 -8.578 1 98.62 144 TYR B O 1
ATOM 3060 N N . ASP B 1 145 ? 4.777 -8.188 -9.633 1 98.5 145 ASP B N 1
ATOM 3061 C CA . ASP B 1 145 ? 3.549 -7.441 -9.875 1 98.5 145 ASP B CA 1
ATOM 3062 C C . ASP B 1 145 ? 2.957 -6.91 -8.57 1 98.5 145 ASP B C 1
ATOM 3064 O O . ASP B 1 145 ? 2.484 -5.773 -8.516 1 98.5 145 ASP B O 1
ATOM 3068 N N . ASN B 1 146 ? 2.986 -7.727 -7.523 1 98.19 146 ASN B N 1
ATOM 3069 C CA . ASN B 1 146 ? 2.262 -7.344 -6.316 1 98.19 146 ASN B CA 1
ATOM 3070 C C . ASN B 1 146 ? 3.004 -6.27 -5.531 1 98.19 146 ASN B C 1
ATOM 3072 O O . ASN B 1 146 ? 2.48 -5.734 -4.551 1 98.19 146 ASN B O 1
ATOM 3076 N N . GLU B 1 147 ? 4.246 -5.934 -5.945 1 98.56 147 GLU B N 1
ATOM 3077 C CA . GLU B 1 147 ? 5.016 -4.898 -5.262 1 98.56 147 GLU B CA 1
ATOM 3078 C C . GLU B 1 147 ? 4.66 -3.51 -5.781 1 98.56 147 GLU B C 1
ATOM 3080 O O . GLU B 1 147 ? 5.148 -2.504 -5.262 1 98.56 147 GLU B O 1
ATOM 3085 N N . PHE B 1 148 ? 3.854 -3.414 -6.73 1 98.38 148 PHE B N 1
ATOM 3086 C CA . PHE B 1 148 ? 3.357 -2.174 -7.316 1 98.38 148 PHE B CA 1
ATOM 3087 C C . PHE B 1 148 ? 1.872 -1.995 -7.023 1 98.38 148 PHE B C 1
ATOM 3089 O O . PHE B 1 148 ? 1.038 -2.744 -7.535 1 98.38 148 PHE B O 1
ATOM 3096 N N . PRO B 1 149 ? 1.522 -0.94 -6.227 1 98.38 149 PRO B N 1
ATOM 3097 C CA . PRO B 1 149 ? 0.107 -0.767 -5.891 1 98.38 149 PRO B CA 1
ATOM 3098 C C . PRO B 1 149 ? -0.776 -0.594 -7.125 1 98.38 149 PRO B C 1
ATOM 3100 O O . PRO B 1 149 ? -1.966 -0.919 -7.086 1 98.38 149 PRO B O 1
ATOM 3103 N N . GLU B 1 150 ? -0.227 -0.157 -8.258 1 97.44 150 GLU B N 1
ATOM 3104 C CA . GLU B 1 150 ? -0.961 0.048 -9.508 1 97.44 150 GLU B CA 1
ATOM 3105 C C . GLU B 1 150 ? -1.632 -1.242 -9.969 1 97.44 150 GLU B C 1
ATOM 3107 O O . GLU B 1 150 ? -2.762 -1.219 -10.461 1 97.44 150 GLU B O 1
ATOM 3112 N N . MET B 1 151 ? -0.954 -2.34 -9.797 1 97.88 151 MET B N 1
ATOM 3113 C CA . MET B 1 151 ? -1.452 -3.611 -10.312 1 97.88 151 MET B CA 1
ATOM 3114 C C . MET B 1 151 ? -2.684 -4.07 -9.539 1 97.88 151 MET B C 1
ATOM 3116 O O . MET B 1 151 ? -3.723 -4.359 -10.133 1 97.88 151 MET B O 1
ATOM 3120 N N . ALA B 1 152 ? -2.547 -4.121 -8.211 1 98.44 152 ALA B N 1
ATOM 3121 C CA . ALA B 1 152 ? -3.695 -4.516 -7.402 1 98.44 152 ALA B CA 1
ATOM 3122 C C . ALA B 1 152 ? -4.871 -3.564 -7.617 1 98.44 152 ALA B C 1
ATOM 3124 O O . ALA B 1 152 ? -6.027 -3.994 -7.652 1 98.44 152 ALA B O 1
ATOM 3125 N N . ARG B 1 153 ? -4.602 -2.285 -7.723 1 97.62 153 ARG B N 1
ATOM 3126 C CA . ARG B 1 153 ? -5.645 -1.292 -7.957 1 97.62 153 ARG B CA 1
ATOM 3127 C C . ARG B 1 153 ? -6.359 -1.552 -9.281 1 97.62 153 ARG B C 1
ATOM 3129 O O . ARG B 1 153 ? -7.59 -1.505 -9.344 1 97.62 153 ARG B O 1
ATOM 3136 N N . ALA B 1 154 ? -5.555 -1.787 -10.32 1 97.69 154 ALA B N 1
ATOM 3137 C CA . ALA B 1 154 ? -6.148 -2.086 -11.617 1 97.69 154 ALA B CA 1
ATOM 3138 C C . ALA B 1 154 ? -7.062 -3.305 -11.539 1 97.69 154 ALA B C 1
ATOM 3140 O O . ALA B 1 154 ? -8.164 -3.301 -12.094 1 97.69 154 ALA B O 1
ATOM 3141 N N . LEU B 1 155 ? -6.656 -4.352 -10.891 1 98.44 155 LEU B N 1
ATOM 3142 C CA . LEU B 1 155 ? -7.453 -5.566 -10.742 1 98.44 155 LEU B CA 1
ATOM 3143 C C . LEU B 1 155 ? -8.742 -5.277 -9.969 1 98.44 155 LEU B C 1
ATOM 3145 O O . LEU B 1 155 ? -9.812 -5.754 -10.344 1 98.44 155 LEU B O 1
ATOM 3149 N N . ALA B 1 156 ? -8.602 -4.535 -8.883 1 97.88 156 ALA B N 1
ATOM 3150 C CA . ALA B 1 156 ? -9.781 -4.172 -8.086 1 97.88 156 ALA B CA 1
ATOM 3151 C C . ALA B 1 156 ? -10.766 -3.352 -8.914 1 97.88 156 ALA B C 1
ATOM 3153 O O . ALA B 1 156 ? -11.977 -3.561 -8.828 1 97.88 156 ALA B O 1
ATOM 3154 N N . ARG B 1 157 ? -10.25 -2.395 -9.68 1 96.69 157 ARG B N 1
ATOM 3155 C CA . ARG B 1 157 ? -11.102 -1.608 -10.57 1 96.69 157 ARG B CA 1
ATOM 3156 C C . ARG B 1 157 ? -11.805 -2.502 -11.586 1 96.69 157 ARG B C 1
ATOM 3158 O O . ARG B 1 157 ? -12.914 -2.201 -12.023 1 96.69 157 ARG B O 1
ATOM 3165 N N . GLY B 1 158 ? -11.102 -3.547 -11.992 1 97.44 158 GLY B N 1
ATOM 3166 C CA . GLY B 1 158 ? -11.688 -4.527 -12.898 1 97.44 158 GLY B CA 1
ATOM 3167 C C . GLY B 1 158 ? -12.711 -5.426 -12.219 1 97.44 158 GLY B C 1
ATOM 3168 O O . GLY B 1 158 ? -13.336 -6.262 -12.867 1 97.44 158 GLY B O 1
ATOM 3169 N N . GLY B 1 159 ? -12.836 -5.316 -10.898 1 97.56 159 GLY B N 1
ATOM 3170 C CA . GLY B 1 159 ? -13.891 -6.008 -10.172 1 97.56 159 GLY B CA 1
ATOM 3171 C C . GLY B 1 159 ? -13.383 -7.195 -9.375 1 97.56 159 GLY B C 1
ATOM 3172 O O . GLY B 1 159 ? -14.172 -7.945 -8.797 1 97.56 159 GLY B O 1
ATOM 3173 N N . ALA B 1 160 ? -12.117 -7.398 -9.258 1 98.5 160 ALA B N 1
ATOM 3174 C CA . ALA B 1 160 ? -11.578 -8.539 -8.531 1 98.5 160 ALA B CA 1
ATOM 3175 C C . ALA B 1 160 ? -12.031 -8.523 -7.074 1 98.5 160 ALA B C 1
ATOM 3177 O O . ALA B 1 160 ? -11.977 -7.488 -6.41 1 98.5 160 ALA B O 1
ATOM 3178 N N . GLU B 1 161 ? -12.508 -9.633 -6.602 1 98.75 161 GLU B N 1
ATOM 3179 C CA . GLU B 1 161 ? -12.875 -9.836 -5.203 1 98.75 161 GLU B CA 1
ATOM 3180 C C . GLU B 1 161 ? -11.75 -10.523 -4.434 1 98.75 161 GLU B C 1
ATOM 3182 O O . GLU B 1 161 ? -11.609 -10.328 -3.227 1 98.75 161 GLU B O 1
ATOM 3187 N N . VAL B 1 162 ? -11.062 -11.352 -5.113 1 98.94 162 VAL B N 1
ATOM 3188 C CA . VAL B 1 162 ? -9.898 -12.078 -4.613 1 98.94 162 VAL B CA 1
ATOM 3189 C C . VAL B 1 162 ? -8.75 -11.961 -5.609 1 98.94 162 VAL B C 1
ATOM 3191 O O . VAL B 1 162 ? -8.922 -12.219 -6.801 1 98.94 162 VAL B O 1
ATOM 3194 N N . ILE B 1 163 ? -7.641 -11.492 -5.133 1 98.94 163 ILE B N 1
ATOM 3195 C CA . ILE B 1 163 ? -6.445 -11.438 -5.965 1 98.94 163 ILE B CA 1
ATOM 3196 C C . ILE B 1 163 ? -5.473 -12.531 -5.539 1 98.94 163 ILE B C 1
ATOM 3198 O O . ILE B 1 163 ? -5.16 -12.672 -4.355 1 98.94 163 ILE B O 1
ATOM 3202 N N . LEU B 1 164 ? -5.074 -13.359 -6.406 1 99 164 LEU B N 1
ATOM 3203 C CA . LEU B 1 164 ? -4.113 -14.438 -6.184 1 99 164 LEU B CA 1
ATOM 3204 C C . LEU B 1 164 ? -2.756 -14.078 -6.781 1 99 164 LEU B C 1
ATOM 3206 O O . LEU B 1 164 ? -2.672 -13.672 -7.941 1 99 164 LEU B O 1
ATOM 3210 N N . SER B 1 165 ? -1.733 -14.25 -6.004 1 98.94 165 SER B N 1
ATOM 3211 C CA . SER B 1 165 ? -0.405 -13.828 -6.43 1 98.94 165 SER B CA 1
ATOM 3212 C C . SER B 1 165 ? 0.615 -14.945 -6.262 1 98.94 165 SER B C 1
ATOM 3214 O O . SER B 1 165 ? 1.346 -14.984 -5.27 1 98.94 165 SER B O 1
ATOM 3216 N N . PRO B 1 166 ? 0.739 -15.875 -7.281 1 98.94 166 PRO B N 1
ATOM 3217 C CA . PRO B 1 166 ? 1.892 -16.781 -7.262 1 98.94 166 PRO B CA 1
ATOM 3218 C C . PRO B 1 166 ? 3.223 -16.031 -7.156 1 98.94 166 PRO B C 1
ATOM 3220 O O . PRO B 1 166 ? 3.451 -15.07 -7.887 1 98.94 166 PRO B O 1
ATOM 3223 N N . THR B 1 167 ? 4.078 -16.469 -6.266 1 98.94 167 THR B N 1
ATOM 3224 C CA . THR B 1 167 ? 5.254 -15.68 -5.93 1 98.94 167 THR B CA 1
ATOM 3225 C C . THR B 1 167 ? 6.469 -16.578 -5.711 1 98.94 167 THR B C 1
ATOM 3227 O O . THR B 1 167 ? 6.34 -17.703 -5.227 1 98.94 167 THR B O 1
ATOM 3230 N N . ALA B 1 168 ? 7.617 -16.188 -6.105 1 98.75 168 ALA B N 1
ATOM 3231 C CA . ALA B 1 168 ? 8.93 -16.703 -5.734 1 98.75 168 ALA B CA 1
ATOM 3232 C C . ALA B 1 168 ? 9.836 -15.594 -5.215 1 98.75 168 ALA B C 1
ATOM 3234 O O . ALA B 1 168 ? 10.711 -15.117 -5.934 1 98.75 168 ALA B O 1
ATOM 3235 N N . ASN B 1 169 ? 9.633 -15.219 -4.055 1 98.5 169 ASN B N 1
ATOM 3236 C CA . ASN B 1 169 ? 10.359 -14.133 -3.4 1 98.5 169 ASN B CA 1
ATOM 3237 C C . ASN B 1 169 ? 11.383 -14.656 -2.406 1 98.5 169 ASN B C 1
ATOM 3239 O O . ASN B 1 169 ? 11.172 -15.695 -1.778 1 98.5 169 ASN B O 1
ATOM 3243 N N . MET B 1 170 ? 12.461 -14 -2.252 1 98 170 MET B N 1
ATOM 3244 C CA . MET B 1 170 ? 13.617 -14.508 -1.517 1 98 170 MET B CA 1
ATOM 3245 C C . MET B 1 170 ? 13.812 -13.742 -0.212 1 98 170 MET B C 1
ATOM 3247 O O . MET B 1 170 ? 13.172 -12.711 0.01 1 98 170 MET B O 1
ATOM 3251 N N . VAL B 1 171 ? 14.625 -14.336 0.615 1 97.25 171 VAL B N 1
ATOM 3252 C CA . VAL B 1 171 ? 15.148 -13.586 1.754 1 97.25 171 VAL B CA 1
ATOM 3253 C C . VAL B 1 171 ? 15.938 -12.375 1.259 1 97.25 171 VAL B C 1
ATOM 3255 O O . VAL B 1 171 ? 16.609 -12.445 0.233 1 97.25 171 VAL B O 1
ATOM 3258 N N . PRO B 1 172 ? 15.93 -11.266 2.018 1 96.19 172 PRO B N 1
ATOM 3259 C CA . PRO B 1 172 ? 15.258 -11.016 3.297 1 96.19 172 PRO B CA 1
ATOM 3260 C C . PRO B 1 172 ? 13.93 -10.289 3.133 1 96.19 172 PRO B C 1
ATOM 3262 O O . PRO B 1 172 ? 13.617 -9.375 3.902 1 96.19 172 PRO B O 1
ATOM 3265 N N . ASN B 1 173 ? 13.062 -10.727 2.137 1 97.38 173 ASN B N 1
ATOM 3266 C CA . ASN B 1 173 ? 11.922 -9.898 1.75 1 97.38 173 ASN B CA 1
ATOM 3267 C C . ASN B 1 173 ? 10.656 -10.297 2.5 1 97.38 173 ASN B C 1
ATOM 3269 O O . ASN B 1 173 ? 9.578 -9.781 2.217 1 97.38 173 ASN B O 1
ATOM 3273 N N . ALA B 1 174 ? 10.75 -11.195 3.48 1 98.31 174 ALA B N 1
ATOM 3274 C CA . ALA B 1 174 ? 9.562 -11.758 4.125 1 98.31 174 ALA B CA 1
ATOM 3275 C C . ALA B 1 174 ? 8.688 -10.656 4.719 1 98.31 174 ALA B C 1
ATOM 3277 O O . ALA B 1 174 ? 7.484 -10.617 4.477 1 98.31 174 ALA B O 1
ATOM 3278 N N . GLU B 1 175 ? 9.297 -9.75 5.465 1 97.75 175 GLU B N 1
ATOM 3279 C CA . GLU B 1 175 ? 8.531 -8.695 6.125 1 97.75 175 GLU B CA 1
ATOM 3280 C C . GLU B 1 175 ? 7.922 -7.738 5.109 1 97.75 175 GLU B C 1
ATOM 3282 O O . GLU B 1 175 ? 6.77 -7.324 5.25 1 97.75 175 GLU B O 1
ATOM 3287 N N . ARG B 1 176 ? 8.703 -7.348 4.133 1 98.12 176 ARG B N 1
ATOM 3288 C CA . ARG B 1 176 ? 8.219 -6.465 3.08 1 98.12 176 ARG B CA 1
ATOM 3289 C C . ARG B 1 176 ? 7.055 -7.105 2.324 1 98.12 176 ARG B C 1
ATOM 3291 O O . ARG B 1 176 ? 6.082 -6.434 1.986 1 98.12 176 ARG B O 1
ATOM 3298 N N . GLN B 1 177 ? 7.164 -8.375 2.064 1 98.69 177 GLN B N 1
ATOM 3299 C CA . GLN B 1 177 ? 6.113 -9.133 1.395 1 98.69 177 GLN B CA 1
ATOM 3300 C C . GLN B 1 177 ? 4.805 -9.07 2.178 1 98.69 177 GLN B C 1
ATOM 3302 O O . GLN B 1 177 ? 3.75 -8.773 1.613 1 98.69 177 GLN B O 1
ATOM 3307 N N . VAL B 1 178 ? 4.883 -9.328 3.443 1 98.88 178 VAL B N 1
ATOM 3308 C CA . VAL B 1 178 ? 3.695 -9.305 4.289 1 98.88 178 VAL B CA 1
ATOM 3309 C C . VAL B 1 178 ? 3.078 -7.91 4.285 1 98.88 178 VAL B C 1
ATOM 3311 O O . VAL B 1 178 ? 1.864 -7.762 4.121 1 98.88 178 VAL B O 1
ATOM 3314 N N . LEU B 1 179 ? 3.902 -6.938 4.43 1 98.88 179 LEU B N 1
ATOM 3315 C CA . LEU B 1 179 ? 3.445 -5.555 4.457 1 98.88 179 LEU B CA 1
ATOM 3316 C C . LEU B 1 179 ? 2.732 -5.191 3.158 1 98.88 179 LEU B C 1
ATOM 3318 O O . LEU B 1 179 ? 1.622 -4.656 3.184 1 98.88 179 LEU B O 1
ATOM 3322 N N . GLN B 1 180 ? 3.303 -5.496 2.064 1 98.94 180 GLN B N 1
ATOM 3323 C CA . GLN B 1 180 ? 2.758 -5.102 0.77 1 98.94 180 GLN B CA 1
ATOM 3324 C C . GLN B 1 180 ? 1.46 -5.844 0.469 1 98.94 180 GLN B C 1
ATOM 3326 O O . GLN B 1 180 ? 0.498 -5.254 -0.022 1 98.94 180 GLN B O 1
ATOM 3331 N N . ILE B 1 181 ? 1.405 -7.117 0.762 1 98.94 181 ILE B N 1
ATOM 3332 C CA . ILE B 1 181 ? 0.208 -7.902 0.483 1 98.94 181 ILE B CA 1
ATOM 3333 C C . ILE B 1 181 ? -0.958 -7.383 1.32 1 98.94 181 ILE B C 1
ATOM 3335 O O . ILE B 1 181 ? -2.074 -7.23 0.817 1 98.94 181 ILE B O 1
ATOM 3339 N N . ARG B 1 182 ? -0.697 -7.113 2.588 1 98.94 182 ARG B N 1
ATOM 3340 C CA . ARG B 1 182 ? -1.729 -6.547 3.451 1 98.94 182 ARG B CA 1
ATOM 3341 C C . ARG B 1 182 ? -2.209 -5.199 2.922 1 98.94 182 ARG B C 1
ATOM 3343 O O . ARG B 1 182 ? -3.408 -4.914 2.926 1 98.94 182 ARG B O 1
ATOM 3350 N N . ALA B 1 183 ? -1.298 -4.402 2.516 1 98.94 183 ALA B N 1
ATOM 3351 C CA . ALA B 1 183 ? -1.649 -3.082 2 1 98.94 183 ALA B CA 1
ATOM 3352 C C . ALA B 1 183 ? -2.461 -3.193 0.712 1 98.94 183 ALA B C 1
ATOM 3354 O O . ALA B 1 183 ? -3.4 -2.426 0.494 1 98.94 183 ALA B O 1
ATOM 3355 N N . ARG B 1 184 ? -2.01 -4.145 -0.238 1 98.94 184 ARG B N 1
ATOM 3356 C CA . ARG B 1 184 ? -2.801 -4.359 -1.444 1 98.94 184 ARG B CA 1
ATOM 3357 C C . ARG B 1 184 ? -4.25 -4.68 -1.098 1 98.94 184 ARG B C 1
ATOM 3359 O O . ARG B 1 184 ? -5.176 -4.168 -1.733 1 98.94 184 ARG B O 1
ATOM 3366 N N . ALA B 1 185 ? -4.398 -5.516 -0.111 1 98.94 185 ALA B N 1
ATOM 3367 C CA . ALA B 1 185 ? -5.738 -5.926 0.294 1 98.94 185 ALA B CA 1
ATOM 3368 C C . ALA B 1 185 ? -6.523 -4.746 0.863 1 98.94 185 ALA B C 1
ATOM 3370 O O . ALA B 1 185 ? -7.637 -4.461 0.415 1 98.94 185 ALA B O 1
ATOM 3371 N N . LEU B 1 186 ? -5.973 -4.043 1.799 1 98.88 186 LEU B N 1
ATOM 3372 C CA . LEU B 1 186 ? -6.637 -2.943 2.488 1 98.88 186 LEU B CA 1
ATOM 3373 C C . LEU B 1 186 ? -6.988 -1.822 1.515 1 98.88 186 LEU B C 1
ATOM 3375 O O . LEU B 1 186 ? -8.125 -1.351 1.486 1 98.88 186 LEU B O 1
ATOM 3379 N N . ASP B 1 187 ? -6.035 -1.397 0.687 1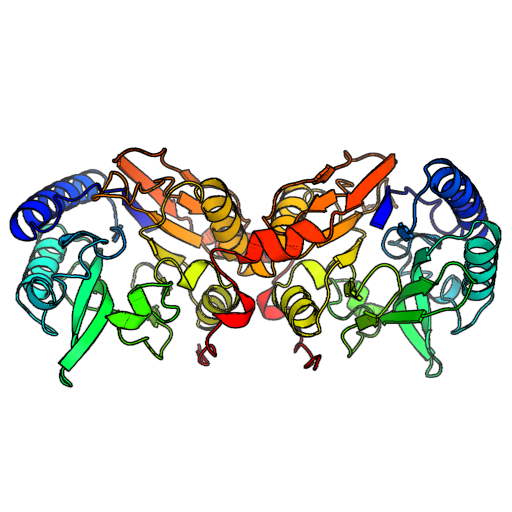 98.81 187 ASP B N 1
ATOM 3380 C CA . ASP B 1 187 ? -6.207 -0.263 -0.214 1 98.81 187 ASP B CA 1
ATOM 3381 C C . ASP B 1 187 ? -7.316 -0.533 -1.229 1 98.81 187 ASP B C 1
ATOM 3383 O O . ASP B 1 187 ? -7.879 0.401 -1.806 1 98.81 187 ASP B O 1
ATOM 3387 N N . ASN B 1 188 ? -7.551 -1.796 -1.475 1 98.81 188 ASN B N 1
ATOM 3388 C CA . ASN B 1 188 ? -8.523 -2.148 -2.506 1 98.81 188 ASN B CA 1
ATOM 3389 C C . ASN B 1 188 ? -9.75 -2.834 -1.908 1 98.81 188 ASN B C 1
ATOM 3391 O O . ASN B 1 188 ? -10.688 -3.178 -2.631 1 98.81 188 ASN B O 1
ATOM 3395 N N . GLN B 1 189 ? -9.719 -3.049 -0.596 1 98.69 189 GLN B N 1
ATOM 3396 C CA . GLN B 1 189 ? -10.797 -3.664 0.171 1 98.69 189 GLN B CA 1
ATOM 3397 C C . GLN B 1 189 ? -11.289 -4.941 -0.501 1 98.69 189 GLN B C 1
ATOM 3399 O O . GLN B 1 189 ? -12.492 -5.105 -0.725 1 98.69 189 GLN B O 1
ATOM 3404 N N . CYS B 1 190 ? -10.336 -5.863 -0.797 1 98.75 190 CYS B N 1
ATOM 3405 C CA . CYS B 1 190 ? -10.547 -7.215 -1.306 1 98.75 190 CYS B CA 1
ATOM 3406 C C . CYS B 1 190 ? -9.57 -8.195 -0.679 1 98.75 190 CYS B C 1
ATOM 3408 O O . CYS B 1 190 ? -8.734 -7.809 0.146 1 98.75 190 CYS B O 1
ATOM 3410 N N . PHE B 1 191 ? -9.781 -9.508 -0.933 1 98.94 191 PHE B N 1
ATOM 3411 C CA . PHE B 1 191 ? -8.836 -10.508 -0.446 1 98.94 191 PHE B CA 1
ATOM 3412 C C . PHE B 1 191 ? -7.594 -10.555 -1.333 1 98.94 191 PHE B C 1
ATOM 3414 O O . PHE B 1 191 ? -7.699 -10.453 -2.557 1 98.94 191 PHE B O 1
ATOM 3421 N N . VAL B 1 192 ? -6.469 -10.711 -0.755 1 99 192 VAL B N 1
ATOM 3422 C CA . VAL B 1 192 ? -5.238 -10.93 -1.511 1 99 192 VAL B CA 1
ATOM 3423 C C . VAL B 1 192 ? -4.48 -12.117 -0.923 1 99 192 VAL B C 1
ATOM 3425 O O . VAL B 1 192 ? -4.246 -12.172 0.286 1 99 192 VAL B O 1
ATOM 3428 N N . ALA B 1 193 ? -4.18 -13.047 -1.715 1 99 193 ALA B N 1
ATOM 3429 C CA . ALA B 1 193 ? -3.406 -14.219 -1.317 1 99 193 ALA B CA 1
ATOM 3430 C C . ALA B 1 193 ? -2.057 -14.258 -2.027 1 99 193 ALA B C 1
ATOM 3432 O O . ALA B 1 193 ? -1.991 -14.172 -3.256 1 99 193 ALA B O 1
ATOM 3433 N N . CYS B 1 194 ? -1.055 -14.289 -1.291 1 99 194 CYS B N 1
ATOM 3434 C CA . CYS B 1 194 ? 0.301 -14.469 -1.798 1 99 194 CYS B CA 1
ATOM 3435 C C . CYS B 1 194 ? 0.786 -15.891 -1.566 1 99 194 CYS B C 1
ATOM 3437 O O . CYS B 1 194 ? 0.891 -16.344 -0.423 1 99 194 CYS B O 1
ATOM 3439 N N . ILE B 1 195 ? 1.01 -16.625 -2.631 1 98.94 195 ILE B N 1
ATOM 3440 C CA . ILE B 1 195 ? 1.52 -18 -2.555 1 98.94 195 ILE B CA 1
ATOM 3441 C C . ILE B 1 195 ? 3.006 -18.016 -2.906 1 98.94 195 ILE B C 1
ATOM 3443 O O . ILE B 1 195 ? 3.371 -18.031 -4.086 1 98.94 195 ILE B O 1
ATOM 3447 N N . ASN B 1 196 ? 3.822 -18 -1.91 1 98.94 196 ASN B N 1
ATOM 3448 C CA . ASN B 1 196 ? 5.262 -17.891 -2.133 1 98.94 196 ASN B CA 1
ATOM 3449 C C . ASN B 1 196 ? 5.93 -19.266 -2.066 1 98.94 196 ASN B C 1
ATOM 3451 O O . ASN B 1 196 ? 5.312 -20.25 -1.634 1 98.94 196 ASN B O 1
ATOM 3455 N N . ARG B 1 197 ? 7.172 -19.266 -2.51 1 98.38 197 ARG B N 1
ATOM 3456 C CA . ARG B 1 197 ? 7.973 -20.484 -2.52 1 98.38 197 ARG B CA 1
ATOM 3457 C C . ARG B 1 197 ? 8.742 -20.641 -1.211 1 98.38 197 ARG B C 1
ATOM 3459 O O . ARG B 1 197 ? 8.992 -19.672 -0.508 1 98.38 197 ARG B O 1
ATOM 3466 N N . ALA B 1 198 ? 9.047 -21.938 -0.963 1 98.69 198 ALA B N 1
ATOM 3467 C CA . ALA B 1 198 ? 10.023 -22.297 0.064 1 98.69 198 ALA B CA 1
ATOM 3468 C C . ALA B 1 198 ? 11.242 -22.984 -0.55 1 98.69 198 ALA B C 1
ATOM 3470 O O . ALA B 1 198 ? 11.227 -23.344 -1.729 1 98.69 198 ALA B O 1
ATOM 3471 N N . GLY B 1 199 ? 12.227 -23.125 0.269 1 98.12 199 GLY B N 1
ATOM 3472 C CA . GLY B 1 199 ? 13.398 -23.875 -0.156 1 98.12 199 GLY B CA 1
ATOM 3473 C C . GLY B 1 199 ? 14.484 -23 -0.751 1 98.12 199 GLY B C 1
ATOM 3474 O O . GLY B 1 199 ? 14.492 -21.797 -0.554 1 98.12 199 GLY B O 1
ATOM 3475 N N . THR B 1 200 ? 15.438 -23.688 -1.381 1 98 200 THR B N 1
ATOM 3476 C CA . THR B 1 200 ? 16.625 -23.047 -1.952 1 98 200 THR B CA 1
ATOM 3477 C C . THR B 1 200 ? 16.922 -23.594 -3.342 1 98 200 THR B C 1
ATOM 3479 O O . THR B 1 200 ? 16.766 -24.797 -3.58 1 98 200 THR B O 1
ATOM 3482 N N . GLU B 1 201 ? 17.172 -22.766 -4.234 1 96.94 201 GLU B N 1
ATOM 3483 C CA . GLU B 1 201 ? 17.703 -23.125 -5.551 1 96.94 201 GLU B CA 1
ATOM 3484 C C . GLU B 1 201 ? 19.016 -22.406 -5.824 1 96.94 201 GLU B C 1
ATOM 3486 O O . GLU B 1 201 ? 19.031 -21.219 -6.152 1 96.94 201 GLU B O 1
ATOM 3491 N N . ALA B 1 202 ? 20.078 -23.172 -5.727 1 95.19 202 ALA B N 1
ATOM 3492 C CA . ALA B 1 202 ? 21.422 -22.578 -5.855 1 95.19 202 ALA B CA 1
ATOM 3493 C C . ALA B 1 202 ? 21.594 -21.422 -4.887 1 95.19 202 ALA B C 1
ATOM 3495 O O . ALA B 1 202 ? 21.391 -21.562 -3.68 1 95.19 202 ALA B O 1
ATOM 3496 N N . GLU B 1 203 ? 21.781 -20.203 -5.43 1 94.75 203 GLU B N 1
ATOM 3497 C CA . GLU B 1 203 ? 22.109 -19.062 -4.566 1 94.75 203 GLU B CA 1
ATOM 3498 C C . GLU B 1 203 ? 20.828 -18.391 -4.051 1 94.75 203 GLU B C 1
ATOM 3500 O O . GLU B 1 203 ? 20.891 -17.562 -3.145 1 94.75 203 GLU B O 1
ATOM 3505 N N . LEU B 1 204 ? 19.703 -18.75 -4.566 1 96.88 204 LEU B N 1
ATOM 3506 C CA . LEU B 1 204 ? 18.453 -18.109 -4.16 1 96.88 204 LEU B CA 1
ATOM 3507 C C . LEU B 1 204 ? 17.797 -18.875 -3.008 1 96.88 204 LEU B C 1
ATOM 3509 O O . LEU B 1 204 ? 17.578 -20.078 -3.105 1 96.88 204 LEU B O 1
ATOM 3513 N N . HIS B 1 205 ? 17.609 -18.203 -1.89 1 98.25 205 HIS B N 1
ATOM 3514 C CA . HIS B 1 205 ? 16.859 -18.703 -0.735 1 98.25 205 HIS B CA 1
ATOM 3515 C C . HIS B 1 205 ? 15.5 -18.031 -0.615 1 98.25 205 HIS B C 1
ATOM 3517 O O . HIS B 1 205 ? 15.422 -16.828 -0.332 1 98.25 205 HIS B O 1
ATOM 3523 N N . TYR B 1 206 ? 14.461 -18.812 -0.819 1 98.69 206 TYR B N 1
ATOM 3524 C CA . TYR B 1 206 ? 13.117 -18.25 -0.828 1 98.69 206 TYR B CA 1
ATOM 3525 C C . TYR B 1 206 ? 12.594 -18.062 0.591 1 98.69 206 TYR B C 1
ATOM 3527 O O . TYR B 1 206 ? 12.867 -18.875 1.473 1 98.69 206 TYR B O 1
ATOM 3535 N N . CYS B 1 207 ? 11.781 -17.047 0.825 1 98.62 207 CYS B N 1
ATOM 3536 C CA . CYS B 1 207 ? 11.531 -16.609 2.195 1 98.62 207 CYS B CA 1
ATOM 3537 C C . CYS B 1 207 ? 10.227 -17.203 2.723 1 98.62 207 CYS B C 1
ATOM 3539 O O . CYS B 1 207 ? 9.93 -17.094 3.914 1 98.62 207 CYS B O 1
ATOM 3541 N N . GLY B 1 208 ? 9.469 -17.984 1.867 1 98.81 208 GLY B N 1
ATOM 3542 C CA . GLY B 1 208 ? 8.164 -18.453 2.318 1 98.81 208 GLY B CA 1
ATOM 3543 C C . GLY B 1 208 ? 7.234 -17.312 2.705 1 98.81 208 GLY B C 1
ATOM 3544 O O . GLY B 1 208 ? 7.062 -16.359 1.947 1 98.81 208 GLY B O 1
ATOM 3545 N N . ASN B 1 209 ? 6.555 -17.547 3.859 1 98.88 209 ASN B N 1
ATOM 3546 C CA . ASN B 1 209 ? 5.641 -16.547 4.391 1 98.88 209 ASN B CA 1
ATOM 3547 C C . ASN B 1 209 ? 4.469 -16.297 3.447 1 98.88 209 ASN B C 1
ATOM 3549 O O . ASN B 1 209 ? 4.051 -15.148 3.254 1 98.88 209 ASN B O 1
ATOM 3553 N N . SER B 1 210 ? 3.965 -17.375 2.764 1 98.94 210 SER B N 1
ATOM 3554 C CA . SER B 1 210 ? 2.676 -17.266 2.086 1 98.94 210 SER B CA 1
ATOM 3555 C C . SER B 1 210 ? 1.587 -16.797 3.043 1 98.94 210 SER B C 1
ATOM 3557 O O . SER B 1 210 ? 1.594 -17.141 4.223 1 98.94 210 SER B O 1
ATOM 3559 N N . LEU B 1 211 ? 0.681 -15.977 2.512 1 98.94 211 LEU B N 1
ATOM 3560 C CA . LEU B 1 211 ? -0.337 -15.453 3.42 1 98.94 211 LEU B CA 1
ATOM 3561 C C . LEU B 1 211 ? -1.592 -15.047 2.654 1 98.94 211 LEU B C 1
ATOM 3563 O O . LEU B 1 211 ? -1.549 -14.867 1.435 1 98.94 211 LEU B O 1
ATOM 3567 N N . VAL B 1 212 ? -2.689 -14.969 3.395 1 99 212 VAL B N 1
ATOM 3568 C CA . VAL B 1 212 ? -3.943 -14.398 2.912 1 99 212 VAL B CA 1
ATOM 3569 C C . VAL B 1 212 ? -4.309 -13.172 3.748 1 99 212 VAL B C 1
ATOM 3571 O O . VAL B 1 212 ? -4.344 -13.242 4.977 1 99 212 VAL B O 1
ATOM 3574 N N . ALA B 1 213 ? -4.465 -12.086 3.098 1 98.94 213 ALA B N 1
ATOM 3575 C CA . ALA B 1 213 ? -4.922 -10.859 3.75 1 98.94 213 ALA B CA 1
ATOM 3576 C C . ALA B 1 213 ? -6.395 -10.594 3.443 1 98.94 213 ALA B C 1
ATOM 3578 O O . ALA B 1 213 ? -6.844 -10.781 2.311 1 98.94 213 ALA B O 1
ATOM 3579 N N . GLY B 1 214 ? -7.102 -10.18 4.449 1 98.88 214 GLY B N 1
ATOM 3580 C CA . GLY B 1 214 ? -8.492 -9.805 4.27 1 98.88 214 GLY B CA 1
ATOM 3581 C C . GLY B 1 214 ? -8.664 -8.367 3.809 1 98.88 214 GLY B C 1
ATOM 3582 O O . GLY B 1 214 ? -7.699 -7.609 3.754 1 98.88 214 GLY B O 1
ATOM 3583 N N . PRO B 1 215 ? -9.969 -8.008 3.514 1 98.81 215 PRO B N 1
ATOM 3584 C CA . PRO B 1 215 ? -10.242 -6.699 2.91 1 98.81 215 PRO B CA 1
ATOM 3585 C C . PRO B 1 215 ? -9.891 -5.539 3.834 1 98.81 215 PRO B C 1
ATOM 3587 O O . PRO B 1 215 ? -9.844 -4.387 3.395 1 98.81 215 PRO B O 1
ATOM 3590 N N . ASP B 1 216 ? -9.57 -5.789 5.113 1 98.19 216 ASP B N 1
ATOM 3591 C CA . ASP B 1 216 ? -9.18 -4.738 6.047 1 98.19 216 ASP B CA 1
ATOM 3592 C C . ASP B 1 216 ? -7.68 -4.789 6.328 1 98.19 216 ASP B C 1
ATOM 3594 O O . ASP B 1 216 ? -7.199 -4.156 7.27 1 98.19 216 ASP B O 1
ATOM 3598 N N . GLY B 1 217 ? -7.012 -5.633 5.57 1 98.62 217 GLY B N 1
ATOM 3599 C CA . GLY B 1 217 ? -5.566 -5.738 5.727 1 98.62 217 GLY B CA 1
ATOM 3600 C C . GLY B 1 217 ? -5.152 -6.727 6.797 1 98.62 217 GLY B C 1
ATOM 3601 O O . GLY B 1 217 ? -3.961 -6.926 7.039 1 98.62 217 GLY B O 1
ATOM 3602 N N . GLU B 1 218 ? -6.074 -7.297 7.492 1 98.44 218 GLU B N 1
ATOM 3603 C CA . GLU B 1 218 ? -5.734 -8.281 8.516 1 98.44 218 GLU B CA 1
ATOM 3604 C C . GLU B 1 218 ? -5.195 -9.562 7.887 1 98.44 218 GLU B C 1
ATOM 3606 O O . GLU B 1 218 ? -5.582 -9.93 6.773 1 98.44 218 GLU B O 1
ATOM 3611 N N . VAL B 1 219 ? -4.352 -10.258 8.594 1 98.81 219 VAL B N 1
ATOM 3612 C CA . VAL B 1 219 ? -3.828 -11.539 8.148 1 98.81 219 VAL B CA 1
ATOM 3613 C C . VAL B 1 219 ? -4.77 -12.664 8.586 1 98.81 219 VAL B C 1
ATOM 3615 O O . VAL B 1 219 ? -4.941 -12.898 9.781 1 98.81 219 VAL B O 1
ATOM 3618 N N . LEU B 1 220 ? -5.355 -13.305 7.629 1 98.88 220 LEU B N 1
ATOM 3619 C CA . LEU B 1 220 ? -6.297 -14.375 7.922 1 98.88 220 LEU B CA 1
ATOM 3620 C C . LEU B 1 220 ? -5.562 -15.695 8.141 1 98.88 220 LEU B C 1
ATOM 3622 O O . LEU B 1 220 ? -6.086 -16.594 8.805 1 98.88 220 LEU B O 1
ATOM 3626 N N . GLY B 1 221 ? -4.383 -15.875 7.57 1 98.88 221 GLY B N 1
ATOM 3627 C CA . GLY B 1 221 ? -3.467 -17 7.707 1 98.88 221 GLY B CA 1
ATOM 3628 C C . GLY B 1 221 ? -2.102 -16.734 7.102 1 98.88 221 GLY B C 1
ATOM 3629 O O . GLY B 1 221 ? -1.989 -16.016 6.102 1 98.88 221 GLY B O 1
ATOM 3630 N N . GLN B 1 222 ? -1.148 -17.344 7.672 1 98.94 222 GLN B N 1
ATOM 3631 C CA . GLN B 1 222 ? 0.218 -17.141 7.199 1 98.94 222 GLN B CA 1
ATOM 3632 C C . GLN B 1 222 ? 1.094 -18.344 7.527 1 98.94 222 GLN B C 1
ATOM 3634 O O . GLN B 1 222 ? 0.992 -18.922 8.617 1 98.94 222 GLN B O 1
ATOM 3639 N N . LEU B 1 223 ? 1.888 -18.75 6.598 1 98.94 223 LEU B N 1
ATOM 3640 C CA . LEU B 1 223 ? 2.863 -19.812 6.812 1 98.94 223 LEU B CA 1
ATOM 3641 C C . LEU B 1 223 ? 4.215 -19.234 7.223 1 98.94 223 LEU B C 1
ATOM 3643 O O . LEU B 1 223 ? 4.426 -18.016 7.145 1 98.94 223 LEU B O 1
ATOM 3647 N N . GLY B 1 224 ? 5.148 -20.094 7.77 1 98.62 224 GLY B N 1
ATOM 3648 C CA . GLY B 1 224 ? 6.531 -19.734 8.031 1 98.62 224 GLY B CA 1
ATOM 3649 C C . GLY B 1 224 ? 7.418 -19.844 6.805 1 98.62 224 GLY B C 1
ATOM 3650 O O . GLY B 1 224 ? 6.945 -19.734 5.672 1 98.62 224 GLY B O 1
ATOM 3651 N N . ALA B 1 225 ? 8.656 -20.078 6.918 1 98.5 225 ALA B N 1
ATOM 3652 C CA . ALA B 1 225 ? 9.641 -20.062 5.844 1 98.5 225 ALA B CA 1
ATOM 3653 C C . ALA B 1 225 ? 9.656 -21.406 5.098 1 98.5 225 ALA B C 1
ATOM 3655 O O . ALA B 1 225 ? 10.008 -21.453 3.916 1 98.5 225 ALA B O 1
ATOM 3656 N N . GLY B 1 226 ? 9.305 -22.438 5.766 1 98.56 226 GLY B N 1
ATOM 3657 C CA . GLY B 1 226 ? 9.422 -23.766 5.18 1 98.56 226 GLY B CA 1
ATOM 3658 C C . GLY B 1 226 ? 8.227 -24.156 4.344 1 98.56 226 GLY B C 1
ATOM 3659 O O . GLY B 1 226 ? 7.203 -23.469 4.352 1 98.56 226 GLY B O 1
ATOM 3660 N N . ALA B 1 227 ? 8.344 -25.281 3.59 1 98.75 227 ALA B N 1
ATOM 3661 C CA . ALA B 1 227 ? 7.234 -25.797 2.805 1 98.75 227 ALA B CA 1
ATOM 3662 C C . ALA B 1 227 ? 6.031 -26.109 3.693 1 98.75 227 ALA B C 1
ATOM 3664 O O . ALA B 1 227 ? 6.191 -26.469 4.863 1 98.75 227 ALA B O 1
ATOM 3665 N N . GLY B 1 228 ? 4.895 -25.906 3.207 1 98.69 228 GLY B N 1
ATOM 3666 C CA . GLY B 1 228 ? 3.668 -26.141 3.945 1 98.69 228 GLY B CA 1
ATOM 3667 C C . GLY B 1 228 ? 2.422 -25.719 3.189 1 98.69 228 GLY B C 1
ATOM 3668 O O . GLY B 1 228 ? 2.512 -25.25 2.055 1 98.69 228 GLY B O 1
ATOM 3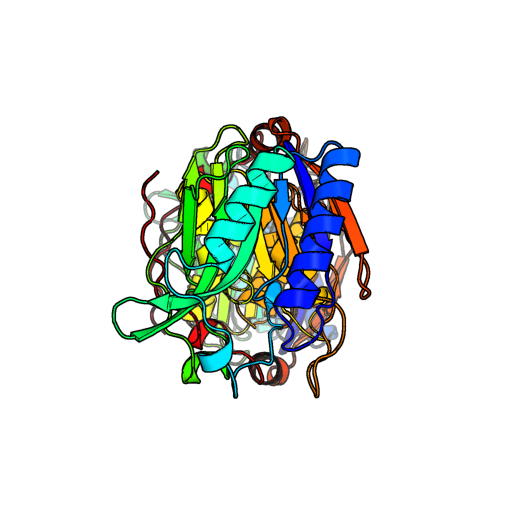669 N N . SER B 1 229 ? 1.295 -26.016 3.732 1 98.69 229 SER B N 1
ATOM 3670 C CA . SER B 1 229 ? 0.021 -25.625 3.145 1 98.69 229 SER B CA 1
ATOM 3671 C C . SER B 1 229 ? -0.825 -24.844 4.137 1 98.69 229 SER B C 1
ATOM 3673 O O . SER B 1 229 ? -0.677 -25 5.352 1 98.69 229 SER B O 1
ATOM 3675 N N . LEU B 1 230 ? -1.572 -23.984 3.697 1 98.81 230 LEU B N 1
ATOM 3676 C CA . LEU B 1 230 ? -2.49 -23.141 4.465 1 98.81 230 LEU B CA 1
ATOM 3677 C C . LEU B 1 230 ? -3.889 -23.172 3.857 1 98.81 230 LEU B C 1
ATOM 3679 O O . LEU B 1 230 ? -4.047 -23 2.646 1 98.81 230 LEU B O 1
ATOM 3683 N N . VAL B 1 231 ? -4.875 -23.516 4.645 1 98.94 231 VAL B N 1
ATOM 3684 C CA . VAL B 1 231 ? -6.266 -23.484 4.199 1 98.94 231 VAL B CA 1
ATOM 3685 C C . VAL B 1 231 ? -7.004 -22.328 4.887 1 98.94 231 VAL B C 1
ATOM 3687 O O . VAL B 1 231 ? -6.957 -22.203 6.113 1 98.94 231 VAL B O 1
ATOM 3690 N N . VAL B 1 232 ? -7.652 -21.484 4.113 1 98.88 232 VAL B N 1
ATOM 3691 C CA . VAL B 1 232 ? -8.352 -20.328 4.641 1 98.88 232 VAL B CA 1
ATOM 3692 C C . VAL B 1 232 ? -9.742 -20.219 4.008 1 98.88 232 VAL B C 1
ATOM 3694 O O . VAL B 1 232 ? -9.891 -20.391 2.797 1 98.88 232 VAL B O 1
ATOM 3697 N N . ASP B 1 233 ? -10.766 -19.984 4.832 1 98.88 233 ASP B N 1
ATOM 3698 C CA . ASP B 1 233 ? -12.102 -19.688 4.332 1 98.88 233 ASP B CA 1
ATOM 3699 C C . ASP B 1 233 ? -12.281 -18.188 4.074 1 98.88 233 ASP B C 1
ATOM 3701 O O . ASP B 1 233 ? -12.07 -17.375 4.973 1 98.88 233 ASP B O 1
ATOM 3705 N N . LEU B 1 234 ? -12.578 -17.875 2.861 1 98.81 234 LEU B N 1
ATOM 3706 C CA . LEU B 1 234 ? -12.828 -16.484 2.498 1 98.81 234 LEU B CA 1
ATOM 3707 C C . LEU B 1 234 ? -14.32 -16.172 2.504 1 98.81 234 LEU B C 1
ATOM 3709 O O . LEU B 1 234 ? -15.07 -16.703 1.681 1 98.81 234 LEU B O 1
ATOM 3713 N N . ASP B 1 235 ? -14.719 -15.305 3.398 1 98.44 235 ASP B N 1
ATOM 3714 C CA . ASP B 1 235 ? -16.109 -14.891 3.547 1 98.44 235 ASP B CA 1
ATOM 3715 C C . ASP B 1 235 ? -16.406 -13.641 2.717 1 98.44 235 ASP B C 1
ATOM 3717 O O . ASP B 1 235 ? -16.016 -12.531 3.09 1 98.44 235 ASP B O 1
ATOM 3721 N N . ARG B 1 236 ? -17.125 -13.867 1.679 1 97.06 236 ARG B N 1
ATOM 3722 C CA . ARG B 1 236 ? -17.422 -12.789 0.745 1 97.06 236 ARG B CA 1
ATOM 3723 C C . ARG B 1 236 ? -18.109 -11.633 1.453 1 97.06 236 ARG B C 1
ATOM 3725 O O . ARG B 1 236 ? -18.047 -10.484 1.001 1 97.06 236 ARG B O 1
ATOM 3732 N N . GLY B 1 237 ? -18.828 -11.906 2.492 1 97.62 237 GLY B N 1
ATOM 3733 C CA . GLY B 1 237 ? -19.5 -10.867 3.256 1 97.62 237 GLY B CA 1
ATOM 3734 C C . GLY B 1 237 ? -18.562 -9.805 3.777 1 97.62 237 GLY B C 1
ATOM 3735 O O . GLY B 1 237 ? -18.953 -8.656 3.992 1 97.62 237 GLY B O 1
ATOM 3736 N N . ARG B 1 238 ? -17.359 -10.148 3.938 1 97.94 238 ARG B N 1
ATOM 3737 C CA . ARG B 1 238 ? -16.359 -9.234 4.48 1 97.94 238 ARG B CA 1
ATOM 3738 C C . ARG B 1 238 ? -16.047 -8.117 3.486 1 97.94 238 ARG B C 1
ATOM 3740 O O . ARG B 1 238 ? -15.523 -7.066 3.869 1 97.94 238 ARG B O 1
ATOM 3747 N N . LEU B 1 239 ? -16.266 -8.367 2.207 1 98.06 239 LEU B N 1
ATOM 3748 C CA . LEU B 1 239 ? -16.016 -7.344 1.195 1 98.06 239 LEU B CA 1
ATOM 3749 C C . LEU B 1 239 ? -16.891 -6.117 1.428 1 98.06 239 LEU B C 1
ATOM 3751 O O . LEU B 1 239 ? -16.375 -5 1.545 1 98.06 239 LEU B O 1
ATOM 3755 N N . GLY B 1 240 ? -18.203 -6.383 1.505 1 97.06 240 GLY B N 1
ATOM 3756 C CA . GLY B 1 240 ? -19.125 -5.289 1.763 1 97.06 240 GLY B CA 1
ATOM 3757 C C . GLY B 1 240 ? -18.891 -4.625 3.107 1 97.06 240 GLY B C 1
ATOM 3758 O O . GLY B 1 240 ? -19.016 -3.402 3.23 1 97.06 240 GLY B O 1
ATOM 3759 N N . GLU B 1 241 ? -18.594 -5.41 4.113 1 97.19 241 GLU B N 1
ATOM 3760 C CA . GLU B 1 241 ? -18.344 -4.895 5.457 1 97.19 241 GLU B CA 1
ATOM 3761 C C . GLU B 1 241 ? -17.188 -3.906 5.477 1 97.19 241 GLU B C 1
ATOM 3763 O O . GLU B 1 241 ? -17.25 -2.879 6.152 1 97.19 241 GLU B O 1
ATOM 3768 N N . SER B 1 242 ? -16.172 -4.191 4.77 1 96.94 242 SER B N 1
ATOM 3769 C CA . SER B 1 242 ? -14.977 -3.355 4.766 1 96.94 242 SER B CA 1
ATOM 3770 C C . SER B 1 242 ? -15.25 -2.006 4.109 1 96.94 242 SER B C 1
ATOM 3772 O O . SER B 1 242 ? -14.484 -1.056 4.297 1 96.94 242 SER B O 1
ATOM 3774 N N . ARG B 1 243 ? -16.25 -1.906 3.346 1 96.06 243 ARG B N 1
ATOM 3775 C CA . ARG B 1 243 ? -16.547 -0.707 2.572 1 96.06 243 ARG B CA 1
ATOM 3776 C C . ARG B 1 243 ? -17.656 0.11 3.238 1 96.06 243 ARG B C 1
ATOM 3778 O O . ARG B 1 243 ? -18.094 1.13 2.699 1 96.06 243 ARG B O 1
ATOM 3785 N N . ALA B 1 244 ? -18.078 -0.284 4.395 1 92.62 244 ALA B N 1
ATOM 3786 C CA . ALA B 1 244 ? -19.25 0.294 5.043 1 92.62 244 ALA B CA 1
ATOM 3787 C C . ALA B 1 244 ? -19.016 1.757 5.406 1 92.62 244 ALA B C 1
ATOM 3789 O O . ALA B 1 244 ? -19.891 2.6 5.223 1 92.62 244 ALA B O 1
ATOM 3790 N N . ASN B 1 245 ? -17.844 2.049 5.91 1 86.44 245 ASN B N 1
ATOM 3791 C CA . ASN B 1 245 ? -17.578 3.402 6.387 1 86.44 245 ASN B CA 1
ATOM 3792 C C . ASN B 1 245 ? -16.812 4.219 5.348 1 86.44 245 ASN B C 1
ATOM 3794 O O . ASN B 1 245 ? -16.922 5.445 5.309 1 86.44 245 ASN B O 1
ATOM 3798 N N . GLN B 1 246 ? -15.992 3.574 4.668 1 91.94 246 GLN B N 1
ATOM 3799 C CA . GLN B 1 246 ? -15.266 4.188 3.562 1 91.94 246 GLN B CA 1
ATOM 3800 C C . GLN B 1 246 ? -15.07 3.195 2.416 1 91.94 246 GLN B C 1
ATOM 3802 O O . GLN B 1 246 ? -14.812 2.014 2.646 1 91.94 246 GLN B O 1
ATOM 3807 N N . ASP B 1 247 ? -15.328 3.676 1.22 1 96.19 247 ASP B N 1
ATOM 3808 C CA . ASP B 1 247 ? -15.148 2.926 -0.02 1 96.19 247 ASP B CA 1
ATOM 3809 C C . ASP B 1 247 ? -14.086 3.572 -0.902 1 96.19 247 ASP B C 1
ATOM 3811 O O . ASP B 1 247 ? -14.359 4.539 -1.612 1 96.19 247 ASP B O 1
ATOM 3815 N N . TYR B 1 248 ? -12.898 3.014 -0.849 1 97.69 248 TYR B N 1
ATOM 3816 C CA . TYR B 1 248 ? -11.734 3.68 -1.429 1 97.69 248 TYR B CA 1
ATOM 3817 C C . TYR B 1 248 ? -11.883 3.822 -2.938 1 97.69 248 TYR B C 1
ATOM 3819 O O . TYR B 1 248 ? -11.523 4.855 -3.51 1 97.69 248 TYR B O 1
ATOM 3827 N N . LEU B 1 249 ? -12.375 2.789 -3.631 1 96.44 249 LEU B N 1
ATOM 3828 C CA . LEU B 1 249 ? -12.523 2.881 -5.078 1 96.44 249 LEU B CA 1
ATOM 3829 C C . LEU B 1 249 ? -13.523 3.973 -5.453 1 96.44 249 LEU B C 1
ATOM 3831 O O . LEU B 1 249 ? -13.289 4.73 -6.398 1 96.44 249 LEU B O 1
ATOM 3835 N N . LYS B 1 250 ? -14.578 4.039 -4.723 1 95.62 250 LYS B N 1
ATOM 3836 C CA . LYS B 1 250 ? -15.617 5.027 -5.004 1 95.62 250 LYS B CA 1
ATOM 3837 C C . LYS B 1 250 ? -15.141 6.438 -4.676 1 95.62 250 LYS B C 1
ATOM 3839 O O . LYS B 1 250 ? -15.477 7.395 -5.375 1 95.62 250 LYS B O 1
ATOM 3844 N N . ASP B 1 251 ? -14.336 6.59 -3.611 1 96.56 251 ASP B N 1
ATOM 3845 C CA . ASP B 1 251 ? -13.961 7.895 -3.072 1 96.56 251 ASP B CA 1
ATOM 3846 C C . ASP B 1 251 ? -12.75 8.461 -3.797 1 96.56 251 ASP B C 1
ATOM 3848 O O . ASP B 1 251 ? -12.438 9.648 -3.666 1 96.56 251 ASP B O 1
ATOM 3852 N N . LEU B 1 252 ? -12.023 7.625 -4.551 1 96.19 252 LEU B N 1
ATOM 3853 C CA . LEU B 1 252 ? -10.789 8.055 -5.191 1 96.19 252 LEU B CA 1
ATOM 3854 C C . LEU B 1 252 ? -11.062 9.156 -6.215 1 96.19 252 LEU B C 1
ATOM 3856 O O . LEU B 1 252 ? -11.883 8.977 -7.121 1 96.19 252 LEU B O 1
ATOM 3860 N N . ARG B 1 253 ? -10.391 10.281 -6.062 1 95.12 253 ARG B N 1
ATOM 3861 C CA . ARG B 1 253 ? -10.414 11.367 -7.039 1 95.12 253 ARG B CA 1
ATOM 3862 C C . ARG B 1 253 ? -9.273 11.227 -8.047 1 95.12 253 ARG B C 1
ATOM 3864 O O . ARG B 1 253 ? -8.234 10.641 -7.734 1 95.12 253 ARG B O 1
ATOM 3871 N N . PRO B 1 254 ? -9.453 11.75 -9.25 1 91.81 254 PRO B N 1
ATOM 3872 C CA . PRO B 1 254 ? -8.344 11.734 -10.203 1 91.81 254 PRO B CA 1
ATOM 3873 C C . PRO B 1 254 ? -7.086 12.406 -9.648 1 91.81 254 PRO B C 1
ATOM 3875 O O . PRO B 1 254 ? -7.176 13.469 -9.023 1 91.81 254 PRO B O 1
ATOM 3878 N N . THR B 1 255 ? -6.051 11.695 -9.781 1 89.31 255 THR B N 1
ATOM 3879 C CA . THR B 1 255 ? -4.793 12.234 -9.281 1 89.31 255 THR B CA 1
ATOM 3880 C C . THR B 1 255 ? -4.117 13.109 -10.328 1 89.31 255 THR B C 1
ATOM 3882 O O . THR B 1 255 ? -3.932 12.688 -11.469 1 89.31 255 THR B O 1
ATOM 3885 N N . PRO B 1 256 ? -3.842 14.305 -9.906 1 86.75 256 PRO B N 1
ATOM 3886 C CA . PRO B 1 256 ? -3.186 15.18 -10.883 1 86.75 256 PRO B CA 1
ATOM 3887 C C . PRO B 1 256 ? -1.781 14.703 -11.25 1 86.75 256 PRO B C 1
ATOM 3889 O O . PRO B 1 256 ? -1.135 14.008 -10.461 1 86.75 256 PRO B O 1
ATOM 3892 N N . GLU B 1 257 ? -1.388 15.047 -12.469 1 78.94 257 GLU B N 1
ATOM 3893 C CA . GLU B 1 257 ? -0.016 14.766 -12.883 1 78.94 257 GLU B CA 1
ATOM 3894 C C . GLU B 1 257 ? 0.967 15.719 -12.211 1 78.94 257 GLU B C 1
ATOM 3896 O O . GLU B 1 257 ? 0.668 16.906 -12.039 1 78.94 257 GLU B O 1
ATOM 3901 N N . ILE B 1 258 ? 1.967 15.07 -11.594 1 79.12 258 ILE B N 1
ATOM 3902 C CA . ILE B 1 258 ? 3.031 15.914 -11.055 1 79.12 258 ILE B CA 1
ATOM 3903 C C . ILE B 1 258 ? 4.305 15.719 -11.875 1 79.12 258 ILE B C 1
ATOM 3905 O O . ILE B 1 258 ? 4.699 14.586 -12.164 1 79.12 258 ILE B O 1
ATOM 3909 N N . THR B 1 259 ? 4.828 16.641 -12.594 1 68.19 259 THR B N 1
ATOM 3910 C CA . THR B 1 259 ? 6.098 16.562 -13.305 1 68.19 259 THR B CA 1
ATOM 3911 C C . THR B 1 259 ? 7.254 16.969 -12.391 1 68.19 259 THR B C 1
ATOM 3913 O O . THR B 1 259 ? 7.168 17.969 -11.68 1 68.19 259 THR B O 1
ATOM 3916 N N . PRO B 1 260 ? 8.289 16.094 -12.32 1 67.19 260 PRO B N 1
ATOM 3917 C CA . PRO B 1 260 ? 9.461 16.469 -11.523 1 67.19 260 PRO B CA 1
ATOM 3918 C C . PRO B 1 260 ? 9.992 17.859 -11.867 1 67.19 260 PRO B C 1
ATOM 3920 O O . PRO B 1 260 ? 9.836 18.312 -13.008 1 67.19 260 PRO B O 1
#

Radius of gyration: 24.88 Å; Cα contacts (8 Å, |Δi|>4): 1347; chains: 2; bounding box: 43×73×56 Å

Solvent-accessible surface area (backbone atoms only — not comparable to full-atom values): 25734 Å² total; per-residue (Å²): 80,33,39,27,37,37,22,46,53,52,51,75,71,31,46,72,62,27,51,53,52,46,52,52,48,45,52,51,34,42,75,71,60,27,47,32,44,34,34,11,34,24,41,38,40,34,68,89,35,72,94,50,39,80,80,63,40,34,47,80,84,26,70,67,56,51,50,49,18,50,53,15,33,75,52,51,19,24,35,35,44,18,34,43,32,31,43,96,88,65,48,32,27,51,28,36,40,34,28,36,41,77,25,46,76,75,47,72,42,38,32,50,44,69,57,80,72,39,62,79,65,37,50,65,34,83,60,82,42,66,45,86,49,97,82,42,31,38,13,59,44,38,36,61,27,58,64,36,69,66,51,51,46,34,31,36,60,33,55,25,48,32,33,43,24,27,11,70,48,38,62,92,39,44,65,55,50,52,48,37,43,19,35,47,5,34,56,51,37,18,33,25,34,40,19,13,18,15,47,69,53,88,92,46,44,30,27,21,45,24,34,33,15,32,22,72,30,47,76,77,45,70,51,58,44,60,61,50,72,47,77,47,76,48,62,71,68,47,39,61,59,50,38,69,88,54,42,57,79,79,62,59,66,89,75,58,87,51,76,102,80,33,39,27,37,36,23,44,53,52,50,75,72,31,44,70,62,26,50,52,51,47,50,54,48,44,52,51,36,43,74,70,60,30,46,32,43,35,33,11,36,24,41,37,41,34,66,91,35,74,94,51,39,80,81,63,38,35,48,79,84,26,70,67,56,50,51,47,19,49,52,16,35,74,52,51,20,24,35,35,44,18,34,43,32,30,43,95,88,66,48,32,26,49,27,37,38,36,27,34,40,77,24,46,75,76,47,74,41,38,32,50,45,68,57,79,74,38,62,77,64,36,49,63,34,82,62,81,42,64,45,86,49,96,82,42,30,39,14,60,44,38,36,62,27,60,64,37,69,67,50,51,46,35,31,35,60,32,54,26,48,34,34,43,24,25,11,70,49,38,62,90,40,44,66,55,50,52,47,36,45,17,35,47,6,34,57,51,36,18,33,26,33,39,20,14,19,15,48,68,53,88,91,47,46,31,27,20,46,25,33,33,15,32,22,71,30,46,76,77,45,69,50,58,44,58,61,48,72,47,77,47,78,50,62,71,69,48,39,62,60,51,39,66,87,52,43,57,79,80,63,60,66,88,75,56,88,52,76,101

Sequence (520 aa):
MRLMLAQTAPQWGDVPANLVTLEALCRQASAAGADLLALPELALSGYNIFARLEEFAEPVGGPIARRLGELAADYGLFLLVGLAQRQADGRMTNAALLIDDHGERLATYHKRQLWDREHAVFAAGDACCVEDTRLGRLGLMICYDNEFPEMARALARGGAEVILSPTANMVPNAERQVLQIRARALDNQCFVACINRAGTEAELHYCGNSLVAGPDGEVLGQLGAGAGSLVVDLDRGRLGESRANQDYLKDLRPTPEITPMRLMLAQTAPQWGDVPANLVTLEALCRQASAAGADLLALPELALSGYNIFARLEEFAEPVGGPIARRLGELAADYGLFLLVGLAQRQADGRMTNAALLIDDHGERLATYHKRQLWDREHAVFAAGDACCVEDTRLGRLGLMICYDNEFPEMARALARGGAEVILSPTANMVPNAERQVLQIRARALDNQCFVACINRAGTEAELHYCGNSLVAGPDGEVLGQLGAGAGSLVVDLDRGRLGESRANQDYLKDLRPTPEITP

Nearest PDB structures (foldseek):
  4izu-assembly1_A-2  TM=9.010E-01  e=1.394E-26  Nesterenkonia sp. 10004
  5jqn-assembly1_A-2  TM=8.991E-01  e=4.437E-26  Nesterenkonia sp. AN1
  4izt-assembly1_A-2  TM=8.975E-01  e=3.521E-25  Nesterenkonia sp. 10004
  2uxy-assembly1_A  TM=9.359E-01  e=1.716E-24  Pseudomonas aeruginosa
  4lf0-assembly1_A  TM=9.243E-01  e=1.963E-23  Bacillus sp. (in: firmicutes)

Organism: NCBI:txid3151122

pLDDT: mean 97.19, std 3.67, range [67.0, 99.0]

Foldseek 3Di:
DKEKFWAEADDAQALVVQLVVVLVVLVVCLVVVHQAYEAAFQSRHDDPCQVPQVVFAAEDVGPVLQSQLVSLQVSQHWYWDWRWHQYPVRFIFTWIWTAGSNSDTQDIDTAADADDCRVVHHDHDDDWDWTQDPVGIETEHEAVLLLDLVNLQVRLVVPHQEYEYRHEAAPPCLVVVLVSQLCSLQLSLHKYWYRYYADDDVPGGGFAFTFIHGNNSDTQDTDGRHTDMDIGDDDSVSSCVSPVVHHNNVPDDDDDDDDD/DKEKFWAEADDAQALVVQLVVVLVVLVVCLVVVHQAYEAAFQSRRDDPCQVPQVVFAAEDVGPVLQSQLVSLQVSQHWYWDWRWHQYPVGFIFGWIWTAGSNSDTQDIDTAADADDCRVVHHDHDDDWDWTQDPVGIETEHEAVLLLDLVNLQVRLVVPHQEYEYRHEAAPPCLVVVLVSQLCSLQLSLHKYWYRYYADDDVPGGGFAFTFIHGNNSDTQDTDGRHTDMDIGDDDSVSSVVSPVVHHNNVPDDDDDDDDD